Protein AF-A0A0R2VMY9-F1 (afdb_monomer)

Sequence (708 aa):
MTTGSLHAQTLTNLLWEKTLLYPDTVQWQDQILSGSNLYTCGNTFNSAAEKTNIVTTKLDQGGNIVWQTEYNGTLSGFDYGAAMAIDGSGNVYVTGATHNTSASSFDIVVIKYNSGGVQQWATLYNGTGSDMDIPSDILLVGTDIYVCGASTGSGGTQYDYVLLKLNASGTLQWSQRYDYDSLYDIPGHLATNGTDVVVSGASQSTATNWDYTSLRYNSSGTLVTTQRSSAPGYGYDRPTGLVTDATGNFYITGYSYNGSNYDMRTIKLDDDLSPVWTVTENGGADDGANGITLDASGNVYVCGYKENTAGGEEMQVIKYNSSGTKQWTKTLQNTNNTYKAQATAITWSSTGGLVVTGYMQTPSTTKQITTFRLNTANGNVQMKRDYQNLAGSIDYPTGIAVNNNHIWVTGQTTVDDTVRYVTLKYETYEQLNEIVYDSIGIPMYVKDQIIVRFSPYSVQDEFVNNLQKVYESLSNVLDAPTFSKIQPILSEANAQFNPITIKVYKRFLKSDSTFVTRLGTQVQIAKLWSTMIIELPDSSDIDFIIDTLNSIVPEVIYAHKNYVYSFNDVPNDAEWPNQQSLFSAMYPDAHINIKDAWDVYLGAGNPEIKVGVYDSGIDWEHEDFGDGTFWGSKVKGGYNYKNLDGTAEGLLDPNGHGTSCAGIIGALRNNEGIGIAGIAGGNIDDFSNNGVSLYAMKIADEVSYLPF

Nearest PDB structures (foldseek):
  7fh8-assembly1_A  TM=7.390E-01  e=9.591E-20  Cylindrospermum licheniforme UTEX B 2014
  7fh7-assembly1_A  TM=7.414E-01  e=1.239E-19  Cylindrospermum licheniforme UTEX B 2014
  7fh6-assembly1_A  TM=7.407E-01  e=4.449E-19  Cylindrospermum licheniforme UTEX B 2014
  7roo-assembly1_A  TM=7.287E-01  e=1.520E-19  Cylindrospermum licheniforme UTEX B 2014
  7ron-assembly1_A  TM=6.898E-01  e=6.698E-19  Cylindrospermum licheniforme UTEX B 2014

Solvent-accessible surface area (backbone atoms only — not comparable to full-atom values): 36997 Å² total; per-residue (Å²): 131,82,84,76,70,54,72,65,43,50,46,66,26,55,77,46,75,42,78,54,63,42,32,58,96,71,84,50,42,34,71,48,77,56,91,72,29,44,33,39,35,13,40,31,54,76,41,96,77,40,32,20,24,21,33,38,39,34,26,42,82,82,66,47,75,76,37,72,41,75,47,70,44,85,60,32,28,61,19,38,18,34,24,56,39,71,50,99,81,48,30,36,37,39,34,18,28,22,12,58,91,41,95,86,30,28,22,26,35,42,36,35,26,42,68,80,53,50,77,75,51,74,34,78,46,72,43,76,37,74,41,50,17,41,49,43,28,44,45,73,58,90,64,33,39,35,39,36,14,27,24,22,31,59,94,74,43,42,38,14,27,33,42,38,34,24,41,81,87,55,49,75,75,50,74,44,73,51,68,50,93,76,34,51,18,42,43,42,37,62,46,58,66,82,71,38,42,35,43,35,16,24,29,33,81,46,102,58,25,30,21,39,32,36,38,34,28,41,86,87,67,48,78,75,46,76,36,74,51,78,63,72,50,63,23,71,25,39,52,50,34,61,50,61,49,100,85,28,31,36,39,39,32,6,30,33,27,60,62,85,42,30,18,24,32,41,38,35,23,39,72,82,51,48,79,74,46,75,50,71,51,76,78,87,38,51,19,36,31,37,20,55,35,55,50,99,82,44,31,38,38,39,25,8,27,36,34,45,99,68,74,5,26,26,15,33,40,38,34,26,40,72,84,64,50,76,73,50,76,38,76,58,70,58,100,45,67,64,36,48,18,38,27,44,32,43,41,56,33,96,67,39,43,38,36,38,34,14,30,36,45,47,97,85,75,24,26,28,28,32,38,35,32,34,39,88,89,78,54,49,78,54,36,78,46,74,57,82,89,58,95,76,29,41,24,44,45,73,38,65,46,60,56,44,54,36,36,40,38,35,29,39,37,31,50,94,93,42,45,27,37,36,36,39,34,36,39,52,43,80,45,70,40,51,71,40,57,51,99,86,68,50,61,45,24,34,53,52,33,31,36,37,28,41,27,72,86,40,45,35,64,72,46,47,60,32,66,47,41,43,60,46,46,38,73,65,40,27,37,71,74,55,32,68,66,48,47,63,60,67,13,79,92,38,88,83,56,70,38,50,29,30,51,67,46,56,83,44,40,84,82,56,44,64,47,67,44,98,84,70,48,75,40,80,45,71,74,55,57,35,28,29,36,38,44,50,54,89,89,59,64,60,67,63,40,30,58,53,46,53,65,41,74,72,57,30,73,42,48,43,70,37,63,41,83,73,83,59,98,61,71,93,49,93,57,51,85,70,38,51,69,64,44,27,93,88,43,82,81,66,38,69,59,58,78,67,66,68,72,66,66,96,75,66,29,47,59,88,46,74,46,74,45,81,27,52,8,26,46,43,52,38,69,41,37,31,81,48,36,66,88,56,16,38,46,75,34,37,41,25,66,67,80,73,43,71,51,37,91,77,31,53,27,95,84,40,61,35,30,50,56,46,31,55,45,34,6,33,22,85,60,84,84,76,69,58,69,14,76,23,8,34,33,70,91,35,88,93,36,53,0,30,25,35,22,27,28,18,61,47,81,82,74,95,73,80,88,131

Mean predicted aligned error: 12.34 Å

Secondary structure (DSSP, 8-state):
----PPPPEEEEEEEEEEE-----S----EEEEETTEEEEEEEEEEETTTEEEEEEEEE-TTS-EEEEEEE--TT--BEEEEEEEE-TT--EEEEEEE-SS-TTS-EEEEEEE-TTS-EEEEEEE--TTSS-EEEEEEEEETTEEEEEEEEEPTTT--EEEEEEEE-TTS-EEEEEEE-STTS-EEEEEEEESSSSEEEEEEEEEETTEEEEEEEEE-TTS-EEEEEEE--SSSSB-EEEEEEE-TTS-EEEEEEEE-SSSEEEEEEEE-TT--EEEEEEE--SS-EEEEEEEE-TT--EEEEEEEE-TTS-EEEEEEEE-TTS-EEEEEEE--SSTTS-EEEEEEEEETTTEEEEEEEEE-TTS-EEEEEEEE-TTT--EEEEEE---STT-EEEEEEEEEETTEEEEEEEEEETTEEEEEEEEEEEEEE--PEEE-TTS-EEEEEEEEEEEE-TTTB-HHHHH-TT-SEEEHHHHB-HHHHHHHHHHHTTT-TT---EEEESSTT--TT--EEE-TTS-EEEPP-GGGEEEEEPPTT--HHHHHHHHHTSTTTEEEEEEEE-PPPPSS-S-TTGGG-TTT--SSSTT-S--HHHHTS--TT---TT-EEEEEES---TT-TTTSSSSTTTSSEEEEEETTTTB--GGG---TTSHHHHHHHHHHPPBTSTTSS---TT--BTT-TT---PEEEEEE--PPP-----

Foldseek 3Di:
DPPPFPDWAKDKFFLDKDWDAFADPDPAKDWDDDPQKIKMWWWHQDDPQLGIWIKIFIAGNNRDTLDIDTHGEPRSADKTWHEWDADPQGKIKTWIWHDHPHNQETWIKIWIAGNSRHTQDIDTHQEQCNGHWGWAYWDDQPQKIKTWFFHQHHPRQATWIKIWIAGNNRHTPDIDTDQDPSFDDTWHDWDDLNFKIKIWWWHDPDPQFIWIKIWIAGPNRDTPDIDTHGEQAGHDWGWQDWDAANQQKIKIWWWHDNHAETWIKIFIAHNSRHTQDIDTHCPPHHWIWQEWEADNQRKIKTWWWDQDPLREIWIKIWIDGNNRHTQDMDTHGDPDNNWYKIWNYWYADPQFGIKIWIWTADPVRAIWIKMFHADPRYRDTSDIDTDDDDDPKHWGWNDWDGDHQKIKTWTWIADPNTIIIMIIMMGIDTGRFGFDADPVGHTWFGPQKKKFQWDPVFFDQVQLQSLSHFKDFVPNGGDPVLCVQLQCLLAVPHSPDGWIKGFPPSPDHQPQQWDQPPVRDTDGDDSSRSIIMTGGPHPDPQVSSQVSLVPDPPGTPHMDGRTDDDPDPFPPDPCSQVPCQQQNPPDHPNHPPCVVVVVDDPPAFAAVAEDEQEEQAAAQLDLQAAPSDNVRGLAVFEAAPPVRDDTNVPRYDPVCPSNVVCSQAAGAPPSPPPDDQHPQHFHRVDPRGRGYRYYIYYHDNDDDDDDD

Radius of gyration: 32.96 Å; Cα contacts (8 Å, |Δi|>4): 1852; chains: 1; bounding box: 92×73×79 Å

Structure (mmCIF, N/CA/C/O backbone):
data_AF-A0A0R2VMY9-F1
#
_entry.id   AF-A0A0R2VMY9-F1
#
loop_
_atom_site.group_PDB
_atom_site.id
_atom_site.type_symbol
_atom_site.label_atom_id
_atom_site.label_alt_id
_atom_site.label_comp_id
_atom_site.label_asym_id
_atom_site.label_entity_id
_atom_site.label_seq_id
_atom_site.pdbx_PDB_ins_code
_atom_site.Cartn_x
_atom_site.Cartn_y
_atom_site.Cartn_z
_atom_site.occupancy
_atom_site.B_iso_or_equiv
_atom_site.auth_seq_id
_atom_site.auth_comp_id
_atom_site.auth_asym_id
_atom_site.auth_atom_id
_atom_site.pdbx_PDB_model_num
ATOM 1 N N . MET A 1 1 ? -40.027 -4.949 10.041 1.00 34.53 1 MET A N 1
ATOM 2 C CA . MET A 1 1 ? -38.746 -4.460 10.579 1.00 34.53 1 MET A CA 1
ATOM 3 C C . MET A 1 1 ? -37.651 -5.304 9.965 1.00 34.53 1 MET A C 1
ATOM 5 O O . MET A 1 1 ? -37.614 -6.502 10.211 1.00 34.53 1 MET A O 1
ATOM 9 N N . THR A 1 2 ? -36.857 -4.735 9.063 1.00 31.73 2 THR A N 1
ATOM 10 C CA . THR A 1 2 ? -35.639 -5.391 8.580 1.00 31.73 2 THR A CA 1
ATOM 11 C C . THR A 1 2 ? -34.746 -5.648 9.786 1.00 31.73 2 THR A C 1
ATOM 13 O O . THR A 1 2 ? -34.476 -4.720 10.543 1.00 31.73 2 THR A O 1
ATOM 16 N N . THR A 1 3 ? -34.341 -6.898 9.989 1.00 38.16 3 THR A N 1
ATOM 17 C CA . THR A 1 3 ? -33.333 -7.300 10.971 1.00 38.16 3 THR A CA 1
ATOM 18 C C . THR A 1 3 ? -32.054 -6.520 10.677 1.00 38.16 3 THR A C 1
ATOM 20 O O . THR A 1 3 ? -31.283 -6.894 9.794 1.00 38.16 3 THR A O 1
ATOM 23 N N . GLY A 1 4 ? -31.876 -5.375 11.331 1.00 40.06 4 GLY A N 1
ATOM 24 C CA . GLY A 1 4 ? -30.654 -4.596 11.231 1.00 40.06 4 GLY A CA 1
ATOM 25 C C . GLY A 1 4 ? -29.553 -5.383 11.919 1.00 40.06 4 GLY A C 1
ATOM 26 O O . GLY A 1 4 ? -29.429 -5.316 13.137 1.00 40.06 4 GLY A O 1
ATOM 27 N N . SER A 1 5 ? -28.781 -6.165 11.164 1.00 49.09 5 SER A N 1
ATOM 28 C CA . SER A 1 5 ? -27.496 -6.639 11.664 1.00 49.09 5 SER A CA 1
ATOM 29 C C . SER A 1 5 ? -26.637 -5.401 11.893 1.00 49.09 5 SER A C 1
ATOM 31 O O . SER A 1 5 ? -26.415 -4.644 10.941 1.00 49.09 5 SER A O 1
ATOM 33 N N . LEU A 1 6 ? -26.150 -5.176 13.115 1.00 57.47 6 LEU A N 1
ATOM 34 C CA . LEU A 1 6 ? -25.036 -4.251 13.289 1.00 57.47 6 LEU A CA 1
ATOM 35 C C . LEU A 1 6 ? -23.902 -4.767 12.401 1.00 57.47 6 LEU A C 1
ATOM 37 O O . LEU A 1 6 ? -23.511 -5.932 12.482 1.00 57.47 6 LEU A O 1
ATOM 41 N N . HIS A 1 7 ? -23.429 -3.925 11.485 1.00 59.62 7 HIS A N 1
ATOM 42 C CA . HIS A 1 7 ? -22.315 -4.304 10.632 1.00 59.62 7 HIS A CA 1
ATOM 43 C C . HIS A 1 7 ? -21.092 -4.609 11.509 1.00 59.62 7 HIS A C 1
ATOM 45 O O . HIS A 1 7 ? -20.851 -3.931 12.514 1.00 59.62 7 HIS A O 1
ATOM 51 N N . ALA A 1 8 ? -20.336 -5.645 11.138 1.00 72.12 8 ALA A N 1
ATOM 52 C CA . ALA A 1 8 ? -19.048 -5.927 11.758 1.00 72.12 8 ALA A CA 1
ATOM 53 C C . ALA A 1 8 ? -18.171 -4.665 11.713 1.00 72.12 8 ALA A C 1
ATOM 55 O O . ALA A 1 8 ? -18.165 -3.944 10.709 1.00 72.12 8 ALA A O 1
ATOM 56 N N . GLN A 1 9 ? -17.470 -4.384 12.809 1.00 82.81 9 GLN A N 1
ATOM 57 C CA . GLN A 1 9 ? -16.574 -3.240 12.912 1.00 82.81 9 GLN A CA 1
ATOM 58 C C . GLN A 1 9 ? -15.128 -3.720 12.846 1.00 82.81 9 GLN A C 1
ATOM 60 O O . GLN A 1 9 ? -14.697 -4.516 13.674 1.00 82.81 9 GLN A O 1
ATOM 65 N N . THR A 1 10 ? -14.338 -3.162 11.932 1.00 89.94 10 THR A N 1
ATOM 66 C CA . THR A 1 10 ? -12.892 -3.383 11.941 1.00 89.94 10 THR A CA 1
ATOM 67 C C . THR A 1 10 ? -12.235 -2.401 12.909 1.00 89.94 10 THR A C 1
ATOM 69 O O . THR A 1 10 ? -12.112 -1.201 12.644 1.00 89.94 10 THR A O 1
ATOM 72 N N . LEU A 1 11 ? -11.804 -2.902 14.062 1.00 92.56 11 LEU A N 1
ATOM 73 C CA . LEU A 1 11 ? -10.922 -2.175 14.963 1.00 92.56 11 LEU A CA 1
ATOM 74 C C . LEU A 1 11 ? -9.496 -2.203 14.412 1.00 92.56 11 LEU A C 1
ATOM 76 O O . LEU A 1 11 ? -9.113 -3.097 13.658 1.00 92.56 11 LEU A O 1
ATOM 80 N N . THR A 1 12 ? -8.694 -1.194 14.744 1.00 93.75 12 THR A N 1
ATOM 81 C CA . THR A 1 12 ? -7.315 -1.128 14.247 1.00 93.75 12 THR A CA 1
ATOM 82 C C . THR A 1 12 ? -6.408 -0.434 15.241 1.00 93.75 12 THR A C 1
ATOM 84 O O . THR A 1 12 ? -6.707 0.687 15.666 1.00 93.75 12 THR A O 1
ATOM 87 N N . ASN A 1 13 ? -5.293 -1.081 15.540 1.00 95.25 13 ASN A N 1
ATOM 88 C CA . ASN A 1 13 ? -4.193 -0.550 16.323 1.00 95.25 13 ASN A CA 1
ATOM 89 C C . ASN A 1 13 ? -3.051 -0.127 15.390 1.00 95.25 13 ASN A C 1
ATOM 91 O O . ASN A 1 13 ? -2.787 -0.811 14.403 1.00 95.25 13 ASN A O 1
ATOM 95 N N . LEU A 1 14 ? -2.343 0.955 15.710 1.00 94.44 14 LEU A N 1
ATOM 96 C CA . LEU A 1 14 ? -0.982 1.174 15.207 1.00 94.44 14 LEU A CA 1
ATOM 97 C C . LEU A 1 14 ? -0.027 0.534 16.223 1.00 94.44 14 LEU A C 1
ATOM 99 O O . LEU A 1 14 ? 0.049 0.972 17.369 1.00 94.44 14 LEU A O 1
ATOM 103 N N . LEU A 1 15 ? 0.639 -0.552 15.822 1.00 94.06 15 LEU A N 1
ATOM 104 C CA . LEU A 1 15 ? 1.519 -1.323 16.703 1.00 94.06 15 LEU A CA 1
ATOM 105 C C . LEU A 1 15 ? 2.847 -0.613 16.928 1.00 94.06 15 LEU A C 1
ATOM 107 O O . LEU A 1 15 ? 3.334 -0.548 18.053 1.00 94.06 15 LEU A O 1
ATOM 111 N N . TRP A 1 16 ? 3.429 -0.107 15.846 1.00 93.75 16 TRP A N 1
ATOM 112 C CA . TRP A 1 16 ? 4.652 0.668 15.887 1.00 93.75 16 TRP A CA 1
ATOM 113 C C . TRP A 1 16 ? 4.772 1.543 14.650 1.00 93.75 16 TRP A C 1
ATOM 115 O O . TRP A 1 16 ? 4.188 1.286 13.593 1.00 93.75 16 TRP A O 1
ATOM 125 N N . GLU A 1 17 ? 5.598 2.560 14.813 1.00 92.38 17 GLU A N 1
ATOM 126 C CA . GLU A 1 17 ? 6.092 3.425 13.767 1.00 92.38 17 GLU A CA 1
ATOM 127 C C . GLU A 1 17 ? 7.616 3.416 13.846 1.00 92.38 17 GLU A C 1
ATOM 129 O O . GLU A 1 17 ? 8.203 3.458 14.932 1.00 92.38 17 GLU A O 1
ATOM 134 N N . LYS A 1 18 ? 8.258 3.364 12.684 1.00 90.31 18 LYS A N 1
ATOM 135 C CA . LYS A 1 18 ? 9.697 3.507 12.562 1.00 90.31 18 LYS A CA 1
ATOM 136 C C . LYS A 1 18 ? 10.006 4.657 11.623 1.00 90.31 18 LYS A C 1
ATOM 138 O O . LYS A 1 18 ? 9.728 4.568 10.433 1.00 90.31 18 LYS A O 1
ATOM 143 N N . THR A 1 19 ? 10.633 5.695 12.157 1.00 86.12 19 THR A N 1
ATOM 144 C CA . THR A 1 19 ? 11.292 6.709 11.338 1.00 86.12 19 THR A CA 1
ATOM 145 C C . THR A 1 19 ? 12.763 6.313 11.179 1.00 86.12 19 THR A C 1
ATOM 147 O O . THR A 1 19 ? 13.460 6.106 12.177 1.00 86.12 19 THR A O 1
ATOM 150 N N . LEU A 1 20 ? 13.206 6.113 9.937 1.00 73.56 20 LEU A N 1
ATOM 151 C CA . LEU A 1 20 ? 14.570 5.696 9.581 1.00 73.56 20 LEU A CA 1
ATOM 152 C C . LEU A 1 20 ? 15.354 6.868 8.960 1.00 73.56 20 LEU A C 1
ATOM 154 O O . LEU A 1 20 ? 14.915 8.009 9.071 1.00 73.56 20 LEU A O 1
ATOM 158 N N . LEU A 1 21 ? 16.540 6.565 8.411 1.00 70.75 21 LEU A N 1
ATOM 159 C CA . LEU A 1 21 ? 17.601 7.458 7.912 1.00 70.75 21 LEU A CA 1
ATOM 160 C C . LEU A 1 21 ? 17.123 8.647 7.057 1.00 70.75 21 LEU A C 1
ATOM 162 O O . LEU A 1 21 ? 15.951 8.767 6.719 1.00 70.75 21 LEU A O 1
ATOM 166 N N . TYR A 1 22 ? 18.071 9.518 6.711 1.00 72.56 22 TYR A N 1
ATOM 167 C CA . TYR A 1 22 ? 17.880 10.712 5.892 1.00 72.56 22 TYR A CA 1
ATOM 168 C C . TYR A 1 22 ? 18.035 10.360 4.406 1.00 72.56 22 TYR A C 1
ATOM 170 O O . TYR A 1 22 ? 19.157 10.439 3.900 1.00 72.56 22 TYR A O 1
ATOM 178 N N . PRO A 1 23 ? 16.980 9.935 3.685 1.00 78.81 23 PRO A N 1
ATOM 179 C CA . PRO A 1 23 ? 17.064 9.891 2.240 1.00 78.81 23 PRO A CA 1
ATOM 180 C C . PRO A 1 23 ? 17.321 11.302 1.709 1.00 78.81 23 PRO A C 1
ATOM 182 O O . PRO A 1 23 ? 16.946 12.308 2.321 1.00 78.81 23 PRO A O 1
ATOM 185 N N . ASP A 1 24 ? 17.945 11.368 0.541 1.00 79.19 24 ASP A N 1
ATOM 186 C CA . ASP A 1 24 ? 17.834 12.568 -0.281 1.00 79.19 24 ASP A CA 1
ATOM 187 C C . ASP A 1 24 ? 16.388 12.674 -0.814 1.00 79.19 24 ASP A C 1
ATOM 189 O O . ASP A 1 24 ? 15.544 11.805 -0.606 1.00 79.19 24 ASP A O 1
ATOM 193 N N . THR A 1 25 ? 16.079 13.737 -1.537 1.00 76.38 25 THR A N 1
ATOM 194 C CA . THR A 1 25 ? 14.759 14.037 -2.105 1.00 76.38 25 THR A CA 1
ATOM 195 C C . THR A 1 25 ? 14.233 13.001 -3.112 1.00 76.38 25 THR A C 1
ATOM 197 O O . THR A 1 25 ? 13.070 13.073 -3.511 1.00 76.38 25 THR A O 1
ATOM 200 N N . VAL A 1 26 ? 15.050 12.026 -3.526 1.00 80.62 26 VAL A N 1
ATOM 201 C CA . VAL A 1 26 ? 14.659 10.993 -4.492 1.00 80.62 26 VAL A CA 1
ATOM 202 C C . VAL A 1 26 ? 13.691 9.971 -3.875 1.00 80.62 26 VAL A C 1
ATOM 204 O O . VAL A 1 26 ? 13.944 9.361 -2.839 1.00 80.62 26 VAL A O 1
ATOM 207 N N . GLN A 1 27 ? 12.578 9.791 -4.592 1.00 79.75 27 GLN A N 1
ATOM 208 C CA . GLN A 1 27 ? 11.431 8.893 -4.377 1.00 79.75 27 GLN A CA 1
ATOM 209 C C . GLN A 1 27 ? 11.713 7.397 -4.218 1.00 79.75 27 GLN A C 1
ATOM 211 O O . GLN A 1 27 ? 10.915 6.668 -3.626 1.00 79.75 27 GLN A O 1
ATOM 216 N N . TRP A 1 28 ? 12.776 6.932 -4.871 1.00 88.56 28 TRP A N 1
ATOM 217 C CA . TRP A 1 28 ? 12.928 5.526 -5.225 1.00 88.56 28 TRP A CA 1
ATOM 218 C C . TRP A 1 28 ? 13.126 4.662 -3.992 1.00 88.56 28 TRP A C 1
ATOM 220 O O . TRP A 1 28 ? 14.036 4.871 -3.186 1.00 88.56 28 TRP A O 1
ATOM 230 N N . GLN A 1 29 ? 12.206 3.719 -3.843 1.00 91.06 29 GLN A N 1
ATOM 231 C CA . GLN A 1 29 ? 12.211 2.739 -2.785 1.00 91.06 29 GLN A CA 1
ATOM 232 C C . GLN A 1 29 ? 11.305 1.582 -3.164 1.00 91.06 29 GLN A C 1
ATOM 234 O O . GLN A 1 29 ? 10.361 1.742 -3.937 1.00 91.06 29 GLN A O 1
ATOM 239 N N . ASP A 1 30 ? 11.559 0.453 -2.529 1.00 95.19 30 ASP A N 1
ATOM 240 C CA . ASP A 1 30 ? 10.727 -0.727 -2.650 1.00 95.19 30 ASP A CA 1
ATOM 241 C C . ASP A 1 30 ? 10.645 -1.435 -1.300 1.00 95.19 30 ASP A C 1
ATOM 243 O O . ASP A 1 30 ? 11.475 -1.224 -0.402 1.00 95.19 30 ASP A O 1
ATOM 247 N N . GLN A 1 31 ? 9.615 -2.258 -1.143 1.00 95.94 31 GLN A N 1
ATOM 248 C CA . GLN A 1 31 ? 9.419 -3.077 0.034 1.00 95.94 31 GLN A CA 1
ATOM 249 C C . GLN A 1 31 ? 8.873 -4.460 -0.300 1.00 95.94 31 GLN A C 1
ATOM 251 O O . GLN A 1 31 ? 7.954 -4.633 -1.096 1.00 95.94 31 GLN A O 1
ATOM 256 N N . ILE A 1 32 ? 9.362 -5.455 0.432 1.00 96.44 32 ILE A N 1
ATOM 257 C CA . ILE A 1 32 ? 8.870 -6.825 0.340 1.00 96.44 32 ILE A CA 1
ATOM 258 C C . ILE A 1 32 ? 8.612 -7.366 1.735 1.00 96.44 32 ILE A C 1
ATOM 260 O O . ILE A 1 32 ? 9.470 -7.331 2.618 1.00 96.44 32 ILE A O 1
ATOM 264 N N . LEU A 1 33 ? 7.425 -7.935 1.926 1.00 95.25 33 LEU A N 1
ATOM 265 C CA . LEU A 1 33 ? 7.136 -8.771 3.081 1.00 95.25 33 LEU A CA 1
ATOM 266 C C . LEU A 1 33 ? 7.514 -10.219 2.749 1.00 95.25 33 LEU A C 1
ATOM 268 O O . LEU A 1 33 ? 6.933 -10.823 1.851 1.00 95.25 33 LEU A O 1
ATOM 272 N N . SER A 1 34 ? 8.470 -10.788 3.484 1.00 94.12 34 SER A N 1
ATOM 273 C CA . SER A 1 34 ? 8.868 -12.193 3.335 1.00 94.12 34 SER A CA 1
ATOM 274 C C . SER A 1 34 ? 8.894 -12.886 4.696 1.00 94.12 34 SER A C 1
ATOM 276 O O . SER A 1 34 ? 9.633 -12.511 5.616 1.00 94.12 34 SER A O 1
ATOM 278 N N . GLY A 1 35 ? 8.023 -13.889 4.847 1.00 88.94 35 GLY A N 1
ATOM 279 C CA . GLY A 1 35 ? 7.678 -14.456 6.150 1.00 88.94 35 GLY A CA 1
ATOM 280 C C . GLY A 1 35 ? 7.033 -13.397 7.050 1.00 88.94 35 GLY A C 1
ATOM 281 O O . GLY A 1 35 ? 6.045 -12.772 6.670 1.00 88.94 35 GLY A O 1
ATOM 282 N N . SER A 1 36 ? 7.608 -13.186 8.236 1.00 87.69 36 SER A N 1
ATOM 283 C CA . SER A 1 36 ? 7.152 -12.172 9.205 1.00 87.69 36 SER A CA 1
ATOM 284 C C . SER A 1 36 ? 7.997 -10.892 9.208 1.00 87.69 36 SER A C 1
ATOM 286 O O . SER A 1 36 ? 7.796 -10.042 10.075 1.00 87.69 36 SER A O 1
ATOM 288 N N . ASN A 1 37 ? 8.961 -10.770 8.289 1.00 95.06 37 ASN A N 1
ATOM 289 C CA . ASN A 1 37 ? 9.900 -9.651 8.242 1.00 95.06 37 ASN A CA 1
ATOM 290 C C . ASN A 1 37 ? 9.612 -8.758 7.037 1.00 95.06 37 ASN A C 1
ATOM 292 O O . ASN A 1 37 ? 9.354 -9.259 5.939 1.00 95.06 37 ASN A O 1
ATOM 296 N N . LEU A 1 38 ? 9.712 -7.449 7.250 1.00 96.69 38 LEU A N 1
ATOM 297 C CA . LEU A 1 38 ? 9.649 -6.458 6.183 1.00 96.69 38 LEU A CA 1
ATOM 298 C C . LEU A 1 38 ? 11.070 -6.132 5.725 1.00 96.69 38 LEU A C 1
ATOM 300 O O . LEU A 1 38 ? 11.947 -5.884 6.551 1.00 96.69 38 LEU A O 1
ATOM 304 N N . TYR A 1 39 ? 11.285 -6.119 4.420 1.00 97.25 39 TYR A N 1
ATOM 305 C CA . TYR A 1 39 ? 12.520 -5.681 3.789 1.00 97.25 39 TYR A CA 1
ATOM 306 C C . TYR A 1 39 ? 12.230 -4.398 3.026 1.00 97.25 39 TYR A C 1
ATOM 308 O O . TYR A 1 39 ? 11.179 -4.301 2.397 1.00 97.25 39 TYR A O 1
ATOM 316 N N . THR A 1 40 ? 13.134 -3.427 3.094 1.00 96.19 40 THR A N 1
ATOM 317 C CA . THR A 1 40 ? 13.030 -2.169 2.350 1.00 96.19 40 THR A CA 1
ATOM 318 C C . THR A 1 40 ? 14.355 -1.838 1.680 1.00 96.19 40 THR A C 1
ATOM 320 O O . THR A 1 40 ? 15.418 -2.156 2.225 1.00 96.19 40 THR A O 1
ATOM 323 N N . CYS A 1 41 ? 14.311 -1.203 0.510 1.00 95.38 41 CYS A N 1
ATOM 324 C CA . CYS A 1 41 ? 15.477 -0.560 -0.093 1.00 95.38 41 CYS A CA 1
ATOM 325 C C . CYS A 1 41 ? 15.160 0.871 -0.496 1.00 95.38 41 CYS A C 1
ATOM 327 O O . CYS A 1 41 ? 14.009 1.203 -0.756 1.00 95.38 41 CYS A O 1
ATOM 329 N N . GLY A 1 42 ? 16.196 1.696 -0.563 1.00 94.62 42 GLY A N 1
ATOM 330 C CA . GLY A 1 42 ? 16.115 3.089 -0.977 1.00 94.62 42 GLY A CA 1
ATOM 331 C C . GLY A 1 42 ? 17.503 3.714 -0.953 1.00 94.62 42 GLY A C 1
ATOM 332 O O . GLY A 1 42 ? 18.474 3.071 -1.360 1.00 94.62 42 GLY A O 1
ATOM 333 N N . ASN A 1 43 ? 17.621 4.933 -0.437 1.00 93.75 43 ASN A N 1
ATOM 334 C CA . ASN A 1 43 ? 18.884 5.656 -0.333 1.00 93.75 43 ASN A CA 1
ATOM 335 C C . ASN A 1 43 ? 19.107 6.264 1.063 1.00 93.75 43 ASN A C 1
ATOM 337 O O . ASN A 1 43 ? 18.185 6.448 1.849 1.00 93.75 43 ASN A O 1
ATOM 341 N N . THR A 1 44 ? 20.351 6.578 1.396 1.00 93.44 44 THR A N 1
ATOM 342 C CA . THR A 1 44 ? 20.680 7.338 2.606 1.00 93.44 44 THR A CA 1
ATOM 343 C C . THR A 1 44 ? 21.759 8.354 2.295 1.00 93.44 44 THR A C 1
ATOM 345 O O . THR A 1 44 ? 22.776 8.015 1.695 1.00 93.44 44 THR A O 1
ATOM 348 N N . PHE A 1 45 ? 21.534 9.608 2.676 1.00 90.88 45 PHE A N 1
ATOM 349 C CA . PHE A 1 45 ? 22.524 10.664 2.567 1.00 90.88 45 PHE A CA 1
ATOM 350 C C . PHE A 1 45 ? 23.581 10.501 3.658 1.00 90.88 45 PHE A C 1
ATOM 352 O O . PHE A 1 45 ? 23.278 10.563 4.851 1.00 90.88 45 PHE A O 1
ATOM 359 N N . ASN A 1 46 ? 24.832 10.333 3.239 1.00 89.25 46 ASN A N 1
ATOM 360 C CA . ASN A 1 46 ? 25.968 10.148 4.135 1.00 89.25 46 ASN A CA 1
ATOM 361 C C . ASN A 1 46 ? 26.725 11.455 4.373 1.00 89.25 46 ASN A C 1
ATOM 363 O O . ASN A 1 46 ? 26.905 11.889 5.512 1.00 89.25 46 ASN A O 1
ATOM 367 N N . SER A 1 47 ? 27.184 12.113 3.306 1.00 88.88 47 SER A N 1
ATOM 368 C CA . SER A 1 47 ? 27.926 13.371 3.421 1.00 88.88 47 SER A CA 1
ATOM 369 C C . SER A 1 47 ? 27.964 14.149 2.108 1.00 88.88 47 SER A C 1
ATOM 371 O O . SER A 1 47 ? 27.646 13.637 1.042 1.00 88.88 47 SER A O 1
ATOM 373 N N . ALA A 1 48 ? 28.442 15.396 2.145 1.00 86.06 48 ALA A N 1
ATOM 374 C CA . ALA A 1 48 ? 28.650 16.175 0.925 1.00 86.06 48 ALA A CA 1
ATOM 375 C C . ALA A 1 48 ? 29.685 15.554 -0.037 1.00 86.06 48 ALA A C 1
ATOM 377 O O . ALA A 1 48 ? 29.644 15.873 -1.227 1.00 86.06 48 ALA A O 1
ATOM 378 N N . ALA A 1 49 ? 30.598 14.714 0.468 1.00 86.62 49 ALA A N 1
ATOM 379 C CA . ALA A 1 49 ? 31.632 14.049 -0.322 1.00 86.62 49 ALA A CA 1
ATOM 380 C C . ALA A 1 49 ? 31.158 12.703 -0.887 1.00 86.62 49 ALA A C 1
ATOM 382 O O . ALA A 1 49 ? 31.388 12.453 -2.060 1.00 86.62 49 ALA A O 1
ATOM 383 N N . GLU A 1 50 ? 30.484 11.892 -0.067 1.00 87.69 50 GLU A N 1
ATOM 384 C CA . GLU A 1 50 ? 29.992 10.548 -0.427 1.00 87.69 50 GLU A CA 1
ATOM 385 C C . GLU A 1 50 ? 28.597 10.560 -1.061 1.00 87.69 50 GLU A C 1
ATOM 387 O O . GLU A 1 50 ? 28.196 9.601 -1.695 1.00 87.69 50 GLU A O 1
ATOM 392 N N . LYS A 1 51 ? 27.853 11.658 -0.908 1.00 91.44 51 LYS A N 1
ATOM 393 C CA . LYS A 1 51 ? 26.468 11.805 -1.366 1.00 91.44 51 LYS A CA 1
ATOM 394 C C . LYS A 1 51 ? 25.551 10.745 -0.753 1.00 91.44 51 LYS A C 1
ATOM 396 O O . LYS A 1 51 ? 25.314 10.822 0.456 1.00 91.44 51 LYS A O 1
ATOM 401 N N . THR A 1 52 ? 24.993 9.838 -1.552 1.00 93.06 52 THR A N 1
ATOM 402 C CA . THR A 1 52 ? 23.973 8.880 -1.121 1.00 93.06 52 THR A CA 1
ATOM 403 C C . THR A 1 52 ? 24.408 7.454 -1.391 1.00 93.06 52 THR A C 1
ATOM 405 O O . THR A 1 52 ? 24.863 7.165 -2.486 1.00 93.06 52 THR A O 1
ATOM 408 N N . ASN A 1 53 ? 24.167 6.560 -0.436 1.00 95.06 53 ASN A N 1
ATOM 409 C CA . ASN A 1 53 ? 24.361 5.123 -0.614 1.00 95.06 53 ASN A CA 1
ATOM 410 C C . ASN A 1 53 ? 23.010 4.434 -0.804 1.00 95.06 53 ASN A C 1
ATOM 412 O O . ASN A 1 53 ? 22.004 4.876 -0.239 1.00 95.06 53 ASN A O 1
ATOM 416 N N . ILE A 1 54 ? 22.990 3.295 -1.498 1.00 96.38 54 ILE A N 1
ATOM 417 C CA . ILE A 1 54 ? 21.827 2.399 -1.475 1.00 96.38 54 ILE A CA 1
ATOM 418 C C . ILE A 1 54 ? 21.746 1.792 -0.082 1.00 96.38 54 ILE A C 1
ATOM 420 O O . ILE A 1 54 ? 22.708 1.177 0.371 1.00 96.38 54 ILE A O 1
ATOM 424 N N . VAL A 1 55 ? 20.600 1.901 0.584 1.00 95.81 55 VAL A N 1
ATOM 425 C CA . VAL A 1 55 ? 20.377 1.250 1.880 1.00 95.81 55 VAL A CA 1
ATOM 426 C C . VAL A 1 55 ? 19.353 0.139 1.738 1.00 95.81 55 VAL A C 1
ATOM 428 O O . VAL A 1 55 ? 18.294 0.338 1.151 1.00 95.81 55 VAL A O 1
ATOM 431 N N . THR A 1 56 ? 19.662 -1.029 2.298 1.00 97.44 56 THR A N 1
ATOM 432 C CA . THR A 1 56 ? 18.740 -2.163 2.417 1.00 97.44 56 THR A CA 1
ATOM 433 C C . THR A 1 56 ? 18.543 -2.485 3.891 1.00 97.44 56 THR A C 1
ATOM 435 O O . THR A 1 56 ? 19.517 -2.648 4.627 1.00 97.44 56 THR A O 1
ATOM 438 N N . THR A 1 57 ? 17.294 -2.574 4.340 1.00 96.56 57 THR A N 1
ATOM 439 C CA . THR A 1 57 ? 16.954 -2.806 5.749 1.00 96.56 57 THR A CA 1
ATOM 440 C C . THR A 1 57 ? 16.029 -4.005 5.881 1.00 96.56 57 THR A C 1
ATOM 442 O O . THR A 1 57 ? 15.064 -4.126 5.134 1.00 96.56 57 THR A O 1
ATOM 445 N N . LYS A 1 58 ? 16.285 -4.864 6.870 1.00 97.38 58 LYS A N 1
ATOM 446 C CA . LYS A 1 58 ? 15.356 -5.902 7.326 1.00 97.38 58 LYS A CA 1
ATOM 447 C C . LYS A 1 58 ? 14.822 -5.546 8.707 1.00 97.38 58 LYS A C 1
ATOM 449 O O . LYS A 1 58 ? 15.594 -5.401 9.655 1.00 97.38 58 LYS A O 1
ATOM 454 N N . LEU A 1 59 ? 13.504 -5.473 8.824 1.00 96.44 59 LEU A N 1
ATOM 455 C CA . LEU A 1 59 ? 12.773 -5.221 10.059 1.00 96.44 59 LEU A CA 1
ATOM 456 C C . LEU A 1 59 ? 12.047 -6.489 10.516 1.00 96.44 59 LEU A C 1
ATOM 458 O O . LEU A 1 59 ? 11.452 -7.198 9.701 1.00 96.44 59 LEU A O 1
ATOM 462 N N . ASP A 1 60 ? 12.078 -6.760 11.818 1.00 95.88 60 ASP A N 1
ATOM 463 C CA . ASP A 1 60 ? 11.274 -7.825 12.416 1.00 95.88 60 ASP A CA 1
ATOM 464 C C . ASP A 1 60 ? 9.800 -7.417 12.599 1.00 95.88 60 ASP A C 1
ATOM 466 O O . ASP A 1 60 ? 9.375 -6.295 12.303 1.00 95.88 60 ASP A O 1
ATOM 470 N N . GLN A 1 61 ? 8.992 -8.341 13.124 1.00 94.00 61 GLN A N 1
ATOM 471 C CA . GLN A 1 61 ? 7.570 -8.108 13.380 1.00 94.00 61 GLN A CA 1
ATOM 472 C C . GLN A 1 61 ? 7.313 -6.940 14.357 1.00 94.00 61 GLN A C 1
ATOM 474 O O . GLN A 1 61 ? 6.235 -6.335 14.290 1.00 94.00 61 GLN A O 1
ATOM 479 N N . GLY A 1 62 ? 8.266 -6.633 15.241 1.00 95.12 62 GLY A N 1
ATOM 480 C CA . GLY A 1 62 ? 8.222 -5.553 16.228 1.00 95.12 62 GLY A CA 1
ATOM 481 C C . GLY A 1 62 ? 8.830 -4.231 15.747 1.00 95.12 62 GLY A C 1
ATOM 482 O O . GLY A 1 62 ? 8.859 -3.279 16.520 1.00 95.12 62 GLY A O 1
ATOM 483 N N . GLY A 1 63 ? 9.299 -4.151 14.497 1.00 94.44 63 GLY A N 1
ATOM 484 C CA . GLY A 1 63 ? 9.916 -2.944 13.941 1.00 94.44 63 GLY A CA 1
ATOM 485 C C . GLY A 1 63 ? 11.379 -2.747 14.361 1.00 94.44 63 GLY A C 1
ATOM 486 O O . GLY A 1 63 ? 11.938 -1.655 14.195 1.00 94.44 63 GLY A O 1
ATOM 487 N N . ASN A 1 64 ? 12.025 -3.781 14.908 1.00 95.44 64 ASN A N 1
ATOM 488 C CA . ASN A 1 64 ? 13.455 -3.746 15.193 1.00 95.44 64 ASN A CA 1
ATOM 489 C C . ASN A 1 64 ? 14.245 -4.035 13.919 1.00 95.44 64 ASN A C 1
ATOM 491 O O . ASN A 1 64 ? 13.889 -4.918 13.140 1.00 95.44 64 ASN A O 1
ATOM 495 N N . ILE A 1 65 ? 15.350 -3.315 13.731 1.00 95.62 65 ILE A N 1
ATOM 496 C CA . ILE A 1 65 ? 16.291 -3.589 12.645 1.00 95.62 65 ILE A CA 1
ATOM 497 C C . ILE A 1 65 ? 17.016 -4.894 12.976 1.00 95.62 65 ILE A C 1
ATOM 499 O O . ILE A 1 65 ? 17.775 -4.955 13.941 1.00 95.62 65 ILE A O 1
ATOM 503 N N . VAL A 1 66 ? 16.777 -5.928 12.172 1.00 97.31 66 VAL A N 1
ATOM 504 C CA . VAL A 1 66 ? 17.511 -7.199 12.241 1.00 97.31 66 VAL A CA 1
ATOM 505 C C . VAL A 1 66 ? 18.892 -7.016 11.626 1.00 97.31 66 VAL A C 1
ATOM 507 O O . VAL A 1 66 ? 19.896 -7.430 12.199 1.00 97.31 66 VAL A O 1
ATOM 510 N N . TRP A 1 67 ? 18.934 -6.374 10.461 1.00 97.88 67 TRP A N 1
ATOM 511 C CA . TRP A 1 67 ? 20.154 -5.889 9.836 1.00 97.88 67 TRP A CA 1
ATOM 512 C C . TRP A 1 67 ? 19.831 -4.718 8.912 1.00 97.88 67 TRP A C 1
ATOM 514 O O . TRP A 1 67 ? 18.706 -4.568 8.428 1.00 97.88 67 TRP A O 1
ATOM 524 N N . GLN A 1 68 ? 20.842 -3.895 8.677 1.00 96.50 68 GLN A N 1
ATOM 525 C CA . GLN A 1 68 ? 20.824 -2.808 7.714 1.00 96.50 68 GLN A CA 1
ATOM 526 C C . GLN A 1 68 ? 22.189 -2.778 7.035 1.00 96.50 68 GLN A C 1
ATOM 528 O O . GLN A 1 68 ? 23.216 -2.972 7.689 1.00 96.50 68 GLN A O 1
ATOM 533 N N . THR A 1 69 ? 22.200 -2.605 5.720 1.00 96.94 69 THR A N 1
ATOM 534 C CA . THR A 1 69 ? 23.427 -2.635 4.929 1.00 96.94 69 THR A CA 1
ATOM 535 C C . THR A 1 69 ? 23.377 -1.558 3.870 1.00 96.94 69 THR A C 1
ATOM 537 O O . THR A 1 69 ? 22.362 -1.391 3.195 1.00 96.94 69 THR A O 1
ATOM 540 N N . GLU A 1 70 ? 24.483 -0.835 3.749 1.00 95.75 70 GLU A N 1
ATOM 541 C CA . GLU A 1 70 ? 24.681 0.179 2.727 1.00 95.75 70 GLU A CA 1
ATOM 542 C C . GLU A 1 70 ? 25.579 -0.359 1.616 1.00 95.75 70 GLU A C 1
ATOM 544 O O . GLU A 1 70 ? 26.525 -1.109 1.870 1.00 95.75 70 GLU A O 1
ATOM 549 N N . TYR A 1 71 ? 25.277 0.038 0.388 1.00 96.38 71 TYR A N 1
ATOM 550 C CA . TYR A 1 71 ? 26.144 -0.123 -0.764 1.00 96.38 71 TYR A CA 1
ATOM 551 C C . TYR A 1 71 ? 26.534 1.258 -1.279 1.00 96.38 71 TYR A C 1
ATOM 553 O O . TYR A 1 71 ? 25.668 2.061 -1.626 1.00 96.38 71 TYR A O 1
ATOM 561 N N . ASN A 1 72 ? 27.842 1.492 -1.314 1.00 94.50 72 ASN A N 1
ATOM 562 C CA . ASN A 1 72 ? 28.475 2.685 -1.855 1.00 94.50 72 ASN A CA 1
ATOM 563 C C . ASN A 1 72 ? 29.186 2.290 -3.156 1.00 94.50 72 ASN A C 1
ATOM 565 O O . ASN A 1 72 ? 29.996 1.351 -3.168 1.00 94.50 72 ASN A O 1
ATOM 569 N N . GLY A 1 73 ? 28.847 2.981 -4.241 1.00 90.62 73 GLY A N 1
ATOM 570 C CA . GLY A 1 73 ? 29.460 2.821 -5.548 1.00 90.62 73 GLY A CA 1
ATOM 571 C C . GLY A 1 73 ? 30.953 3.156 -5.549 1.00 90.62 73 GLY A C 1
ATOM 572 O O . GLY A 1 73 ? 31.520 3.742 -4.628 1.00 90.62 73 GLY A O 1
ATOM 573 N N . THR A 1 74 ? 31.639 2.798 -6.629 1.00 88.06 74 THR A N 1
ATOM 574 C CA . THR A 1 74 ? 33.098 2.977 -6.744 1.00 88.06 74 THR A CA 1
ATOM 575 C C . THR A 1 74 ? 33.539 4.445 -6.733 1.00 88.06 74 THR A C 1
ATOM 577 O O . THR A 1 74 ? 34.685 4.723 -6.374 1.00 88.06 74 THR A O 1
ATOM 580 N N . LEU A 1 75 ? 32.656 5.379 -7.106 1.00 88.56 75 LEU A N 1
ATOM 581 C CA . LEU A 1 75 ? 32.941 6.817 -7.124 1.00 88.56 75 LEU A CA 1
ATOM 582 C C . LEU A 1 75 ? 32.480 7.563 -5.871 1.00 88.56 75 LEU A C 1
ATOM 584 O O . LEU A 1 75 ? 32.748 8.762 -5.783 1.00 88.56 75 LEU A O 1
ATOM 588 N N . SER A 1 76 ? 31.793 6.899 -4.933 1.00 87.56 76 SER A N 1
ATOM 589 C CA . SER A 1 76 ? 31.158 7.567 -3.786 1.00 87.56 76 SER A CA 1
ATOM 590 C C . SER A 1 76 ? 30.312 8.769 -4.210 1.00 87.56 76 SER A C 1
ATOM 592 O O . SER A 1 76 ? 30.472 9.885 -3.716 1.00 87.56 76 SER A O 1
ATOM 594 N N . GLY A 1 77 ? 29.485 8.529 -5.232 1.00 91.00 77 GLY A N 1
ATOM 595 C CA . GLY A 1 77 ? 28.559 9.489 -5.814 1.00 91.00 77 GLY A CA 1
ATOM 596 C C . GLY A 1 77 ? 27.125 9.224 -5.369 1.00 91.00 77 GLY A C 1
ATOM 597 O O . GLY A 1 77 ? 26.881 8.728 -4.280 1.00 91.00 77 GLY A O 1
ATOM 598 N N . PHE A 1 78 ? 26.156 9.603 -6.199 1.00 93.12 78 PHE A N 1
ATOM 599 C CA . PHE A 1 78 ? 24.761 9.313 -5.893 1.00 93.12 78 PHE A CA 1
ATOM 600 C C . PHE A 1 78 ? 24.464 7.844 -6.205 1.00 93.12 78 PHE A C 1
ATOM 602 O O . PHE A 1 78 ? 24.614 7.416 -7.348 1.00 93.12 78 PHE A O 1
ATOM 609 N N . ASP A 1 79 ? 24.027 7.096 -5.196 1.00 94.75 79 ASP A N 1
ATOM 610 C CA . ASP A 1 79 ? 23.543 5.729 -5.341 1.00 94.75 79 ASP A CA 1
ATOM 611 C C . ASP A 1 79 ? 22.105 5.607 -4.807 1.00 94.75 79 ASP A C 1
ATOM 613 O O . ASP A 1 79 ? 21.790 6.056 -3.697 1.00 94.75 79 ASP A O 1
ATOM 617 N N . TYR A 1 80 ? 21.218 5.012 -5.611 1.00 95.75 80 TYR A N 1
ATOM 618 C CA . TYR A 1 80 ? 19.775 4.949 -5.364 1.00 95.75 80 TYR A CA 1
ATOM 619 C C . TYR A 1 80 ? 19.221 3.537 -5.577 1.00 95.75 80 TYR A C 1
ATOM 621 O O . TYR A 1 80 ? 19.303 2.997 -6.678 1.00 95.75 80 TYR A O 1
ATOM 629 N N . GLY A 1 81 ? 18.634 2.936 -4.535 1.00 96.06 81 GLY A N 1
ATOM 630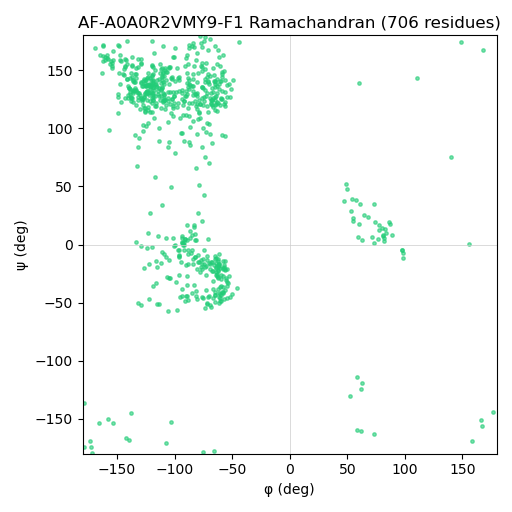 C CA . GLY A 1 81 ? 17.919 1.662 -4.645 1.00 96.06 81 GLY A CA 1
ATOM 631 C C . GLY A 1 81 ? 16.557 1.851 -5.309 1.00 96.06 81 GLY A C 1
ATOM 632 O O . GLY A 1 81 ? 15.839 2.782 -4.955 1.00 96.06 81 GLY A O 1
ATOM 633 N N . ALA A 1 82 ? 16.207 0.980 -6.255 1.00 96.50 82 ALA A N 1
ATOM 634 C CA . ALA A 1 82 ? 14.982 1.098 -7.049 1.00 96.50 82 ALA A CA 1
ATOM 635 C C . ALA A 1 82 ? 13.978 -0.024 -6.763 1.00 96.50 82 ALA A C 1
ATOM 637 O O . ALA A 1 82 ? 12.823 0.264 -6.471 1.00 96.50 82 ALA A O 1
ATOM 638 N N . ALA A 1 83 ? 14.423 -1.281 -6.819 1.00 97.88 83 ALA A N 1
ATOM 639 C CA . ALA A 1 83 ? 13.566 -2.453 -6.658 1.00 97.88 83 ALA A CA 1
ATOM 640 C C . ALA A 1 83 ? 14.323 -3.609 -5.995 1.00 97.88 83 ALA A C 1
ATOM 642 O O . ALA A 1 83 ? 15.561 -3.670 -6.039 1.00 97.88 83 ALA A O 1
ATOM 643 N N . MET A 1 84 ? 13.590 -4.546 -5.399 1.00 98.00 84 MET A N 1
ATOM 644 C CA . MET A 1 84 ? 14.161 -5.726 -4.761 1.00 98.00 84 MET A CA 1
ATOM 645 C C . MET A 1 84 ? 13.397 -7.016 -5.060 1.00 98.00 84 MET A C 1
ATOM 647 O O . MET A 1 84 ? 12.246 -7.017 -5.465 1.00 98.00 84 MET A O 1
ATOM 651 N N . ALA A 1 85 ? 14.057 -8.151 -4.839 1.00 98.25 85 ALA A N 1
ATOM 652 C CA . ALA A 1 85 ? 13.453 -9.476 -4.867 1.00 98.25 85 ALA A CA 1
ATOM 653 C C . ALA A 1 85 ? 14.081 -10.371 -3.792 1.00 98.25 85 ALA A C 1
ATOM 655 O O . ALA A 1 85 ? 15.228 -10.171 -3.386 1.00 98.25 85 ALA A O 1
ATOM 656 N N . ILE A 1 86 ? 13.344 -11.376 -3.315 1.00 98.00 86 ILE A N 1
ATOM 657 C CA . ILE A 1 86 ? 13.805 -12.281 -2.252 1.00 98.00 86 ILE A CA 1
ATOM 658 C C . ILE A 1 86 ? 13.597 -13.728 -2.690 1.00 98.00 86 ILE A C 1
ATOM 660 O O . ILE A 1 86 ? 12.500 -14.101 -3.100 1.00 98.00 86 ILE A O 1
ATOM 664 N N . ASP A 1 87 ? 14.641 -14.554 -2.590 1.00 96.88 87 ASP A N 1
ATOM 665 C CA . ASP A 1 87 ? 14.524 -15.984 -2.889 1.00 96.88 87 ASP A CA 1
ATOM 666 C C . ASP A 1 87 ? 13.981 -16.798 -1.700 1.00 96.88 87 ASP A C 1
ATOM 668 O O . ASP A 1 87 ? 13.894 -16.330 -0.564 1.00 96.88 87 ASP A O 1
ATOM 672 N N . GLY A 1 88 ? 13.642 -18.067 -1.944 1.00 94.56 88 GLY A N 1
ATOM 673 C CA . GLY A 1 88 ? 13.119 -18.964 -0.906 1.00 94.56 88 GLY A CA 1
ATOM 674 C C . GLY A 1 88 ? 14.093 -19.277 0.241 1.00 94.56 88 GLY A C 1
ATOM 675 O O . GLY A 1 88 ? 13.670 -19.824 1.255 1.00 94.56 88 GLY A O 1
ATOM 676 N N . SER A 1 89 ? 15.383 -18.935 0.114 1.00 95.75 89 SER A N 1
ATOM 677 C CA . SER A 1 89 ? 16.375 -19.039 1.200 1.00 95.75 89 SER A CA 1
ATOM 678 C C . SER A 1 89 ? 16.503 -17.739 2.006 1.00 95.75 89 SER A C 1
ATOM 680 O O . SER A 1 89 ? 17.285 -17.671 2.958 1.00 95.75 89 SER A O 1
ATOM 682 N N . GLY A 1 90 ? 15.747 -16.704 1.636 1.00 96.12 90 GLY A N 1
ATOM 683 C CA . GLY A 1 90 ? 15.797 -15.384 2.247 1.00 96.12 90 GLY A CA 1
ATOM 684 C C . GLY A 1 90 ? 16.991 -14.544 1.801 1.00 96.12 90 GLY A C 1
ATOM 685 O O . GLY A 1 90 ? 17.312 -13.581 2.495 1.00 96.12 90 GLY A O 1
ATOM 686 N N . ASN A 1 91 ? 17.671 -14.890 0.699 1.00 98.19 91 ASN A N 1
ATOM 687 C CA . ASN A 1 91 ? 18.656 -13.982 0.113 1.00 98.19 91 ASN A CA 1
ATOM 688 C C . ASN A 1 91 ? 17.923 -12.840 -0.591 1.00 98.19 91 ASN A C 1
ATOM 690 O O . ASN A 1 91 ? 16.911 -13.068 -1.256 1.00 98.19 91 ASN A O 1
ATOM 694 N N . VAL A 1 92 ? 18.457 -11.633 -0.452 1.00 98.62 92 VAL A N 1
ATOM 695 C CA . VAL A 1 92 ? 17.864 -10.403 -0.978 1.00 98.62 92 VAL A CA 1
ATOM 696 C C . VAL A 1 92 ? 18.664 -9.958 -2.192 1.00 98.62 92 VAL A C 1
ATOM 698 O O . VAL A 1 92 ? 19.891 -9.896 -2.131 1.00 98.62 92 VAL A O 1
ATOM 701 N N . TYR A 1 93 ? 17.972 -9.646 -3.278 1.00 98.75 93 TYR A N 1
ATOM 702 C CA . TYR A 1 93 ? 18.529 -9.102 -4.507 1.00 98.75 93 TYR A CA 1
ATOM 703 C C . TYR A 1 93 ? 17.992 -7.685 -4.659 1.00 98.75 93 TYR A C 1
ATOM 705 O O . TYR A 1 93 ? 16.788 -7.485 -4.553 1.00 98.75 93 TYR A O 1
ATOM 713 N N . VAL A 1 94 ? 18.867 -6.711 -4.866 1.00 98.81 94 VAL A N 1
ATOM 714 C CA . VAL A 1 94 ? 18.504 -5.295 -4.989 1.00 98.81 94 VAL A CA 1
ATOM 715 C C . VAL A 1 94 ? 19.049 -4.785 -6.306 1.00 98.81 94 VAL A C 1
ATOM 717 O O . VAL A 1 94 ? 20.197 -5.078 -6.637 1.00 98.81 94 VAL A O 1
ATOM 720 N N . THR A 1 95 ? 18.255 -4.019 -7.046 1.00 98.69 95 THR A N 1
ATOM 721 C CA . THR A 1 95 ? 18.760 -3.230 -8.167 1.00 98.69 95 THR A CA 1
ATOM 722 C C . THR A 1 95 ? 18.654 -1.739 -7.880 1.00 98.69 95 THR A C 1
ATOM 724 O O . THR A 1 95 ? 17.765 -1.291 -7.151 1.00 98.69 95 THR A O 1
ATOM 727 N N . GLY A 1 96 ? 19.593 -0.970 -8.417 1.00 97.75 96 GLY A N 1
ATOM 728 C CA . GLY A 1 96 ? 19.658 0.469 -8.226 1.00 97.75 96 GLY A CA 1
ATOM 729 C C . GLY A 1 96 ? 20.531 1.158 -9.264 1.00 97.75 96 GLY A C 1
ATOM 730 O O . GLY A 1 96 ? 21.213 0.504 -10.053 1.00 97.75 96 GLY A O 1
ATOM 731 N N . ALA A 1 97 ? 20.489 2.482 -9.256 1.00 96.50 97 ALA A N 1
ATOM 732 C CA . ALA A 1 97 ? 21.330 3.344 -10.073 1.00 96.50 97 ALA A CA 1
ATOM 733 C C . ALA A 1 97 ? 22.536 3.797 -9.240 1.00 96.50 97 ALA A C 1
ATOM 735 O O . ALA A 1 97 ? 22.355 4.221 -8.099 1.00 96.50 97 ALA A O 1
ATOM 736 N N . THR A 1 98 ? 23.751 3.705 -9.780 1.00 95.81 98 THR A N 1
ATOM 737 C CA . THR A 1 98 ? 24.987 4.080 -9.068 1.00 95.81 98 THR A CA 1
ATOM 738 C C . THR A 1 98 ? 25.940 4.862 -9.960 1.00 95.81 98 THR A C 1
ATOM 740 O O . THR A 1 98 ? 26.069 4.579 -11.151 1.00 95.81 98 THR A O 1
ATOM 743 N N . HIS A 1 99 ? 26.648 5.835 -9.390 1.00 92.56 99 HIS A N 1
ATOM 744 C CA . HIS A 1 99 ? 27.781 6.462 -10.068 1.00 92.56 99 HIS A CA 1
ATOM 745 C C . HIS A 1 99 ? 29.005 5.543 -9.993 1.00 92.56 99 HIS A C 1
ATOM 747 O O . HIS A 1 99 ? 29.626 5.397 -8.937 1.00 92.56 99 HIS A O 1
ATOM 753 N N . ASN A 1 100 ? 29.391 4.958 -11.127 1.00 81.56 100 ASN A N 1
ATOM 754 C CA . ASN A 1 100 ? 30.518 4.025 -11.179 1.00 81.56 100 ASN A CA 1
ATOM 755 C C . ASN A 1 100 ? 31.631 4.437 -12.156 1.00 81.56 100 ASN A C 1
ATOM 757 O O . ASN A 1 100 ? 32.805 4.425 -11.789 1.00 81.56 100 ASN A O 1
ATOM 761 N N . THR A 1 101 ? 31.309 4.825 -13.389 1.00 77.69 101 THR A N 1
ATOM 762 C CA . THR A 1 101 ? 32.336 5.245 -14.367 1.00 77.69 101 THR A CA 1
ATOM 763 C C . THR A 1 101 ? 32.494 6.758 -14.481 1.00 77.69 101 THR A C 1
ATOM 765 O O . THR A 1 101 ? 33.604 7.254 -14.691 1.00 77.69 101 THR A O 1
ATOM 768 N N . SER A 1 102 ? 31.407 7.504 -14.291 1.00 78.31 102 SER A N 1
ATOM 769 C CA . SER A 1 102 ? 31.396 8.963 -14.274 1.00 78.31 102 SER A CA 1
ATOM 770 C C . SER A 1 102 ? 30.519 9.479 -13.132 1.00 78.31 102 SER A C 1
ATOM 772 O O . SER A 1 102 ? 29.598 8.804 -12.685 1.00 78.31 102 SER A O 1
ATOM 774 N N . ALA A 1 103 ? 30.796 10.694 -12.654 1.00 76.50 103 ALA A N 1
ATOM 775 C CA . ALA A 1 103 ? 29.969 11.352 -11.639 1.00 76.50 103 ALA A CA 1
ATOM 776 C C . ALA A 1 103 ? 28.722 12.040 -12.231 1.00 76.50 103 ALA A C 1
ATOM 778 O O . ALA A 1 103 ? 28.022 12.752 -11.513 1.00 76.50 103 ALA A O 1
ATOM 779 N N . SER A 1 104 ? 28.498 11.902 -13.539 1.00 81.44 104 SER A N 1
ATOM 780 C CA . SER A 1 104 ? 27.402 12.535 -14.277 1.00 81.44 104 SER A CA 1
ATOM 781 C C . SER A 1 104 ? 26.465 11.536 -14.952 1.00 81.44 104 SER A C 1
ATOM 783 O O . SER A 1 104 ? 25.508 11.980 -15.572 1.00 81.44 104 SER A O 1
ATOM 785 N N . SER A 1 105 ? 26.739 10.233 -14.859 1.00 88.94 105 SER A N 1
ATOM 786 C CA . SER A 1 105 ? 25.934 9.163 -15.447 1.00 88.94 105 SER A CA 1
ATOM 787 C C . SER A 1 105 ? 25.743 8.039 -14.432 1.00 88.94 105 SER A C 1
ATOM 789 O O . SER A 1 105 ? 26.668 7.695 -13.691 1.00 88.94 105 SER A O 1
ATOM 791 N N . PHE A 1 106 ? 24.537 7.479 -14.393 1.00 94.06 106 PHE A N 1
ATOM 792 C CA . PHE A 1 106 ? 24.234 6.300 -13.591 1.00 94.06 106 PHE A CA 1
ATOM 793 C C . PHE A 1 106 ? 24.496 5.029 -14.392 1.00 94.06 106 PHE A C 1
ATOM 795 O O . PHE A 1 106 ? 24.126 4.971 -15.553 1.00 94.06 106 PHE A O 1
ATOM 802 N N . ASP A 1 107 ? 25.074 4.022 -13.747 1.00 95.81 107 ASP A N 1
ATOM 803 C CA . ASP A 1 107 ? 25.120 2.642 -14.224 1.00 95.81 107 ASP A CA 1
ATOM 804 C C . ASP A 1 107 ? 24.105 1.810 -13.407 1.00 95.81 107 ASP A C 1
ATOM 806 O O . ASP A 1 107 ? 23.848 2.101 -12.230 1.00 95.81 107 ASP A O 1
ATOM 810 N N . ILE A 1 108 ? 23.566 0.727 -13.977 1.00 97.88 108 ILE A N 1
ATOM 811 C CA . ILE A 1 108 ? 22.735 -0.223 -13.218 1.00 97.88 108 ILE A CA 1
ATOM 812 C C . ILE A 1 108 ? 23.642 -1.054 -12.305 1.00 97.88 108 ILE A C 1
ATOM 814 O O . ILE A 1 108 ? 24.630 -1.635 -12.754 1.00 97.88 108 ILE A O 1
ATOM 818 N N . VAL A 1 109 ? 23.266 -1.205 -11.036 1.00 98.31 109 VAL A N 1
ATOM 819 C CA . VAL A 1 109 ? 23.845 -2.201 -10.128 1.00 98.31 109 VAL A CA 1
ATOM 820 C C . VAL A 1 109 ? 22.810 -3.249 -9.738 1.00 98.31 109 VAL A C 1
ATOM 822 O O . VAL A 1 109 ? 21.636 -2.944 -9.532 1.00 98.31 109 VAL A O 1
ATOM 825 N N . VAL A 1 110 ? 23.255 -4.499 -9.626 1.00 98.75 110 VAL A N 1
ATOM 826 C CA . VAL A 1 110 ? 22.510 -5.614 -9.033 1.00 98.75 110 VAL A CA 1
ATOM 827 C C . VAL A 1 110 ? 23.324 -6.160 -7.871 1.00 98.75 110 VAL A C 1
ATOM 829 O O . VAL A 1 110 ? 24.477 -6.546 -8.049 1.00 98.75 110 VAL A O 1
ATOM 832 N N . ILE A 1 111 ? 22.744 -6.201 -6.681 1.00 98.75 111 ILE A N 1
ATOM 833 C CA . ILE A 1 111 ? 23.420 -6.573 -5.438 1.00 98.75 111 ILE A CA 1
ATOM 834 C C . ILE A 1 111 ? 22.718 -7.789 -4.856 1.00 98.75 111 ILE A C 1
ATOM 836 O O . ILE A 1 111 ? 21.492 -7.833 -4.828 1.00 98.75 111 ILE A O 1
ATOM 840 N N . LYS A 1 112 ? 23.480 -8.758 -4.345 1.00 98.69 112 LYS A N 1
ATOM 841 C CA . LYS A 1 112 ? 22.938 -9.865 -3.553 1.00 98.69 112 LYS A CA 1
ATOM 842 C C . LYS A 1 112 ? 23.436 -9.795 -2.121 1.00 98.69 112 LYS A C 1
ATOM 844 O O . LYS A 1 112 ? 24.643 -9.794 -1.886 1.00 98.69 112 LYS A O 1
ATOM 849 N N . TYR A 1 113 ? 22.515 -9.876 -1.173 1.00 98.75 113 TYR A N 1
ATOM 850 C CA . TYR A 1 113 ? 22.772 -10.104 0.244 1.00 98.75 113 TYR A CA 1
ATOM 851 C C . TYR A 1 113 ? 22.275 -11.490 0.644 1.00 98.75 113 TYR A C 1
ATOM 853 O O . TYR A 1 113 ? 21.255 -11.967 0.145 1.00 98.75 113 TYR A O 1
ATOM 861 N N . ASN A 1 114 ? 22.975 -12.154 1.562 1.00 98.38 114 ASN A N 1
ATOM 862 C CA . ASN A 1 114 ? 22.415 -13.346 2.194 1.00 98.38 114 ASN A CA 1
ATOM 863 C C . ASN A 1 114 ? 21.327 -12.970 3.220 1.00 98.38 114 ASN A C 1
ATOM 865 O O . ASN A 1 114 ? 21.114 -11.796 3.524 1.00 98.38 114 ASN A O 1
ATOM 869 N N . SER A 1 115 ? 20.652 -13.961 3.804 1.00 97.06 115 SER A N 1
ATOM 870 C CA . SER A 1 115 ? 19.569 -13.729 4.777 1.00 97.06 115 SER A CA 1
ATOM 871 C C . SER A 1 115 ? 19.987 -12.990 6.060 1.00 97.06 115 SER A C 1
ATOM 873 O O . SER A 1 115 ? 19.124 -12.448 6.768 1.00 97.06 115 SER A O 1
ATOM 875 N N . GLY A 1 116 ? 21.295 -12.933 6.336 1.00 97.94 116 GLY A N 1
ATOM 876 C CA . GLY A 1 116 ? 21.917 -12.171 7.419 1.00 97.94 116 GLY A CA 1
ATOM 877 C C . GLY A 1 116 ? 22.396 -10.768 7.029 1.00 97.94 116 GLY A C 1
ATOM 878 O O . GLY A 1 116 ? 23.047 -10.130 7.849 1.00 97.94 116 GLY A O 1
ATOM 879 N N . GLY A 1 117 ? 22.116 -10.295 5.809 1.00 98.00 117 GLY A N 1
ATOM 880 C CA . GLY A 1 117 ? 22.498 -8.956 5.344 1.00 98.00 117 GLY A CA 1
ATOM 881 C C . GLY A 1 117 ? 23.939 -8.844 4.840 1.00 98.00 117 GLY A C 1
ATOM 882 O O . GLY A 1 117 ? 24.400 -7.760 4.511 1.00 98.00 117 GLY A O 1
ATOM 883 N N . VAL A 1 118 ? 24.688 -9.948 4.741 1.00 98.50 118 VAL A N 1
ATOM 884 C CA . VAL A 1 118 ? 26.072 -9.897 4.242 1.00 98.50 118 VAL A CA 1
ATOM 885 C C . VAL A 1 118 ? 26.069 -9.885 2.717 1.00 98.50 118 VAL A C 1
ATOM 887 O O . VAL A 1 118 ? 25.554 -10.822 2.094 1.00 98.50 118 VAL A O 1
ATOM 890 N N . GLN A 1 119 ? 26.691 -8.867 2.116 1.00 98.50 119 GLN A N 1
ATOM 891 C CA . GLN A 1 119 ? 26.849 -8.770 0.664 1.00 98.50 119 GLN A CA 1
ATOM 892 C C . GLN A 1 119 ? 27.630 -9.974 0.131 1.00 98.50 119 GLN A C 1
ATOM 894 O O . GLN A 1 119 ? 28.720 -10.284 0.603 1.00 98.50 119 GLN A O 1
ATOM 899 N N . GLN A 1 120 ? 27.057 -10.661 -0.851 1.00 98.56 120 GLN A N 1
ATOM 900 C CA . GLN A 1 120 ? 27.669 -11.799 -1.533 1.00 98.56 120 GLN A CA 1
ATOM 901 C C . GLN A 1 120 ? 28.395 -11.345 -2.798 1.00 98.56 120 GLN A C 1
ATOM 903 O O . GLN A 1 120 ? 29.516 -11.773 -3.057 1.00 98.56 120 GLN A O 1
ATOM 908 N N . TRP A 1 121 ? 27.758 -10.468 -3.572 1.00 98.56 121 TRP A N 1
ATOM 909 C CA . TRP A 1 121 ? 28.315 -9.871 -4.780 1.00 98.56 121 TRP A CA 1
ATOM 910 C C . TRP A 1 121 ? 27.529 -8.614 -5.162 1.00 98.56 121 TRP A C 1
ATOM 912 O O . TRP A 1 121 ? 26.400 -8.416 -4.710 1.00 98.56 121 TRP A O 1
ATOM 922 N N . ALA A 1 122 ? 28.144 -7.785 -6.002 1.00 98.12 122 ALA A N 1
ATOM 923 C CA . ALA A 1 122 ? 27.500 -6.687 -6.709 1.00 98.12 122 ALA A CA 1
ATOM 924 C C . ALA A 1 122 ? 27.984 -6.703 -8.163 1.00 98.12 122 ALA A C 1
ATOM 926 O O . ALA A 1 122 ? 29.187 -6.815 -8.410 1.00 98.12 122 ALA A O 1
ATOM 927 N N . THR A 1 123 ? 27.052 -6.614 -9.104 1.00 98.06 123 THR A N 1
ATOM 928 C CA . THR A 1 123 ? 27.315 -6.642 -10.541 1.00 98.06 123 THR A CA 1
ATOM 929 C C . THR A 1 123 ? 26.852 -5.338 -11.150 1.00 98.06 123 THR A C 1
ATOM 931 O O . THR A 1 123 ? 25.696 -4.958 -10.998 1.00 98.06 123 THR A O 1
ATOM 934 N N . LEU A 1 124 ? 27.770 -4.671 -11.839 1.00 96.56 124 LEU A N 1
ATOM 935 C CA . LEU A 1 124 ? 27.525 -3.414 -12.529 1.00 96.56 124 LEU A CA 1
ATOM 936 C C . LEU A 1 124 ? 27.228 -3.696 -14.000 1.00 96.56 124 LEU A C 1
ATOM 938 O O . LEU A 1 124 ? 27.861 -4.560 -14.614 1.00 96.56 124 LEU A O 1
ATOM 942 N N . TYR A 1 125 ? 26.289 -2.951 -14.560 1.00 96.00 125 TYR A N 1
ATOM 943 C CA . TYR A 1 125 ? 25.987 -2.929 -15.976 1.00 96.00 125 TYR A CA 1
ATOM 944 C C . TYR A 1 125 ? 26.052 -1.487 -16.464 1.00 96.00 125 TYR A C 1
ATOM 946 O O . TYR A 1 125 ? 25.282 -0.642 -16.017 1.00 96.00 125 TYR A O 1
ATOM 954 N N . ASN A 1 126 ? 26.985 -1.256 -17.382 1.00 93.69 126 ASN A N 1
ATOM 955 C CA . ASN A 1 126 ? 27.127 -0.016 -18.122 1.00 93.69 126 ASN A CA 1
ATOM 956 C C . ASN A 1 126 ? 26.773 -0.319 -19.584 1.00 93.69 126 ASN A C 1
ATOM 958 O O . ASN A 1 126 ? 27.391 -1.188 -20.217 1.00 93.69 126 ASN A O 1
ATOM 962 N N . GLY A 1 127 ? 25.719 0.325 -20.066 1.00 91.44 127 GLY A N 1
ATOM 963 C CA . GLY A 1 127 ? 25.138 0.138 -21.378 1.00 91.44 127 GLY A CA 1
ATOM 964 C C . GLY A 1 127 ? 26.079 0.543 -22.507 1.00 91.44 127 GLY A C 1
ATOM 965 O O . GLY A 1 127 ? 27.135 1.145 -22.334 1.00 91.44 127 GLY A O 1
ATOM 966 N N . THR A 1 128 ? 25.688 0.216 -23.738 1.00 89.62 128 THR A N 1
ATOM 967 C CA . THR A 1 128 ? 26.537 0.462 -24.919 1.00 89.62 128 THR A CA 1
ATOM 968 C C . THR A 1 128 ? 26.807 1.944 -25.203 1.00 89.62 128 THR A C 1
ATOM 970 O O . THR A 1 128 ? 27.741 2.254 -25.943 1.00 89.62 128 THR A O 1
ATOM 973 N N . GLY A 1 129 ? 25.982 2.848 -24.665 1.00 88.06 129 GLY A N 1
ATOM 974 C CA . GLY A 1 129 ? 26.168 4.294 -24.768 1.00 88.06 129 GLY A CA 1
ATOM 975 C C . GLY A 1 129 ? 27.193 4.868 -23.791 1.00 88.06 129 GLY A C 1
ATOM 976 O O . GLY A 1 129 ? 27.651 5.985 -24.020 1.00 88.06 129 GLY A O 1
ATOM 977 N N . SER A 1 130 ? 27.595 4.117 -22.757 1.00 88.81 130 SER A N 1
ATOM 978 C CA . SER A 1 130 ? 28.451 4.613 -21.671 1.00 88.81 130 SER A CA 1
ATOM 979 C C . SER A 1 130 ? 27.916 5.880 -20.993 1.00 88.81 130 SER A C 1
ATOM 981 O O . SER A 1 130 ? 28.681 6.802 -20.707 1.00 88.81 130 SER A O 1
ATOM 983 N N . ASP A 1 131 ? 26.601 5.941 -20.795 1.00 91.00 131 ASP A N 1
ATOM 984 C CA . ASP A 1 131 ? 25.882 7.098 -20.260 1.00 91.00 131 ASP A CA 1
ATOM 985 C C . ASP A 1 131 ? 24.829 6.612 -19.243 1.00 91.00 131 ASP A C 1
ATOM 987 O O . ASP A 1 131 ? 25.098 5.681 -18.500 1.00 91.00 131 ASP A O 1
ATOM 991 N N . MET A 1 132 ? 23.667 7.251 -19.151 1.00 92.62 132 MET A N 1
ATOM 992 C CA . MET A 1 132 ? 22.609 6.917 -18.198 1.00 92.62 132 MET A CA 1
ATOM 993 C C . MET A 1 132 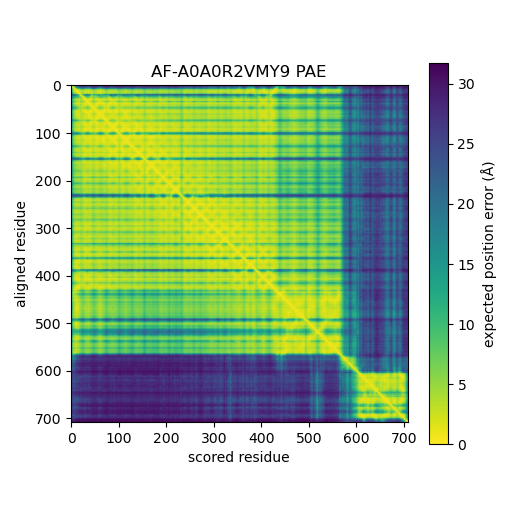? 21.981 5.526 -18.422 1.00 92.62 132 MET A C 1
ATOM 995 O O . MET A 1 132 ? 21.320 5.275 -19.433 1.00 92.62 132 MET A O 1
ATOM 999 N N . ASP A 1 133 ? 22.092 4.679 -17.401 1.00 95.12 133 ASP A N 1
ATOM 1000 C CA . ASP A 1 133 ? 21.405 3.403 -17.235 1.00 95.12 133 ASP A CA 1
ATOM 1001 C C . ASP A 1 133 ? 20.668 3.384 -15.885 1.00 95.12 133 ASP A C 1
ATOM 1003 O O . ASP A 1 133 ? 21.272 3.408 -14.811 1.00 95.12 133 ASP A O 1
ATOM 1007 N N . ILE A 1 134 ? 19.337 3.342 -15.927 1.00 96.00 134 ILE A N 1
ATOM 1008 C CA . ILE A 1 134 ? 18.475 3.456 -14.744 1.00 96.00 134 ILE A CA 1
ATOM 1009 C C . ILE A 1 134 ? 17.582 2.217 -14.661 1.00 96.00 134 ILE A C 1
ATOM 1011 O O . ILE A 1 134 ? 16.783 2.004 -15.578 1.0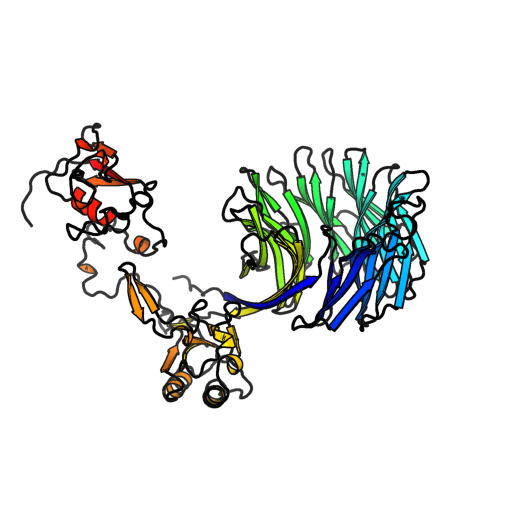0 96.00 134 ILE A O 1
ATOM 1015 N N . PRO A 1 135 ? 17.666 1.399 -13.594 1.00 97.75 135 PRO A N 1
ATOM 1016 C CA . PRO A 1 135 ? 16.798 0.241 -13.452 1.00 97.75 135 PRO A CA 1
ATOM 1017 C C . PRO A 1 135 ? 15.399 0.653 -12.993 1.00 97.75 135 PRO A C 1
ATOM 1019 O O . PRO A 1 135 ? 15.220 1.656 -12.303 1.00 97.75 135 PRO A O 1
ATOM 1022 N N . SER A 1 136 ? 14.417 -0.168 -13.345 1.00 96.81 136 SER A N 1
ATOM 1023 C CA . SER A 1 136 ? 13.011 0.029 -12.980 1.00 96.81 136 SER A CA 1
ATOM 1024 C C . SER A 1 136 ? 12.476 -1.120 -12.132 1.00 96.81 136 SER A C 1
ATOM 1026 O O . SER A 1 136 ? 11.694 -0.876 -11.222 1.00 96.81 136 SER A O 1
ATOM 1028 N N . ASP A 1 137 ? 12.909 -2.358 -12.399 1.00 98.25 137 ASP A N 1
ATOM 1029 C CA . ASP A 1 137 ? 12.374 -3.543 -11.724 1.00 98.25 137 ASP A CA 1
ATOM 1030 C C . ASP A 1 137 ? 13.369 -4.719 -11.717 1.00 98.25 137 ASP A C 1
ATOM 1032 O O . ASP A 1 137 ? 14.273 -4.796 -12.559 1.00 98.25 137 ASP A O 1
ATOM 1036 N N . ILE A 1 138 ? 13.184 -5.652 -10.779 1.00 98.62 138 ILE A N 1
ATOM 1037 C CA . ILE A 1 138 ? 13.949 -6.896 -10.635 1.00 98.62 138 ILE A CA 1
ATOM 1038 C C . ILE A 1 138 ? 13.023 -8.084 -10.344 1.00 98.62 138 ILE A C 1
ATOM 1040 O O . ILE A 1 138 ? 12.180 -8.048 -9.456 1.00 98.62 138 ILE A O 1
ATOM 1044 N N . LEU A 1 139 ? 13.229 -9.194 -11.054 1.00 97.94 139 LEU A N 1
ATOM 1045 C CA . LEU A 1 139 ? 12.421 -10.408 -10.935 1.00 97.94 139 LEU A CA 1
ATOM 1046 C C . LEU A 1 139 ? 13.299 -11.661 -10.860 1.00 97.94 139 LEU A C 1
ATOM 1048 O O . LEU A 1 139 ? 14.280 -11.797 -11.593 1.00 97.94 139 LEU A O 1
ATOM 1052 N N . LEU A 1 140 ? 12.918 -12.616 -10.009 1.00 97.38 140 LEU A N 1
ATOM 1053 C CA . LEU A 1 140 ? 13.541 -13.940 -9.943 1.00 97.38 140 LEU A CA 1
ATOM 1054 C C . LEU A 1 140 ? 12.685 -14.971 -10.684 1.00 97.38 140 LEU A C 1
ATOM 1056 O O . LEU A 1 140 ? 11.503 -15.127 -10.381 1.00 97.38 140 LEU A O 1
ATOM 1060 N N . VAL A 1 141 ? 13.295 -15.727 -11.601 1.00 96.06 141 VAL A N 1
ATOM 1061 C CA . VAL A 1 141 ? 12.660 -16.878 -12.266 1.00 96.06 141 VAL A CA 1
ATOM 1062 C C . VAL A 1 141 ? 13.544 -18.102 -12.057 1.00 96.06 141 VAL A C 1
ATOM 1064 O O . VAL A 1 141 ? 14.600 -18.257 -12.672 1.00 96.06 141 VAL A O 1
ATOM 1067 N N . GLY A 1 142 ? 13.144 -18.968 -11.124 1.00 93.06 142 GLY A N 1
ATOM 1068 C CA . GLY A 1 142 ? 14.006 -20.048 -10.648 1.00 93.06 142 GLY A CA 1
ATOM 1069 C C . GLY A 1 142 ? 15.266 -19.491 -9.975 1.00 93.06 142 GLY A C 1
ATOM 1070 O O . GLY A 1 142 ? 15.177 -18.798 -8.966 1.00 93.06 142 GLY A O 1
ATOM 1071 N N . THR A 1 143 ? 16.444 -19.812 -10.517 1.00 94.00 143 THR A N 1
ATOM 1072 C CA . THR A 1 143 ? 17.744 -19.295 -10.040 1.00 94.00 143 THR A CA 1
ATOM 1073 C C . THR A 1 143 ? 18.254 -18.090 -10.827 1.00 94.00 143 THR A C 1
ATOM 1075 O O . THR A 1 143 ? 19.32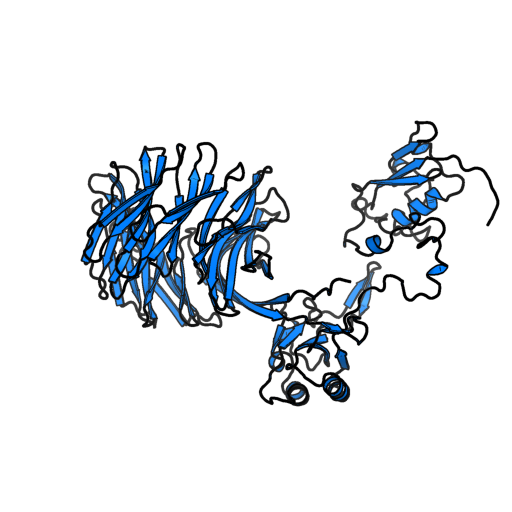4 -17.567 -10.511 1.00 94.00 143 THR A O 1
ATOM 1078 N N . ASP A 1 144 ? 17.543 -17.709 -11.886 1.00 97.19 144 ASP A N 1
ATOM 1079 C CA . ASP A 1 144 ? 17.923 -16.608 -12.757 1.00 97.19 144 ASP A CA 1
ATOM 1080 C C . ASP A 1 144 ? 17.344 -15.294 -12.230 1.00 97.19 144 ASP A C 1
ATOM 1082 O O . ASP A 1 144 ? 16.223 -15.248 -11.718 1.00 97.19 144 ASP A O 1
ATOM 1086 N N . ILE A 1 145 ? 18.125 -14.228 -12.375 1.00 98.56 145 ILE A N 1
ATOM 1087 C CA . ILE A 1 145 ? 17.767 -12.872 -11.966 1.00 98.56 145 ILE A CA 1
ATOM 1088 C C . ILE A 1 145 ? 17.596 -12.039 -13.228 1.00 98.56 145 ILE A C 1
ATOM 1090 O O . ILE A 1 145 ? 18.500 -11.998 -14.065 1.00 98.56 145 ILE A O 1
ATOM 1094 N N . TYR A 1 146 ? 16.462 -11.363 -13.345 1.00 98.69 146 TYR A N 1
ATOM 1095 C CA . TYR A 1 146 ? 16.152 -10.470 -14.450 1.00 98.69 146 TYR A CA 1
ATOM 1096 C C . TYR A 1 146 ? 16.002 -9.047 -13.938 1.00 98.69 146 TYR A C 1
ATOM 1098 O O . TYR A 1 146 ? 15.380 -8.837 -12.903 1.00 98.69 146 TYR A O 1
ATOM 1106 N N . VAL A 1 147 ? 16.572 -8.083 -14.656 1.00 98.81 147 VAL A N 1
ATOM 1107 C CA . VAL A 1 147 ? 16.480 -6.652 -14.332 1.00 98.81 147 VAL A CA 1
ATOM 1108 C C . VAL A 1 147 ? 16.145 -5.894 -15.601 1.00 98.81 147 VAL A C 1
ATOM 1110 O O . VAL A 1 147 ? 16.788 -6.134 -16.624 1.00 98.81 147 VAL A O 1
ATOM 1113 N N . CYS A 1 148 ? 15.171 -4.988 -15.549 1.00 98.19 148 CYS A N 1
ATOM 1114 C CA . CYS A 1 148 ? 14.912 -4.062 -16.648 1.00 98.19 148 CYS A CA 1
ATOM 1115 C C . CYS A 1 148 ? 15.231 -2.624 -16.262 1.00 98.19 148 CYS A C 1
ATOM 1117 O O . CYS A 1 148 ? 15.184 -2.263 -15.087 1.00 98.19 148 CYS A O 1
ATOM 1119 N N . GLY A 1 149 ? 15.522 -1.801 -17.263 1.00 97.25 149 GLY A N 1
ATOM 1120 C CA . GLY A 1 149 ? 15.794 -0.383 -17.077 1.00 97.25 149 GLY A CA 1
ATOM 1121 C C . GLY A 1 149 ? 15.844 0.389 -18.388 1.00 97.25 149 GLY A C 1
ATOM 1122 O O . GLY A 1 149 ? 15.859 -0.203 -19.467 1.00 97.25 149 GLY A O 1
ATOM 1123 N N . ALA A 1 150 ? 15.871 1.711 -18.288 1.00 96.00 150 ALA A N 1
ATOM 1124 C CA . ALA A 1 150 ? 16.144 2.603 -19.407 1.00 96.00 150 ALA A CA 1
ATOM 1125 C C . ALA A 1 150 ? 17.664 2.747 -19.581 1.00 96.00 150 ALA A C 1
ATOM 1127 O O . ALA A 1 150 ? 18.365 2.973 -18.597 1.00 96.00 150 ALA A O 1
ATOM 1128 N N . SER A 1 151 ? 18.175 2.602 -20.806 1.00 95.25 151 SER A N 1
ATOM 1129 C CA . SER A 1 151 ? 19.616 2.593 -21.103 1.00 95.25 151 SER A CA 1
ATOM 1130 C C . SER A 1 151 ? 19.930 3.340 -22.396 1.00 95.25 151 SER A C 1
ATOM 1132 O O . SER A 1 151 ? 19.394 3.008 -23.460 1.00 95.25 151 SER A O 1
ATOM 1134 N N . THR A 1 152 ? 20.841 4.311 -22.326 1.00 92.12 152 THR A N 1
ATOM 1135 C CA . THR A 1 152 ? 21.337 5.037 -23.505 1.00 92.12 152 THR A CA 1
ATOM 1136 C C . THR A 1 152 ? 22.143 4.109 -24.423 1.00 92.12 152 THR A C 1
ATOM 1138 O O . THR A 1 152 ? 23.049 3.384 -23.996 1.00 92.12 152 THR A O 1
ATOM 1141 N N . GLY A 1 153 ? 21.837 4.121 -25.722 1.00 83.12 153 GLY A N 1
ATOM 1142 C CA . GLY A 1 153 ? 22.540 3.300 -26.710 1.00 83.12 153 GLY A CA 1
ATOM 1143 C C . GLY A 1 153 ? 23.766 3.970 -27.327 1.00 83.12 153 GLY A C 1
ATOM 1144 O O . GLY A 1 153 ? 23.972 5.185 -27.266 1.00 83.12 153 GLY A O 1
ATOM 1145 N N . SER A 1 154 ? 24.620 3.152 -27.949 1.00 80.31 154 SER A N 1
ATOM 1146 C CA . SER A 1 154 ? 25.804 3.645 -28.663 1.00 80.31 154 SER A CA 1
ATOM 1147 C C . SER A 1 154 ? 25.435 4.611 -29.797 1.00 80.31 154 SER A C 1
ATOM 1149 O O . SER A 1 154 ? 24.469 4.389 -30.520 1.00 80.31 154 SER A O 1
ATOM 1151 N N . GLY A 1 155 ? 26.227 5.672 -29.978 1.00 74.19 155 GLY A N 1
ATOM 1152 C CA . GLY A 1 155 ? 25.933 6.720 -30.964 1.00 74.19 155 GLY A CA 1
ATOM 1153 C C . GLY A 1 155 ? 24.962 7.798 -30.470 1.00 74.19 155 GLY A C 1
ATOM 1154 O O . GLY A 1 155 ? 24.551 8.631 -31.273 1.00 74.19 155 GLY A O 1
ATOM 1155 N N . GLY A 1 156 ? 24.642 7.809 -29.169 1.00 65.81 156 GLY A N 1
ATOM 1156 C CA . GLY A 1 156 ? 23.755 8.799 -28.558 1.00 65.81 156 GLY A CA 1
ATOM 1157 C C . GLY A 1 156 ? 22.291 8.578 -28.924 1.00 65.81 156 GLY A C 1
ATOM 1158 O O . GLY A 1 156 ? 21.568 9.556 -29.123 1.00 65.81 156 GLY A O 1
ATOM 1159 N N . THR A 1 157 ? 21.870 7.314 -29.067 1.00 75.88 157 THR A N 1
ATOM 1160 C CA . THR A 1 157 ? 20.438 7.010 -29.177 1.00 75.88 157 THR A CA 1
ATOM 1161 C C . THR A 1 157 ? 19.732 7.458 -27.900 1.00 75.88 157 THR A C 1
ATOM 1163 O O . THR A 1 157 ? 20.365 7.730 -26.877 1.00 75.88 157 THR A O 1
ATOM 1166 N N . GLN A 1 158 ? 18.417 7.616 -27.987 1.00 87.44 158 GLN A N 1
ATOM 1167 C CA . GLN A 1 158 ? 17.595 7.990 -26.844 1.00 87.44 158 GLN A CA 1
ATOM 1168 C C . GLN A 1 158 ? 17.613 6.865 -25.783 1.00 87.44 158 GLN A C 1
ATOM 1170 O O . GLN A 1 158 ? 18.365 5.892 -25.888 1.00 87.44 158 GLN A O 1
ATOM 1175 N N . TYR A 1 159 ? 16.861 7.036 -24.694 1.00 92.00 159 TYR A N 1
ATOM 1176 C CA . TYR A 1 159 ? 16.709 5.948 -23.728 1.00 92.00 159 TYR A CA 1
ATOM 1177 C C . TYR A 1 159 ? 15.974 4.798 -24.393 1.00 92.00 159 TYR A C 1
ATOM 1179 O O . TYR A 1 159 ? 14.864 5.029 -24.848 1.00 92.00 159 TYR A O 1
ATOM 1187 N N . ASP A 1 160 ? 16.556 3.602 -24.384 1.00 94.19 160 ASP A N 1
ATOM 1188 C CA . ASP A 1 160 ? 15.908 2.404 -24.911 1.00 94.19 160 ASP A CA 1
ATOM 1189 C C . ASP A 1 160 ? 15.720 1.376 -23.782 1.00 94.19 160 ASP A C 1
ATOM 1191 O O . ASP A 1 160 ? 16.373 1.452 -22.731 1.00 94.19 160 ASP A O 1
ATOM 1195 N N . TYR A 1 161 ? 14.882 0.359 -23.995 1.00 95.88 161 TYR A N 1
ATOM 1196 C CA . TYR A 1 161 ? 14.747 -0.723 -23.016 1.00 95.88 161 TYR A CA 1
ATOM 1197 C C . TYR A 1 161 ? 16.066 -1.484 -22.929 1.00 95.88 161 TYR A C 1
ATOM 1199 O O . TYR A 1 161 ? 16.642 -1.859 -23.952 1.00 95.88 161 TYR A O 1
ATOM 1207 N N . VAL A 1 162 ? 16.475 -1.836 -21.713 1.00 97.25 162 VAL A N 1
ATOM 1208 C CA . VAL A 1 162 ? 17.413 -2.928 -21.467 1.00 97.25 162 VAL A CA 1
ATOM 1209 C C . VAL A 1 162 ? 16.772 -3.988 -20.576 1.00 97.25 162 VAL A C 1
ATOM 1211 O O . VAL A 1 162 ? 16.118 -3.667 -19.587 1.00 97.25 162 VAL A O 1
ATOM 1214 N N . LEU A 1 163 ? 16.967 -5.259 -20.927 1.00 98.31 163 LEU A N 1
ATOM 1215 C CA . LEU A 1 163 ? 16.668 -6.421 -20.095 1.00 98.31 163 LEU A CA 1
ATOM 1216 C C . LEU A 1 163 ? 17.958 -7.204 -19.859 1.00 98.31 163 LEU A C 1
ATOM 1218 O O . LEU A 1 163 ? 18.605 -7.659 -20.802 1.00 98.31 163 LEU A O 1
ATOM 1222 N N . LEU A 1 164 ? 18.321 -7.377 -18.598 1.00 98.50 164 LEU A N 1
ATOM 1223 C CA . LEU A 1 164 ? 19.484 -8.135 -18.162 1.00 98.50 164 LEU A CA 1
ATOM 1224 C C . LEU A 1 164 ? 19.036 -9.494 -17.646 1.00 98.50 164 LEU A C 1
ATOM 1226 O O . LEU A 1 164 ? 18.036 -9.581 -16.936 1.00 98.50 164 LEU A O 1
ATOM 1230 N N . LYS A 1 165 ? 19.824 -10.533 -17.926 1.00 98.44 165 LYS A N 1
ATOM 1231 C CA . LYS A 1 165 ? 19.746 -11.812 -17.220 1.00 98.44 165 LYS A CA 1
ATOM 1232 C C . LYS A 1 165 ? 21.067 -12.114 -16.541 1.00 98.44 165 LYS A C 1
ATOM 1234 O O . LYS A 1 165 ? 22.104 -12.195 -17.199 1.00 98.44 165 LYS A O 1
ATOM 1239 N N . LEU A 1 166 ? 21.025 -12.372 -15.242 1.00 98.69 166 LEU A N 1
ATOM 1240 C CA . LEU A 1 166 ? 22.154 -12.829 -14.445 1.00 98.69 166 LEU A CA 1
ATOM 1241 C C . LEU A 1 166 ? 21.857 -14.219 -13.876 1.00 98.69 166 LEU A C 1
ATOM 1243 O O . LEU A 1 166 ? 20.708 -14.570 -13.614 1.00 98.69 166 LEU A O 1
ATOM 1247 N N . ASN A 1 167 ? 22.903 -15.015 -13.665 1.00 97.56 167 ASN A N 1
ATOM 1248 C CA . ASN A 1 167 ? 22.784 -16.268 -12.917 1.00 97.56 167 ASN A CA 1
ATOM 1249 C C . ASN A 1 167 ? 22.873 -16.023 -11.395 1.00 97.56 167 ASN A C 1
ATOM 1251 O O . ASN A 1 167 ? 23.229 -14.934 -10.947 1.00 97.56 167 ASN A O 1
ATOM 1255 N N . ALA A 1 168 ? 22.638 -17.057 -10.582 1.00 96.19 168 ALA A N 1
ATOM 1256 C CA . ALA A 1 168 ? 22.673 -16.971 -9.113 1.00 96.19 168 ALA A CA 1
ATOM 1257 C C . ALA A 1 168 ? 24.007 -16.472 -8.501 1.00 96.19 168 ALA A C 1
ATOM 1259 O O . ALA A 1 168 ? 24.033 -16.035 -7.340 1.00 96.19 168 ALA A O 1
ATOM 1260 N N . SER A 1 169 ? 25.102 -16.543 -9.266 1.00 97.62 169 SER A N 1
ATOM 1261 C CA . SER A 1 169 ? 26.435 -16.041 -8.904 1.00 97.62 169 SER A CA 1
ATOM 1262 C C . SER A 1 169 ? 26.658 -14.577 -9.307 1.00 97.62 169 SER A C 1
ATOM 1264 O O . SER A 1 169 ? 27.769 -14.078 -9.159 1.00 97.62 169 SER A O 1
ATOM 1266 N N . GLY A 1 170 ? 25.642 -13.901 -9.852 1.00 97.88 170 GLY A N 1
ATOM 1267 C CA . GLY A 1 170 ? 25.724 -12.511 -10.298 1.00 97.88 170 GLY A CA 1
ATOM 1268 C C . GLY A 1 170 ? 26.433 -12.330 -11.639 1.00 97.88 170 GLY A C 1
ATOM 1269 O O . GLY A 1 170 ? 26.779 -11.214 -12.003 1.00 97.88 170 GLY A O 1
ATOM 1270 N N . THR A 1 171 ? 26.686 -13.396 -12.403 1.00 98.25 171 THR A N 1
ATOM 1271 C CA . THR A 1 171 ? 27.325 -13.260 -13.721 1.00 98.25 171 THR A CA 1
ATOM 1272 C C . THR A 1 171 ? 26.274 -12.950 -14.781 1.00 98.25 171 THR A C 1
ATOM 1274 O O . THR A 1 171 ? 25.365 -13.761 -14.988 1.00 98.25 171 THR A O 1
ATOM 1277 N N . LEU A 1 172 ? 26.427 -11.823 -15.485 1.00 98.19 172 LEU A N 1
ATOM 1278 C CA . LEU A 1 172 ? 25.608 -11.469 -16.648 1.00 98.19 172 LEU A CA 1
ATOM 1279 C C . LEU A 1 172 ? 25.700 -12.579 -17.707 1.00 98.19 172 LEU A C 1
ATOM 1281 O O . LEU A 1 172 ? 26.788 -12.928 -18.159 1.00 98.19 172 LEU A O 1
ATOM 1285 N N . GLN A 1 173 ? 24.558 -13.160 -18.063 1.00 98.06 173 GLN A N 1
ATOM 1286 C CA . GLN A 1 173 ? 24.438 -14.195 -19.091 1.00 98.06 173 GLN A CA 1
ATOM 1287 C C . GLN A 1 173 ? 24.178 -13.571 -20.459 1.00 98.06 173 GLN A C 1
ATOM 1289 O O . GLN A 1 173 ? 24.792 -13.961 -21.448 1.00 98.06 173 GLN A O 1
ATOM 1294 N N . TRP A 1 174 ? 23.280 -12.589 -20.501 1.00 97.75 174 TRP A N 1
ATOM 1295 C CA . TRP A 1 174 ? 22.990 -11.789 -21.681 1.00 97.75 174 TRP A CA 1
ATOM 1296 C C . TRP A 1 174 ? 22.333 -10.469 -21.276 1.00 97.75 174 TRP A C 1
ATOM 1298 O O . TRP A 1 174 ? 21.766 -10.349 -20.186 1.00 97.75 174 TRP A O 1
ATOM 1308 N N . SER A 1 175 ? 22.387 -9.499 -22.183 1.00 97.06 175 SER A N 1
ATOM 1309 C CA . SER A 1 175 ? 21.559 -8.297 -22.167 1.00 97.06 175 SER A CA 1
ATOM 1310 C C . SER A 1 175 ? 20.825 -8.180 -23.501 1.00 97.06 175 SER A C 1
ATOM 1312 O O . SER A 1 175 ? 21.377 -8.513 -24.551 1.00 97.06 175 SER A O 1
ATOM 1314 N N . GLN A 1 176 ? 19.571 -7.744 -23.456 1.00 96.88 176 GLN A N 1
ATOM 1315 C CA . GLN A 1 176 ? 18.762 -7.445 -24.632 1.00 96.88 176 GLN A CA 1
ATOM 1316 C C . GLN A 1 176 ? 18.369 -5.982 -24.613 1.00 96.88 176 GLN A C 1
ATOM 1318 O O . GLN A 1 176 ? 18.029 -5.451 -23.557 1.00 96.88 176 GLN A O 1
ATOM 1323 N N . ARG A 1 177 ? 18.416 -5.350 -25.784 1.00 94.38 177 ARG A N 1
ATOM 1324 C CA . ARG A 1 177 ? 17.930 -3.989 -25.977 1.00 94.38 177 ARG A CA 1
ATOM 1325 C C . ARG A 1 177 ? 16.748 -4.000 -26.925 1.00 94.38 177 ARG A C 1
ATOM 1327 O O . ARG A 1 177 ? 16.762 -4.745 -27.905 1.00 94.38 177 ARG A O 1
ATOM 1334 N N . TYR A 1 178 ? 15.765 -3.163 -26.643 1.00 95.06 178 TYR A N 1
ATOM 1335 C CA . TYR A 1 178 ? 14.666 -2.894 -27.558 1.00 95.06 178 TYR A CA 1
ATOM 1336 C C . TYR A 1 178 ? 14.588 -1.388 -27.773 1.00 95.06 178 TYR A C 1
ATOM 1338 O O . TYR A 1 178 ? 14.363 -0.650 -26.819 1.00 95.06 178 TYR A O 1
ATOM 1346 N N . ASP A 1 179 ? 14.845 -1.001 -29.019 1.00 93.00 179 ASP A N 1
ATOM 1347 C CA . ASP A 1 179 ? 14.848 0.360 -29.550 1.00 93.00 179 ASP A CA 1
ATOM 1348 C C . ASP A 1 179 ? 13.814 0.386 -30.681 1.00 93.00 179 ASP A C 1
ATOM 1350 O O . ASP A 1 179 ? 13.966 -0.318 -31.690 1.00 93.00 179 ASP A O 1
ATOM 1354 N N . TYR A 1 180 ? 12.737 1.135 -30.483 1.00 92.56 180 TYR A N 1
ATOM 1355 C CA . TYR A 1 180 ? 11.697 1.319 -31.471 1.00 92.56 180 TYR A CA 1
ATOM 1356 C C . TYR A 1 180 ? 11.843 2.666 -32.173 1.00 92.56 180 TYR A C 1
ATOM 1358 O O . TYR A 1 180 ? 11.722 3.735 -31.577 1.00 92.56 180 TYR A O 1
ATOM 1366 N N . ASP A 1 181 ? 12.030 2.602 -33.492 1.00 90.06 181 ASP A N 1
ATOM 1367 C CA . ASP A 1 181 ? 12.154 3.765 -34.374 1.00 90.06 181 ASP A CA 1
ATOM 1368 C C . ASP A 1 181 ? 13.258 4.769 -33.967 1.00 90.06 181 ASP A C 1
ATOM 1370 O O . ASP A 1 181 ? 13.251 5.909 -34.437 1.00 90.06 181 ASP A O 1
ATOM 1374 N N . SER A 1 182 ? 14.248 4.356 -33.159 1.00 90.50 182 SER A N 1
ATOM 1375 C CA . SER A 1 182 ? 15.318 5.231 -32.651 1.00 90.50 182 SER A CA 1
ATOM 1376 C C . SER A 1 182 ? 14.793 6.389 -31.799 1.00 90.50 182 SER A C 1
ATOM 1378 O O . SER A 1 182 ? 15.330 7.504 -31.842 1.00 90.50 182 SER A O 1
ATOM 1380 N N . LEU A 1 183 ? 13.723 6.124 -31.047 1.00 91.31 183 LEU A N 1
ATOM 1381 C CA . LEU A 1 183 ? 13.039 7.060 -30.160 1.00 91.31 183 LEU A CA 1
ATOM 1382 C C . LEU A 1 183 ? 13.051 6.570 -28.701 1.00 91.31 183 LEU A C 1
ATOM 1384 O O . LEU A 1 183 ? 13.516 5.479 -28.414 1.00 91.31 183 LEU A O 1
ATOM 1388 N N . TYR A 1 184 ? 12.553 7.383 -27.762 1.00 92.25 184 TYR A N 1
ATOM 1389 C CA . TYR A 1 184 ? 12.547 7.017 -26.343 1.00 92.25 184 TYR A CA 1
ATOM 1390 C C . TYR A 1 184 ? 11.644 5.805 -26.056 1.00 92.25 184 TYR A C 1
ATOM 1392 O O . TYR A 1 184 ? 10.435 5.845 -26.289 1.00 92.25 184 TYR A O 1
ATOM 1400 N N . ASP A 1 185 ? 12.213 4.798 -25.406 1.00 93.56 185 ASP A N 1
ATOM 1401 C CA . ASP A 1 185 ? 11.554 3.625 -24.859 1.00 93.56 185 ASP A CA 1
ATOM 1402 C C . ASP A 1 185 ? 11.941 3.450 -23.379 1.00 93.56 185 ASP A C 1
ATOM 1404 O O . ASP A 1 185 ? 13.107 3.275 -23.026 1.00 93.56 185 ASP A O 1
ATOM 1408 N N . ILE A 1 186 ? 10.951 3.467 -22.484 1.00 94.00 186 ILE A N 1
ATOM 1409 C CA . ILE A 1 186 ? 11.152 3.339 -21.035 1.00 94.00 186 ILE A CA 1
ATOM 1410 C C . ILE A 1 186 ? 10.405 2.100 -20.510 1.00 94.00 186 ILE A C 1
ATOM 1412 O O . ILE A 1 186 ? 9.167 2.094 -20.534 1.00 94.00 186 ILE A O 1
ATOM 1416 N N . PRO A 1 187 ? 11.103 1.055 -20.019 1.00 95.56 187 PRO A N 1
ATOM 1417 C CA . PRO A 1 187 ? 10.454 -0.062 -19.342 1.00 95.56 187 PRO A CA 1
ATOM 1418 C C . PRO A 1 187 ? 9.981 0.360 -17.946 1.00 95.56 187 PRO A C 1
ATOM 1420 O O . PRO A 1 187 ? 10.571 1.237 -17.322 1.00 95.56 187 PRO A O 1
ATOM 1423 N N . GLY A 1 188 ? 8.915 -0.271 -17.456 1.00 94.25 188 GLY A N 1
ATOM 1424 C CA . GLY A 1 188 ? 8.376 -0.019 -16.117 1.00 94.25 188 GLY A CA 1
ATOM 1425 C C . GLY A 1 188 ? 8.483 -1.230 -15.199 1.00 94.25 188 GLY A C 1
ATOM 1426 O O . GLY A 1 188 ? 8.998 -1.111 -14.094 1.00 94.25 188 GLY A O 1
ATOM 1427 N N . HIS A 1 189 ? 8.011 -2.392 -15.659 1.00 96.88 189 HIS A N 1
ATOM 1428 C CA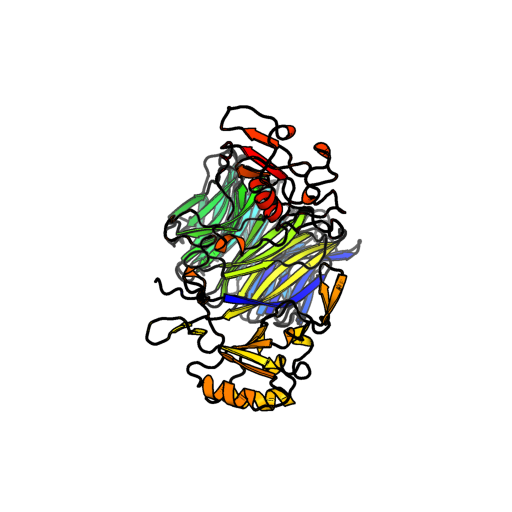 . HIS A 1 189 ? 7.801 -3.559 -14.797 1.00 96.88 189 HIS A CA 1
ATOM 1429 C C . HIS A 1 189 ? 8.137 -4.881 -15.482 1.00 96.88 189 HIS A C 1
ATOM 1431 O O . HIS A 1 189 ? 7.979 -5.032 -16.700 1.00 96.88 189 HIS A O 1
ATOM 1437 N N . LEU A 1 190 ? 8.521 -5.859 -14.665 1.00 97.88 190 LEU A N 1
ATOM 1438 C CA . LEU A 1 190 ? 8.766 -7.243 -15.035 1.00 97.88 190 LEU A CA 1
ATOM 1439 C C . LEU A 1 190 ? 7.682 -8.166 -14.487 1.00 97.88 190 LEU A C 1
ATOM 1441 O O . LEU A 1 190 ? 7.193 -8.016 -13.372 1.00 97.88 190 LEU A O 1
ATOM 1445 N N . ALA A 1 191 ? 7.350 -9.191 -15.261 1.00 97.25 191 ALA A N 1
ATOM 1446 C CA . ALA A 1 191 ? 6.539 -10.303 -14.794 1.00 97.25 191 ALA A CA 1
ATOM 1447 C C . ALA A 1 191 ? 6.928 -11.611 -15.492 1.00 97.25 191 ALA A C 1
ATOM 1449 O O . ALA A 1 191 ? 7.718 -11.623 -16.436 1.00 97.25 191 ALA A O 1
ATOM 1450 N N . THR A 1 192 ? 6.394 -12.737 -15.021 1.00 95.81 192 THR A N 1
ATOM 1451 C CA . THR A 1 192 ? 6.687 -14.057 -15.587 1.00 95.81 192 THR A CA 1
ATOM 1452 C C . THR A 1 192 ? 5.460 -14.956 -15.560 1.00 95.81 192 THR A C 1
ATOM 1454 O O . THR A 1 192 ? 4.691 -14.940 -14.603 1.00 95.81 192 THR A O 1
ATOM 1457 N N . ASN A 1 193 ? 5.335 -15.804 -16.580 1.00 90.31 193 ASN A N 1
ATOM 1458 C CA . ASN A 1 193 ? 4.409 -16.940 -16.590 1.00 90.31 193 ASN A CA 1
ATOM 1459 C C . ASN A 1 193 ? 4.999 -18.199 -15.912 1.00 90.31 193 ASN A C 1
ATOM 1461 O O . ASN A 1 193 ? 4.441 -19.290 -16.009 1.00 90.31 193 ASN A O 1
ATOM 1465 N N . GLY A 1 194 ? 6.161 -18.066 -15.263 1.00 88.44 194 GLY A N 1
ATOM 1466 C CA . GLY A 1 194 ? 6.923 -19.147 -14.637 1.00 88.44 194 GLY A CA 1
ATOM 1467 C C . GLY A 1 194 ? 8.073 -19.691 -15.489 1.00 88.44 194 GLY A C 1
ATOM 1468 O O . GLY A 1 194 ? 8.906 -20.428 -14.963 1.00 88.44 194 GLY A O 1
ATOM 1469 N N . THR A 1 195 ? 8.155 -19.331 -16.775 1.00 87.00 195 THR A N 1
ATOM 1470 C CA . THR A 1 195 ? 9.232 -19.776 -17.682 1.00 87.00 195 THR A CA 1
ATOM 1471 C C . THR A 1 195 ? 9.898 -18.621 -18.418 1.00 87.00 195 THR A C 1
ATOM 1473 O O . THR A 1 195 ? 11.122 -18.482 -18.369 1.00 87.00 195 THR A O 1
ATOM 1476 N N . ASP A 1 196 ? 9.090 -17.782 -19.055 1.00 94.12 196 ASP A N 1
ATOM 1477 C CA . ASP A 1 196 ? 9.527 -16.627 -19.823 1.00 94.12 196 ASP A CA 1
ATOM 1478 C C . ASP A 1 196 ? 9.347 -15.352 -19.003 1.00 94.12 196 ASP A C 1
ATOM 1480 O O . ASP A 1 196 ? 8.602 -15.314 -18.018 1.00 94.12 196 ASP A O 1
ATOM 1484 N N . VAL A 1 197 ? 10.038 -14.297 -19.419 1.00 97.06 197 VAL A N 1
ATOM 1485 C CA . VAL A 1 197 ? 9.965 -12.986 -18.778 1.00 97.06 197 VAL A CA 1
ATOM 1486 C C . VAL A 1 197 ? 9.282 -12.010 -19.714 1.00 97.06 197 VAL A C 1
ATOM 1488 O O . VAL A 1 197 ? 9.604 -11.934 -20.900 1.00 97.06 197 VAL A O 1
ATOM 1491 N N . VAL A 1 198 ? 8.344 -11.255 -19.159 1.00 97.62 198 VAL A N 1
ATOM 1492 C CA . VAL A 1 198 ? 7.665 -10.153 -19.825 1.00 97.62 198 VAL A CA 1
ATOM 1493 C C . VAL A 1 198 ? 8.148 -8.853 -19.210 1.00 97.62 198 VAL A C 1
ATOM 1495 O O . VAL A 1 198 ? 8.115 -8.696 -17.993 1.00 97.62 198 VAL A O 1
ATOM 1498 N N . VAL A 1 199 ? 8.578 -7.921 -20.054 1.00 97.50 199 VAL A N 1
ATOM 1499 C CA . VAL A 1 199 ? 8.848 -6.531 -19.674 1.00 97.50 199 VAL A CA 1
ATOM 1500 C C . VAL A 1 199 ? 7.779 -5.651 -20.300 1.00 97.50 199 VAL A C 1
ATOM 1502 O O . VAL A 1 199 ? 7.490 -5.790 -21.487 1.00 97.50 199 VAL A O 1
ATOM 1505 N N . SER A 1 200 ? 7.165 -4.777 -19.506 1.00 96.19 200 SER A N 1
ATOM 1506 C CA . SER A 1 200 ? 6.191 -3.800 -19.998 1.00 96.19 200 SER A CA 1
ATOM 1507 C C . SER A 1 200 ? 6.569 -2.387 -19.583 1.00 96.19 200 SER A C 1
ATOM 1509 O O . SER A 1 200 ? 7.029 -2.158 -18.465 1.00 96.19 200 SER A O 1
ATOM 1511 N N . GLY A 1 201 ? 6.348 -1.443 -20.485 1.00 95.44 201 GLY A N 1
ATOM 1512 C CA . GLY A 1 201 ? 6.633 -0.027 -20.313 1.00 95.44 201 GLY A CA 1
ATOM 1513 C C . GLY A 1 201 ? 5.945 0.796 -21.398 1.00 95.44 201 GLY A C 1
ATOM 1514 O O . GLY A 1 201 ? 4.933 0.373 -21.965 1.00 95.44 201 GLY A O 1
ATOM 1515 N N . ALA A 1 202 ? 6.500 1.961 -21.708 1.00 94.56 202 ALA A N 1
ATOM 1516 C CA . ALA A 1 202 ? 6.023 2.795 -22.801 1.00 94.56 202 ALA A CA 1
ATOM 1517 C C . ALA A 1 202 ? 7.127 3.030 -23.832 1.00 94.56 202 ALA A C 1
ATOM 1519 O O . ALA A 1 202 ? 8.291 3.199 -23.475 1.00 94.56 202 ALA A O 1
ATOM 1520 N N . SER A 1 203 ? 6.743 3.040 -25.102 1.00 94.06 203 SER A N 1
ATOM 1521 C CA . SER A 1 203 ? 7.637 3.258 -26.238 1.00 94.06 203 SER A CA 1
ATOM 1522 C C . SER A 1 203 ? 7.100 4.359 -27.118 1.00 94.06 203 SER A C 1
ATOM 1524 O O . SER A 1 203 ? 5.907 4.373 -27.431 1.00 94.06 203 SER A O 1
ATOM 1526 N N . GLN A 1 204 ? 7.963 5.261 -27.566 1.00 92.00 204 GLN A N 1
ATOM 1527 C CA . GLN A 1 204 ? 7.563 6.270 -28.530 1.00 92.00 204 GLN A CA 1
ATOM 1528 C C . GLN A 1 204 ? 7.135 5.619 -29.847 1.00 92.00 204 GLN A C 1
ATOM 1530 O O . GLN A 1 204 ? 7.661 4.605 -30.284 1.00 92.00 204 GLN A O 1
ATOM 1535 N N . SER A 1 205 ? 6.108 6.192 -30.458 1.00 89.69 205 SER A N 1
ATOM 1536 C CA . SER A 1 205 ? 5.762 6.023 -31.874 1.00 89.69 205 SER A CA 1
ATOM 1537 C C . SER A 1 205 ? 6.109 7.283 -32.663 1.00 89.69 205 SER A C 1
ATOM 1539 O O . SER A 1 205 ? 6.368 7.237 -33.860 1.00 89.69 205 SER A O 1
ATOM 1541 N N . THR A 1 206 ? 6.088 8.434 -31.989 1.00 88.56 206 THR A N 1
ATOM 1542 C CA . THR A 1 206 ? 6.591 9.721 -32.471 1.00 88.56 206 THR A CA 1
ATOM 1543 C C . THR A 1 206 ? 7.098 10.521 -31.270 1.00 88.56 206 THR A C 1
ATOM 1545 O O . THR A 1 206 ? 6.828 10.166 -30.124 1.00 88.56 206 THR A O 1
ATOM 1548 N N . ALA A 1 207 ? 7.753 11.661 -31.508 1.00 84.56 207 ALA A N 1
ATOM 1549 C CA . ALA A 1 207 ? 8.236 12.540 -30.436 1.00 84.56 207 ALA A CA 1
ATOM 1550 C C . ALA A 1 207 ? 7.138 13.024 -29.460 1.00 84.56 207 ALA A C 1
ATOM 1552 O O . ALA A 1 207 ? 7.451 13.498 -28.371 1.00 84.56 207 ALA A O 1
ATOM 1553 N N . THR A 1 208 ? 5.858 12.934 -29.839 1.00 84.94 208 THR A N 1
ATOM 1554 C CA . THR A 1 208 ? 4.716 13.357 -29.013 1.00 84.94 208 THR A CA 1
ATOM 1555 C C . THR A 1 208 ? 3.701 12.242 -28.775 1.00 84.94 208 THR A C 1
ATOM 1557 O O . THR A 1 208 ? 2.604 12.534 -28.310 1.00 84.94 208 THR A O 1
ATOM 1560 N N . ASN A 1 209 ? 4.010 10.992 -29.129 1.00 87.88 209 ASN A N 1
ATOM 1561 C CA . ASN A 1 209 ? 3.092 9.873 -28.941 1.00 87.88 209 ASN A CA 1
ATOM 1562 C C . ASN A 1 209 ? 3.826 8.639 -28.432 1.00 87.88 209 ASN A C 1
ATOM 1564 O O . ASN A 1 209 ? 4.783 8.198 -29.064 1.00 87.88 209 ASN A O 1
ATOM 1568 N N . TRP A 1 210 ? 3.351 8.084 -27.325 1.00 90.69 210 TRP A N 1
ATOM 1569 C CA . TRP A 1 210 ? 3.878 6.885 -26.690 1.00 90.69 210 TRP A CA 1
ATOM 1570 C C . TRP A 1 210 ? 2.777 5.841 -26.623 1.00 90.69 210 TRP A C 1
ATOM 1572 O O . TRP A 1 210 ? 1.629 6.189 -26.373 1.00 90.69 210 TRP A O 1
ATOM 1582 N N . ASP A 1 211 ? 3.149 4.579 -26.800 1.00 91.50 211 ASP A N 1
ATOM 1583 C CA . ASP A 1 211 ? 2.244 3.445 -26.672 1.00 91.50 211 ASP A CA 1
ATOM 1584 C C . ASP A 1 211 ? 2.722 2.515 -25.558 1.00 91.50 211 ASP A C 1
ATOM 1586 O O . ASP A 1 211 ? 3.927 2.285 -25.389 1.00 91.50 211 ASP A O 1
ATOM 1590 N N . TYR A 1 212 ? 1.769 1.891 -24.866 1.00 93.69 212 TYR A N 1
ATOM 1591 C CA . TYR A 1 212 ? 2.053 0.730 -24.024 1.00 93.69 212 TYR A CA 1
ATOM 1592 C C . TYR A 1 212 ? 2.762 -0.332 -24.858 1.00 93.69 212 TYR A C 1
ATOM 1594 O O . TYR A 1 212 ? 2.253 -0.737 -25.907 1.00 93.69 212 TYR A O 1
ATOM 1602 N N . THR A 1 213 ? 3.912 -0.798 -24.384 1.00 95.56 213 THR A N 1
ATOM 1603 C CA . THR A 1 213 ? 4.725 -1.794 -25.078 1.00 95.56 213 THR A CA 1
ATOM 1604 C C . THR A 1 213 ? 5.126 -2.902 -24.124 1.00 95.56 213 THR A C 1
ATOM 1606 O O . THR A 1 213 ? 5.681 -2.652 -23.056 1.00 95.56 213 THR A O 1
ATOM 1609 N N . SER A 1 214 ? 4.834 -4.134 -24.527 1.00 96.38 214 SER A N 1
ATOM 1610 C CA . SER A 1 214 ? 5.127 -5.354 -23.786 1.00 96.38 214 SER A CA 1
ATOM 1611 C C . SER A 1 214 ? 5.940 -6.300 -24.656 1.00 96.38 214 SER A C 1
ATOM 1613 O O . SER A 1 214 ? 5.587 -6.564 -25.806 1.00 96.38 214 SER A O 1
ATOM 1615 N N . LEU A 1 215 ? 7.031 -6.823 -24.108 1.00 97.19 215 LEU A N 1
ATOM 1616 C CA . LEU A 1 215 ? 7.963 -7.712 -24.795 1.00 97.19 215 LEU A CA 1
ATOM 1617 C C . LEU A 1 215 ? 8.092 -9.005 -23.998 1.00 97.19 215 LEU A C 1
ATOM 1619 O O . LEU A 1 215 ? 8.330 -8.951 -22.792 1.00 97.19 215 LEU A O 1
ATOM 1623 N N . ARG A 1 216 ? 7.995 -10.156 -24.665 1.00 97.00 216 ARG A N 1
ATOM 1624 C CA . ARG A 1 216 ? 8.237 -11.471 -24.056 1.00 97.00 216 ARG A CA 1
ATOM 1625 C C . ARG A 1 216 ? 9.580 -12.012 -24.519 1.00 97.00 216 ARG A C 1
ATOM 1627 O O . ARG A 1 216 ? 9.789 -12.202 -25.716 1.00 97.00 216 ARG A O 1
ATOM 1634 N N . TYR A 1 217 ? 10.455 -12.327 -23.576 1.00 97.44 217 TYR A N 1
ATOM 1635 C CA . TYR A 1 217 ? 11.731 -12.985 -23.827 1.00 97.44 217 TYR A CA 1
ATOM 1636 C C . TYR A 1 217 ? 11.726 -14.379 -23.223 1.00 97.44 217 TYR A C 1
ATOM 1638 O O . TYR A 1 217 ? 11.345 -14.569 -22.066 1.00 97.44 217 TYR A O 1
ATOM 1646 N N . ASN A 1 218 ? 12.204 -15.354 -23.992 1.00 95.12 218 ASN A N 1
ATOM 1647 C CA . ASN A 1 218 ? 12.437 -16.678 -23.438 1.00 95.12 218 ASN A CA 1
ATOM 1648 C C . ASN A 1 218 ? 13.710 -16.713 -22.578 1.00 95.12 218 ASN A C 1
ATOM 1650 O O . ASN A 1 218 ? 14.536 -15.798 -22.599 1.00 95.12 218 ASN A O 1
ATOM 1654 N N . SER A 1 219 ? 13.920 -17.815 -21.859 1.00 92.31 219 SER A N 1
ATOM 1655 C CA . SER A 1 219 ? 15.085 -17.986 -20.975 1.00 92.31 219 SER A CA 1
ATOM 1656 C C . SER A 1 219 ? 16.457 -17.863 -21.671 1.00 92.31 219 SER A C 1
ATOM 1658 O O . SER A 1 219 ? 17.461 -17.589 -21.002 1.00 92.31 219 SER A O 1
ATOM 1660 N N . SER A 1 220 ? 16.523 -18.023 -22.999 1.00 95.12 220 SER A N 1
ATOM 1661 C CA . SER A 1 220 ? 17.742 -17.827 -23.803 1.00 95.12 220 SER A CA 1
ATOM 1662 C C . SER A 1 220 ? 17.990 -16.370 -24.217 1.00 95.12 220 SER A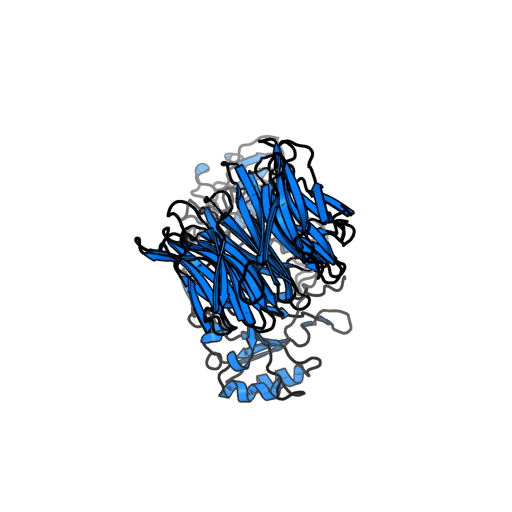 C 1
ATOM 1664 O O . SER A 1 220 ? 19.023 -16.082 -24.813 1.00 95.12 220 SER A O 1
ATOM 1666 N N . GLY A 1 221 ? 17.065 -15.458 -23.902 1.00 95.50 221 GLY A N 1
ATOM 1667 C CA . GLY A 1 221 ? 17.126 -14.052 -24.302 1.00 95.50 221 GLY A CA 1
ATOM 1668 C C . GLY A 1 221 ? 16.610 -13.794 -25.715 1.00 95.50 221 GLY A C 1
ATOM 1669 O O . GLY A 1 221 ? 16.833 -12.718 -26.254 1.00 95.50 221 GLY A O 1
ATOM 1670 N N . THR A 1 222 ? 15.921 -14.755 -26.335 1.00 97.00 222 THR A N 1
ATOM 1671 C CA . THR A 1 222 ? 15.285 -14.528 -27.639 1.00 97.00 222 THR A CA 1
ATOM 1672 C C . THR A 1 222 ? 13.958 -13.803 -27.431 1.00 97.00 222 THR A C 1
ATOM 1674 O O . THR A 1 222 ? 13.127 -14.279 -26.655 1.00 97.00 222 THR A O 1
ATOM 1677 N N . LEU A 1 223 ? 13.753 -12.685 -28.135 1.00 97.31 223 LEU A N 1
ATOM 1678 C CA . LEU A 1 223 ? 12.460 -12.002 -28.206 1.00 97.31 223 LEU A CA 1
ATOM 1679 C C . LEU A 1 223 ? 11.448 -12.914 -28.914 1.00 97.31 223 LEU A C 1
ATOM 1681 O O . LEU A 1 223 ? 11.628 -13.264 -30.079 1.00 97.31 223 LEU A O 1
ATOM 1685 N N . VAL A 1 224 ? 10.411 -13.324 -28.190 1.00 96.31 224 VAL A N 1
ATOM 1686 C CA . VAL A 1 224 ? 9.355 -14.224 -28.672 1.00 96.31 224 VAL A CA 1
ATOM 1687 C C . VAL A 1 224 ? 8.238 -13.428 -29.334 1.00 96.31 224 VAL A C 1
ATOM 1689 O O . VAL A 1 224 ? 7.795 -13.778 -30.424 1.00 96.31 224 VAL A O 1
ATOM 1692 N N . THR A 1 225 ? 7.778 -12.366 -28.673 1.00 96.38 225 THR A N 1
ATOM 1693 C CA . THR A 1 225 ? 6.677 -11.532 -29.159 1.00 96.38 225 THR A CA 1
ATOM 1694 C C . THR A 1 225 ? 6.770 -10.113 -28.599 1.00 96.38 225 THR A C 1
ATOM 1696 O O . THR A 1 225 ? 7.328 -9.888 -27.519 1.00 96.38 225 THR A O 1
ATOM 1699 N N . THR A 1 226 ? 6.203 -9.174 -29.350 1.00 95.81 226 THR A N 1
ATOM 1700 C CA . THR A 1 226 ? 6.049 -7.765 -28.996 1.00 95.81 226 THR A CA 1
ATOM 1701 C C . THR A 1 226 ? 4.588 -7.397 -29.177 1.00 95.81 226 THR A C 1
ATOM 1703 O O . THR A 1 226 ? 4.047 -7.537 -30.273 1.00 95.81 226 THR A O 1
ATOM 1706 N N . GLN A 1 227 ? 3.977 -6.866 -28.124 1.00 95.12 227 GLN A N 1
ATOM 1707 C CA . GLN A 1 227 ? 2.656 -6.265 -28.185 1.00 95.12 227 GLN A CA 1
ATOM 1708 C C . GLN A 1 227 ? 2.776 -4.766 -27.939 1.00 95.12 227 GLN A C 1
ATOM 1710 O O . GLN A 1 227 ? 3.275 -4.335 -26.902 1.00 95.12 227 GLN A O 1
ATOM 1715 N N . ARG A 1 228 ? 2.261 -3.973 -28.880 1.00 92.19 228 ARG A N 1
ATOM 1716 C CA . ARG A 1 228 ? 2.057 -2.532 -28.705 1.00 92.19 228 ARG A CA 1
ATOM 1717 C C . ARG A 1 228 ? 0.566 -2.240 -28.647 1.00 92.19 228 ARG A C 1
ATOM 1719 O O . ARG A 1 228 ? -0.200 -2.769 -29.451 1.00 92.19 228 ARG A O 1
ATOM 1726 N N . SER A 1 229 ? 0.142 -1.416 -27.701 1.00 83.50 229 SER A N 1
ATOM 1727 C CA . SER A 1 229 ? -1.249 -0.990 -27.556 1.00 83.50 229 SER A CA 1
ATOM 1728 C C . SER A 1 229 ? -1.320 0.528 -27.607 1.00 83.50 229 SER A C 1
ATOM 1730 O O . SER A 1 229 ? -1.018 1.187 -26.616 1.00 83.50 229 SER A O 1
ATOM 1732 N N . SER A 1 230 ? -1.780 1.063 -28.737 1.00 76.38 230 SER A N 1
ATOM 1733 C CA . SER A 1 230 ? -1.976 2.499 -28.922 1.00 76.38 230 SER A CA 1
ATOM 1734 C C . SER A 1 230 ? -3.311 2.995 -28.355 1.00 76.38 230 SER A C 1
ATOM 1736 O O . SER A 1 230 ? -4.299 2.256 -28.219 1.00 76.38 230 SER A O 1
ATOM 1738 N N . ALA A 1 231 ? -3.347 4.273 -27.989 1.00 66.94 231 ALA A N 1
ATOM 1739 C CA . ALA A 1 231 ? -4.552 5.026 -27.656 1.00 66.94 231 ALA A CA 1
ATOM 1740 C C . ALA A 1 231 ? -4.885 6.029 -28.770 1.00 66.94 231 ALA A C 1
ATOM 1742 O O . ALA A 1 231 ? -3.973 6.548 -29.411 1.00 66.94 231 ALA A O 1
ATOM 1743 N N . PRO A 1 232 ? -6.167 6.346 -29.023 1.00 59.44 232 PRO A N 1
ATOM 1744 C CA . PRO A 1 232 ? -6.514 7.499 -29.845 1.00 59.44 232 PRO A CA 1
ATOM 1745 C C . PRO A 1 232 ? -6.032 8.789 -29.158 1.00 59.44 232 PRO A C 1
ATOM 1747 O O . PRO A 1 232 ? -6.542 9.140 -28.099 1.00 59.44 232 PRO A O 1
ATOM 1750 N N . GLY A 1 233 ? -5.074 9.498 -29.757 1.00 58.00 233 GLY A N 1
ATOM 1751 C CA . GLY A 1 233 ? -4.530 10.741 -29.201 1.00 58.00 233 GLY A CA 1
ATOM 1752 C C . GLY A 1 233 ? -3.062 10.959 -29.571 1.00 58.00 233 GLY A C 1
ATOM 1753 O O . GLY A 1 233 ? -2.446 10.107 -30.202 1.00 58.00 233 GLY A O 1
ATOM 1754 N N . TYR A 1 234 ? -2.516 12.122 -29.203 1.00 61.09 234 TYR A N 1
ATOM 1755 C CA . TYR A 1 234 ? -1.072 12.389 -29.198 1.00 61.09 234 TYR A CA 1
ATOM 1756 C C . TYR A 1 234 ? -0.643 12.570 -27.746 1.00 61.09 234 TYR A C 1
ATOM 1758 O O . TYR A 1 234 ? -0.879 13.646 -27.201 1.00 61.09 234 TYR A O 1
ATOM 1766 N N . GLY A 1 235 ? -0.057 11.568 -27.093 1.00 73.19 235 GLY A N 1
ATOM 1767 C CA . GLY A 1 235 ? 0.450 11.799 -25.740 1.00 73.19 235 GLY A CA 1
ATOM 1768 C C . GLY A 1 235 ? 1.263 10.673 -25.127 1.00 73.19 235 GLY A C 1
ATOM 1769 O O . GLY A 1 235 ? 1.621 9.704 -25.786 1.00 73.19 235 GLY A O 1
ATOM 1770 N N . TYR A 1 236 ? 1.615 10.864 -23.856 1.00 79.31 236 TYR A N 1
ATOM 1771 C CA . TYR A 1 236 ? 2.523 9.996 -23.112 1.00 79.31 236 TYR A CA 1
ATOM 1772 C C . TYR A 1 236 ? 1.736 8.901 -22.382 1.00 79.31 236 TYR A C 1
ATOM 1774 O O . TYR A 1 236 ? 1.349 9.099 -21.233 1.00 79.31 236 TYR A O 1
ATOM 1782 N N . ASP A 1 237 ? 1.492 7.755 -23.013 1.00 84.12 237 ASP A N 1
ATOM 1783 C CA . ASP A 1 237 ? 1.025 6.569 -22.290 1.00 84.12 237 ASP A CA 1
ATOM 1784 C C . ASP A 1 237 ? 2.057 6.174 -21.208 1.00 84.12 237 ASP A C 1
ATOM 1786 O O . ASP A 1 237 ? 3.261 6.148 -21.469 1.00 84.12 237 ASP A O 1
ATOM 1790 N N . ARG A 1 238 ? 1.603 5.912 -19.973 1.00 90.69 238 ARG A N 1
ATOM 1791 C CA . ARG A 1 238 ? 2.478 5.609 -18.820 1.00 90.69 238 ARG A CA 1
ATOM 1792 C C . ARG A 1 238 ? 1.946 4.409 -18.036 1.00 90.69 238 ARG A C 1
ATOM 1794 O O . ARG A 1 238 ? 1.092 4.614 -17.171 1.00 90.69 238 ARG A O 1
ATOM 1801 N N . PRO A 1 239 ? 2.413 3.177 -18.297 1.00 94.00 239 PRO A N 1
ATOM 1802 C CA . PRO A 1 239 ? 2.122 2.053 -17.417 1.00 94.00 239 PRO A CA 1
ATOM 1803 C C . PRO A 1 239 ? 2.780 2.252 -16.051 1.00 94.00 239 PRO A C 1
ATOM 1805 O O . PRO A 1 239 ? 3.915 2.712 -15.961 1.00 94.00 239 PRO A O 1
ATOM 1808 N N . THR A 1 240 ? 2.063 1.877 -14.999 1.00 95.31 240 THR A N 1
ATOM 1809 C CA . THR A 1 240 ? 2.487 2.008 -13.593 1.00 95.31 240 THR A CA 1
ATOM 1810 C C . THR A 1 240 ? 2.347 0.716 -12.799 1.00 95.31 240 THR A C 1
ATOM 1812 O O . THR A 1 240 ? 2.672 0.673 -11.615 1.00 95.31 240 THR A O 1
ATOM 1815 N N . GLY A 1 241 ? 1.849 -0.349 -13.428 1.00 95.81 241 GLY A N 1
ATOM 1816 C CA . GLY A 1 241 ? 1.818 -1.663 -12.811 1.00 95.81 241 GLY A CA 1
ATOM 1817 C C . GLY A 1 241 ? 1.592 -2.775 -13.822 1.00 95.81 241 GLY A C 1
ATOM 1818 O O . GLY A 1 241 ? 0.888 -2.597 -14.819 1.00 95.81 241 GLY A O 1
ATOM 1819 N N . LEU A 1 242 ? 2.181 -3.931 -13.525 1.00 97.44 242 LEU A N 1
ATOM 1820 C CA . LEU A 1 242 ? 2.056 -5.178 -14.268 1.00 97.44 242 LEU A CA 1
ATOM 1821 C C . LEU A 1 242 ? 1.899 -6.328 -13.267 1.00 97.44 242 LEU A C 1
ATOM 1823 O O . LEU A 1 242 ? 2.719 -6.486 -12.369 1.00 97.44 242 LEU A O 1
ATOM 1827 N N . VAL A 1 243 ? 0.862 -7.147 -13.429 1.00 97.12 243 VAL A N 1
ATOM 1828 C CA . VAL A 1 243 ? 0.642 -8.360 -12.621 1.00 97.12 243 VAL A CA 1
ATOM 1829 C C . VAL A 1 243 ? 0.284 -9.540 -13.514 1.00 97.12 243 VAL A C 1
ATOM 1831 O O . VAL A 1 243 ? -0.264 -9.360 -14.599 1.00 97.12 243 VAL A O 1
ATOM 1834 N N . THR A 1 244 ? 0.602 -10.758 -13.072 1.00 96.62 244 THR A N 1
ATOM 1835 C CA . THR A 1 244 ? 0.284 -12.004 -13.794 1.00 96.62 244 THR A CA 1
ATOM 1836 C C . THR A 1 244 ? -0.681 -12.849 -12.975 1.00 96.62 244 THR A C 1
ATOM 1838 O O . THR A 1 244 ? -0.528 -12.954 -11.757 1.00 96.62 244 THR A O 1
ATOM 1841 N N . ASP A 1 245 ? -1.683 -13.442 -13.623 1.00 95.38 245 ASP A N 1
ATOM 1842 C CA . ASP A 1 245 ? -2.560 -14.413 -12.967 1.00 95.38 245 ASP A CA 1
ATOM 1843 C C . ASP A 1 245 ? -1.977 -15.835 -12.978 1.00 95.38 245 ASP A C 1
ATOM 1845 O O . ASP A 1 245 ? -0.996 -16.140 -13.653 1.00 95.38 245 ASP A O 1
ATOM 1849 N N . ALA A 1 246 ? -2.611 -16.747 -12.238 1.00 91.75 246 ALA A N 1
ATOM 1850 C CA . ALA A 1 246 ? -2.171 -18.139 -12.138 1.00 91.75 246 ALA A CA 1
ATOM 1851 C C . ALA A 1 246 ? -2.246 -18.929 -13.464 1.00 91.75 246 ALA A C 1
ATOM 1853 O O . ALA A 1 246 ? -1.757 -20.055 -13.524 1.00 91.75 246 ALA A O 1
ATOM 1854 N N . THR A 1 247 ? -2.876 -18.374 -14.505 1.00 92.81 247 THR A N 1
ATOM 1855 C CA . THR A 1 247 ? -2.966 -18.985 -15.840 1.00 92.81 247 THR A CA 1
ATOM 1856 C C . THR A 1 247 ? -1.954 -18.412 -16.832 1.00 92.81 247 THR A C 1
ATOM 1858 O O . THR A 1 247 ? -1.922 -18.870 -17.969 1.00 92.81 247 THR A O 1
ATOM 1861 N N . GLY A 1 248 ? -1.123 -17.452 -16.409 1.00 93.75 248 GLY A N 1
ATOM 1862 C CA . GLY A 1 248 ? -0.106 -16.819 -17.249 1.00 93.75 248 GLY A CA 1
ATOM 1863 C C . GLY A 1 248 ? -0.591 -15.591 -18.022 1.00 93.75 248 GLY A C 1
ATOM 1864 O O . GLY A 1 248 ? 0.155 -15.082 -18.846 1.00 93.75 248 GLY A O 1
ATOM 1865 N N . ASN A 1 249 ? -1.805 -15.080 -17.772 1.00 96.19 249 ASN A N 1
ATOM 1866 C CA . ASN A 1 249 ? -2.238 -13.826 -18.400 1.00 96.19 249 ASN A CA 1
ATOM 1867 C C . ASN A 1 249 ? -1.644 -12.625 -17.663 1.00 96.19 249 ASN A C 1
ATOM 1869 O O . ASN A 1 249 ? -1.547 -12.627 -16.433 1.00 96.19 249 ASN A O 1
ATOM 1873 N N . PHE A 1 250 ? -1.370 -11.561 -18.407 1.00 97.38 250 PHE A N 1
ATOM 1874 C CA . PHE A 1 250 ? -0.767 -10.333 -17.907 1.00 97.38 250 PHE A CA 1
ATOM 1875 C C . PHE A 1 250 ? -1.793 -9.203 -17.848 1.00 97.38 250 PHE A C 1
ATOM 1877 O O . PHE A 1 250 ? -2.634 -9.061 -18.733 1.00 97.38 250 PHE A O 1
ATOM 1884 N N . TYR A 1 251 ? -1.715 -8.376 -16.811 1.00 97.88 251 TYR A N 1
ATOM 1885 C CA . TYR A 1 251 ? -2.599 -7.233 -16.613 1.00 97.88 251 TYR A CA 1
ATOM 1886 C C . TYR A 1 251 ? -1.755 -5.997 -16.375 1.00 97.88 251 TYR A C 1
ATOM 1888 O O . TYR A 1 251 ? -0.940 -5.974 -15.453 1.00 97.88 251 TYR A O 1
ATOM 1896 N N . ILE A 1 252 ? -1.964 -4.980 -17.200 1.00 97.62 252 ILE A N 1
ATOM 1897 C CA . ILE A 1 252 ? -1.209 -3.731 -17.177 1.00 97.62 252 ILE A CA 1
ATOM 1898 C C . ILE A 1 252 ? -2.174 -2.606 -16.843 1.00 97.62 252 ILE A C 1
ATOM 1900 O O . ILE A 1 252 ? -3.285 -2.582 -17.373 1.00 97.62 252 ILE A O 1
ATOM 1904 N N . THR A 1 253 ? -1.758 -1.671 -15.993 1.00 97.50 253 THR A N 1
ATOM 1905 C CA . THR A 1 253 ? -2.522 -0.450 -15.720 1.00 97.50 253 THR A CA 1
ATOM 1906 C C . THR A 1 253 ? -1.653 0.791 -15.853 1.00 97.50 253 THR A C 1
ATOM 1908 O O . THR A 1 253 ? -0.429 0.698 -15.762 1.00 97.50 253 THR A O 1
ATOM 1911 N N . GLY A 1 254 ? -2.280 1.949 -16.037 1.00 96.06 254 GLY A N 1
ATOM 1912 C CA . GLY A 1 254 ? -1.590 3.231 -16.004 1.00 96.06 254 GLY A CA 1
ATOM 1913 C C . GLY A 1 254 ? -2.415 4.377 -16.572 1.00 96.06 254 GLY A C 1
ATOM 1914 O O . GLY A 1 254 ? -3.647 4.364 -16.523 1.00 96.06 254 GLY A O 1
ATOM 1915 N N . TYR A 1 255 ? -1.712 5.364 -17.111 1.00 94.00 255 TYR A N 1
ATOM 1916 C CA . TYR A 1 255 ? -2.261 6.565 -17.729 1.00 94.00 255 TYR A CA 1
ATOM 1917 C C . TYR A 1 255 ? -2.329 6.385 -19.240 1.00 94.00 255 TYR A C 1
ATOM 1919 O O . TYR A 1 255 ? -1.415 5.802 -19.834 1.00 94.00 255 TYR A O 1
ATOM 1927 N N . SER A 1 256 ? -3.368 6.918 -19.870 1.00 92.50 256 SER A N 1
ATOM 1928 C CA . SER A 1 256 ? -3.454 7.007 -21.322 1.00 92.50 256 SER A CA 1
ATOM 1929 C C . SER A 1 256 ? -3.976 8.366 -21.748 1.00 92.50 256 SER A C 1
ATOM 1931 O O . SER A 1 256 ? -4.963 8.839 -21.199 1.00 92.50 256 SER A O 1
ATOM 1933 N N . TYR A 1 257 ? -3.304 9.023 -22.690 1.00 90.25 257 TYR A N 1
ATOM 1934 C CA . TYR A 1 257 ? -3.684 10.376 -23.095 1.00 90.25 257 TYR A CA 1
ATOM 1935 C C . TYR A 1 257 ? -4.665 10.348 -24.267 1.00 90.25 257 TYR A C 1
ATOM 1937 O O . TYR A 1 257 ? -4.353 9.824 -25.336 1.00 90.25 257 TYR A O 1
ATOM 1945 N N . ASN A 1 258 ? -5.829 10.970 -24.098 1.00 87.62 258 ASN A N 1
ATOM 1946 C CA . ASN A 1 258 ? -6.910 10.938 -25.092 1.00 87.62 258 ASN A CA 1
ATOM 1947 C C . ASN A 1 258 ? -6.909 12.128 -26.075 1.00 87.62 258 ASN A C 1
ATOM 1949 O O . ASN A 1 258 ? -7.851 12.308 -26.848 1.00 87.62 258 ASN A O 1
ATOM 1953 N N . GLY A 1 259 ? -5.871 12.972 -26.039 1.00 86.50 259 GLY A N 1
ATOM 1954 C CA . GLY A 1 259 ? -5.792 14.209 -26.824 1.00 86.50 259 GLY A CA 1
ATOM 1955 C C . GLY A 1 259 ? -6.175 15.478 -26.057 1.00 86.50 259 GLY A C 1
ATOM 1956 O O . GLY A 1 259 ? -6.021 16.570 -26.600 1.00 86.50 259 GLY A O 1
ATOM 1957 N N . SER A 1 260 ? -6.688 15.363 -24.828 1.00 89.25 260 SER A N 1
ATOM 1958 C CA . SER A 1 260 ? -7.020 16.505 -23.962 1.00 89.25 260 SER A CA 1
ATOM 1959 C C . SER A 1 260 ? -6.477 16.338 -22.545 1.00 89.25 260 SER A C 1
ATOM 1961 O O . SER A 1 260 ? -5.791 17.236 -22.061 1.00 89.25 260 SER A O 1
ATOM 1963 N N . ASN A 1 261 ? -6.728 15.192 -21.917 1.00 91.25 261 ASN A N 1
ATOM 1964 C CA . ASN A 1 261 ? -6.314 14.855 -20.554 1.00 91.25 261 ASN A CA 1
ATOM 1965 C C . ASN A 1 261 ? -5.880 13.378 -20.473 1.00 91.25 261 ASN A C 1
ATOM 1967 O O . ASN A 1 261 ? -5.927 12.648 -21.473 1.00 91.25 261 ASN A O 1
ATOM 1971 N N . TYR A 1 262 ? -5.376 12.967 -19.311 1.00 93.31 262 TYR A N 1
ATOM 1972 C CA . TYR A 1 262 ? -5.064 11.568 -19.020 1.00 93.31 262 TYR A CA 1
ATOM 1973 C C . TYR A 1 262 ? -6.296 10.804 -18.531 1.00 93.31 262 TYR A C 1
ATOM 1975 O O . TYR A 1 262 ? -7.078 11.334 -17.761 1.00 93.31 262 TYR A O 1
ATOM 1983 N N . ASP A 1 263 ? -6.415 9.544 -18.940 1.00 94.38 263 ASP A N 1
ATOM 1984 C CA . ASP A 1 263 ? -7.432 8.590 -18.498 1.00 94.38 263 ASP A CA 1
ATOM 1985 C C . ASP A 1 263 ? -6.765 7.373 -17.832 1.00 94.38 263 ASP A C 1
ATOM 1987 O O . ASP A 1 263 ? -5.649 6.977 -18.198 1.00 94.38 263 ASP A O 1
ATOM 1991 N N . MET A 1 264 ? -7.470 6.689 -16.923 1.00 95.94 264 MET A N 1
ATOM 1992 C CA . MET A 1 264 ? -6.992 5.395 -16.419 1.00 95.94 264 MET A CA 1
ATOM 1993 C C . MET A 1 264 ? -7.196 4.319 -17.474 1.00 95.94 264 MET A C 1
ATOM 1995 O O . MET A 1 264 ? -8.320 4.101 -17.922 1.00 95.94 264 MET A O 1
ATOM 1999 N N . ARG A 1 265 ? -6.148 3.572 -17.814 1.00 95.44 265 ARG A N 1
ATOM 2000 C CA . ARG A 1 265 ? -6.240 2.454 -18.757 1.00 95.44 265 ARG A CA 1
ATOM 2001 C C . ARG A 1 265 ? -5.787 1.159 -18.113 1.00 95.44 265 ARG A C 1
ATOM 2003 O O . ARG A 1 265 ? -4.743 1.124 -17.471 1.00 95.44 265 ARG A O 1
ATOM 2010 N N . THR A 1 266 ? -6.545 0.090 -18.337 1.00 97.50 266 THR A N 1
ATOM 2011 C CA . THR A 1 266 ? -6.202 -1.268 -17.906 1.00 97.50 266 THR A CA 1
ATOM 2012 C C . THR A 1 266 ? -6.352 -2.243 -19.068 1.00 97.50 266 THR A C 1
ATOM 2014 O O . THR A 1 266 ? -7.377 -2.258 -19.753 1.00 97.50 266 THR A O 1
ATOM 2017 N N . ILE A 1 267 ? -5.330 -3.063 -19.298 1.00 96.75 267 ILE A N 1
ATOM 2018 C CA . ILE A 1 267 ? -5.238 -4.005 -20.416 1.00 96.75 267 ILE A CA 1
ATOM 2019 C C . ILE A 1 267 ? -5.000 -5.399 -19.846 1.00 96.75 267 ILE A C 1
ATOM 2021 O O . ILE A 1 267 ? -4.085 -5.577 -19.046 1.00 96.75 267 ILE A O 1
ATOM 2025 N N . LYS A 1 268 ? -5.781 -6.386 -20.289 1.00 97.62 268 LYS A N 1
ATOM 2026 C CA . LYS A 1 268 ? -5.444 -7.802 -20.125 1.00 97.62 268 LYS A CA 1
ATOM 2027 C C . LYS A 1 268 ? -4.863 -8.338 -21.423 1.00 97.62 268 LYS A C 1
ATOM 2029 O O . LYS A 1 268 ? -5.502 -8.233 -22.472 1.00 97.62 268 LYS A O 1
ATOM 2034 N N . LEU A 1 269 ? -3.703 -8.965 -21.319 1.00 97.12 269 LEU A N 1
ATOM 2035 C CA . LEU A 1 269 ? -3.060 -9.740 -22.368 1.00 97.12 269 LEU A CA 1
ATOM 2036 C C . LEU A 1 269 ? -3.082 -11.221 -21.979 1.00 97.12 269 LEU A C 1
ATOM 2038 O O . LEU A 1 269 ? -2.962 -11.541 -20.796 1.00 97.12 269 LEU A O 1
ATOM 2042 N N . ASP A 1 270 ? -3.245 -12.119 -22.943 1.00 96.19 270 ASP A N 1
ATOM 2043 C CA . ASP A 1 270 ? -3.032 -13.548 -22.702 1.00 96.19 270 ASP A CA 1
ATOM 2044 C C . ASP A 1 270 ? -1.533 -13.890 -22.616 1.00 96.19 270 ASP A C 1
ATOM 2046 O O . ASP A 1 270 ? -0.675 -13.005 -22.677 1.00 96.19 270 ASP A O 1
ATOM 2050 N N . ASP A 1 271 ? -1.207 -15.172 -22.433 1.00 94.25 271 ASP A N 1
ATOM 2051 C CA . ASP A 1 271 ? 0.187 -15.627 -22.326 1.00 94.25 271 ASP A CA 1
ATOM 2052 C C . ASP A 1 271 ? 1.014 -15.289 -23.585 1.00 94.25 271 ASP A C 1
ATOM 2054 O O . ASP A 1 271 ? 2.208 -15.004 -23.492 1.00 94.25 271 ASP A O 1
ATOM 2058 N N . ASP A 1 272 ? 0.382 -15.227 -24.760 1.00 94.19 272 ASP A N 1
ATOM 2059 C CA . ASP A 1 272 ? 1.017 -14.864 -26.035 1.00 94.19 272 ASP A CA 1
ATOM 2060 C C . ASP A 1 272 ? 1.134 -13.337 -26.231 1.00 94.19 272 ASP A C 1
ATOM 2062 O O . ASP A 1 272 ? 1.507 -12.864 -27.308 1.00 94.19 272 ASP A O 1
ATOM 2066 N N . LEU A 1 273 ? 0.837 -12.558 -25.186 1.00 95.88 273 LEU A N 1
ATOM 2067 C CA . LEU A 1 273 ? 0.699 -11.102 -25.194 1.00 95.88 273 LEU A CA 1
ATOM 2068 C C . LEU A 1 273 ? -0.401 -10.575 -26.132 1.00 95.88 273 LEU A C 1
ATOM 2070 O O . LEU A 1 273 ? -0.421 -9.383 -26.441 1.00 95.88 273 LEU A O 1
ATOM 2074 N N . SER A 1 274 ? -1.350 -11.411 -26.558 1.00 95.25 274 SER A N 1
ATOM 2075 C CA . SER A 1 274 ? -2.475 -10.947 -27.371 1.00 95.25 274 SER A CA 1
ATOM 2076 C C . SER A 1 274 ? -3.499 -10.218 -26.492 1.00 95.25 274 SER A C 1
ATOM 2078 O O . SER A 1 274 ? -3.849 -10.712 -25.416 1.00 95.25 274 SER A O 1
ATOM 2080 N N . PRO A 1 275 ? -4.032 -9.054 -26.912 1.00 94.81 275 PRO A N 1
ATOM 2081 C CA . PRO A 1 275 ? -5.036 -8.342 -26.129 1.00 94.81 275 PRO A CA 1
ATOM 2082 C C . PRO A 1 275 ? -6.330 -9.144 -25.980 1.00 94.81 275 PRO A C 1
ATOM 2084 O O . PRO A 1 275 ? -6.999 -9.455 -26.964 1.00 94.81 275 PRO A O 1
ATOM 2087 N N . VAL A 1 276 ? -6.716 -9.422 -24.735 1.00 97.00 276 VAL A N 1
ATOM 2088 C CA . VAL A 1 276 ? -7.984 -10.084 -24.394 1.00 97.00 276 VAL A CA 1
ATOM 2089 C C . VAL A 1 276 ? -9.075 -9.043 -24.171 1.00 97.00 276 VAL A C 1
ATOM 2091 O O . VAL A 1 276 ? -10.175 -9.159 -24.708 1.00 97.00 276 VAL A O 1
ATOM 2094 N N . TRP A 1 277 ? -8.778 -8.013 -23.376 1.00 97.38 277 TRP A N 1
ATOM 2095 C CA . TRP A 1 277 ? -9.660 -6.864 -23.188 1.00 97.38 277 TRP A CA 1
ATOM 2096 C C . TRP A 1 277 ? -8.875 -5.613 -22.799 1.00 97.38 277 TRP A C 1
ATOM 2098 O O . TRP A 1 277 ? -7.751 -5.673 -22.302 1.00 97.38 277 TRP A O 1
ATOM 2108 N N . THR A 1 278 ? -9.482 -4.453 -23.028 1.00 95.94 278 THR A N 1
ATOM 2109 C CA . THR A 1 278 ? -8.969 -3.146 -22.613 1.00 95.94 278 THR A CA 1
ATOM 2110 C C . THR A 1 278 ? -10.129 -2.309 -22.103 1.00 95.94 278 THR A C 1
ATOM 2112 O O . THR A 1 278 ? -11.181 -2.264 -22.741 1.00 95.94 278 THR A O 1
ATOM 2115 N N . VAL A 1 279 ? -9.933 -1.653 -20.964 1.00 95.88 279 VAL A N 1
ATOM 2116 C CA . VAL A 1 279 ? -10.878 -0.691 -20.394 1.00 95.88 279 VAL A CA 1
ATOM 2117 C C . VAL A 1 279 ? -10.150 0.626 -20.160 1.00 95.88 279 VAL A C 1
ATOM 2119 O O . VAL A 1 279 ? -9.028 0.629 -19.655 1.00 95.88 279 VAL A O 1
ATOM 2122 N N . THR A 1 280 ? -10.804 1.729 -20.520 1.00 94.94 280 THR A N 1
ATOM 2123 C CA . THR A 1 280 ? -10.343 3.092 -20.249 1.00 94.94 280 THR A CA 1
ATOM 2124 C C . THR A 1 280 ? -11.435 3.837 -19.489 1.00 94.94 280 THR A C 1
ATOM 2126 O O . THR A 1 280 ? -12.576 3.896 -19.951 1.00 94.94 280 THR A O 1
ATOM 2129 N N . GLU A 1 281 ? -11.103 4.379 -18.322 1.00 95.25 281 GLU A N 1
ATOM 2130 C CA . GLU A 1 281 ? -12.002 5.183 -17.495 1.00 95.25 281 GLU A CA 1
ATOM 2131 C C . GLU A 1 281 ? -11.662 6.659 -17.686 1.00 95.25 281 GLU A C 1
ATOM 2133 O O . GLU A 1 281 ? -10.555 7.082 -17.361 1.00 95.25 281 GLU A O 1
ATOM 2138 N N . ASN A 1 282 ? -12.634 7.408 -18.210 1.00 92.75 282 ASN A N 1
ATOM 2139 C CA . ASN A 1 282 ? -12.528 8.834 -18.493 1.00 92.75 282 ASN A CA 1
ATOM 2140 C C . ASN A 1 282 ? -13.551 9.596 -17.651 1.00 92.75 282 ASN A C 1
ATOM 2142 O O . ASN A 1 282 ? -14.768 9.507 -17.851 1.00 92.75 282 ASN A O 1
ATOM 2146 N N . GLY A 1 283 ? -13.041 10.312 -16.664 1.00 89.25 283 GLY A N 1
ATOM 2147 C CA . GLY A 1 283 ? -13.772 11.130 -15.720 1.00 89.25 283 GLY A CA 1
ATOM 2148 C C . GLY A 1 283 ? -14.050 12.550 -16.205 1.00 89.25 283 GLY A C 1
ATOM 2149 O O . GLY A 1 283 ? -14.816 13.243 -15.524 1.00 89.25 283 GLY A O 1
ATOM 2150 N N . GLY A 1 284 ? -13.491 12.948 -17.354 1.00 90.44 284 GLY A N 1
ATOM 2151 C CA . GLY A 1 284 ? -13.613 14.263 -17.990 1.00 90.44 284 GLY A CA 1
ATOM 2152 C C . GLY A 1 284 ? -12.453 15.234 -17.717 1.00 90.44 284 GLY A C 1
ATOM 2153 O O . GLY A 1 284 ? -12.440 16.318 -18.300 1.00 90.44 284 GLY A O 1
ATOM 2154 N N . ALA A 1 285 ? -11.497 14.861 -16.866 1.00 93.81 285 ALA A N 1
ATOM 2155 C CA . ALA A 1 285 ? -10.294 15.615 -16.486 1.00 93.81 285 ALA A CA 1
ATOM 2156 C C . ALA A 1 285 ? -9.115 14.630 -16.334 1.00 93.81 285 ALA A C 1
ATOM 2158 O O . ALA A 1 285 ? -9.242 13.511 -16.818 1.00 93.81 285 ALA A O 1
ATOM 2159 N N . ASP A 1 286 ? -7.982 15.011 -15.731 1.00 94.00 286 ASP A N 1
ATOM 2160 C CA . ASP A 1 286 ? -6.876 14.059 -15.567 1.00 94.00 286 ASP A CA 1
ATOM 2161 C C . ASP A 1 286 ? -7.242 12.940 -14.572 1.00 94.00 286 ASP A C 1
ATOM 2163 O O . ASP A 1 286 ? -7.512 13.172 -13.393 1.00 94.00 286 ASP A O 1
ATOM 2167 N N . ASP A 1 287 ? -7.181 11.700 -15.041 1.00 94.81 287 ASP A N 1
ATOM 2168 C CA . ASP A 1 287 ? -7.335 10.472 -14.276 1.00 94.81 287 ASP A CA 1
ATOM 2169 C C . ASP A 1 287 ? -6.106 9.574 -14.474 1.00 94.81 287 ASP A C 1
ATOM 2171 O O . ASP A 1 287 ? -5.530 9.476 -15.561 1.00 94.81 287 ASP A O 1
ATOM 2175 N N . GLY A 1 288 ? -5.694 8.885 -13.413 1.00 95.38 288 GLY A N 1
ATOM 2176 C CA . GLY A 1 288 ? -4.437 8.143 -13.420 1.00 95.38 288 GLY A CA 1
ATOM 2177 C C . GLY A 1 288 ? -4.447 6.912 -12.540 1.00 95.38 288 GLY A C 1
ATOM 2178 O O . GLY A 1 288 ? -4.744 7.016 -11.352 1.00 95.38 288 GLY A O 1
ATOM 2179 N N . ALA A 1 289 ? -4.096 5.751 -13.097 1.00 97.50 289 ALA A N 1
ATOM 2180 C CA . ALA A 1 289 ? -3.895 4.537 -12.314 1.00 97.50 289 ALA A CA 1
ATOM 2181 C C . ALA A 1 289 ? -2.447 4.464 -11.810 1.00 97.50 289 ALA A C 1
ATOM 2183 O O . ALA A 1 289 ? -1.507 4.655 -12.579 1.00 97.50 289 ALA A O 1
ATOM 2184 N N . ASN A 1 290 ? -2.275 4.148 -10.529 1.00 97.12 290 ASN A N 1
ATOM 2185 C CA . ASN A 1 290 ? -0.980 4.063 -9.848 1.00 97.12 290 ASN A CA 1
ATOM 2186 C C . ASN A 1 290 ? -0.632 2.647 -9.378 1.00 97.12 290 ASN A C 1
ATOM 2188 O O . ASN A 1 290 ? 0.528 2.371 -9.106 1.00 97.12 290 ASN A O 1
ATOM 2192 N N . GLY A 1 291 ? -1.617 1.753 -9.257 1.00 97.69 291 GLY A N 1
ATOM 2193 C CA . GLY A 1 291 ? -1.375 0.394 -8.783 1.00 97.69 291 GLY A CA 1
ATOM 2194 C C . GLY A 1 291 ? -2.440 -0.592 -9.240 1.00 97.69 291 GLY A C 1
ATOM 2195 O O . GLY A 1 291 ? -3.583 -0.217 -9.514 1.00 97.69 291 GLY A O 1
ATOM 2196 N N . ILE A 1 292 ? -2.056 -1.866 -9.304 1.00 98.56 292 ILE A N 1
ATOM 2197 C CA . ILE A 1 292 ? -2.913 -2.985 -9.697 1.00 98.56 292 ILE A CA 1
ATOM 2198 C C . ILE A 1 292 ? -2.614 -4.216 -8.835 1.00 98.56 292 ILE A C 1
ATOM 2200 O O . ILE A 1 292 ? -1.466 -4.491 -8.498 1.00 98.56 292 ILE A O 1
ATOM 2204 N N . THR A 1 293 ? -3.647 -4.975 -8.480 1.00 98.38 293 THR A N 1
ATOM 2205 C CA . THR A 1 293 ? -3.512 -6.284 -7.827 1.00 98.38 293 THR A CA 1
ATOM 2206 C C . THR A 1 293 ? -4.645 -7.218 -8.253 1.00 98.38 293 THR A C 1
ATOM 2208 O O . THR A 1 293 ? -5.667 -6.767 -8.778 1.00 98.38 293 THR A O 1
ATOM 2211 N N . LEU A 1 294 ? -4.471 -8.522 -8.035 1.00 98.19 294 LEU A N 1
ATOM 2212 C CA . LEU A 1 294 ? -5.448 -9.556 -8.374 1.00 98.19 294 LEU A CA 1
ATOM 2213 C C . LEU A 1 294 ? -5.876 -10.314 -7.118 1.00 98.19 294 LEU A C 1
ATOM 2215 O O . LEU A 1 294 ? -5.055 -10.559 -6.235 1.00 98.19 294 LEU A O 1
ATOM 2219 N N . ASP A 1 295 ? -7.136 -10.746 -7.063 1.00 96.56 295 ASP A N 1
ATOM 2220 C CA . ASP A 1 295 ? -7.524 -11.804 -6.125 1.00 96.56 295 ASP A CA 1
ATOM 2221 C C . ASP A 1 295 ? -7.319 -13.209 -6.710 1.00 96.56 295 ASP A C 1
ATOM 2223 O O . ASP A 1 295 ? -7.063 -13.394 -7.900 1.00 96.56 295 ASP A O 1
ATOM 2227 N N . ALA A 1 296 ? -7.474 -14.233 -5.867 1.00 93.25 296 ALA A N 1
ATOM 2228 C CA . ALA A 1 296 ? -7.332 -15.633 -6.274 1.00 93.25 296 ALA A CA 1
ATOM 2229 C C . ALA A 1 296 ? -8.353 -16.095 -7.335 1.00 93.25 296 ALA A C 1
ATOM 2231 O O . ALA A 1 296 ? -8.173 -17.157 -7.924 1.00 93.25 296 ALA A O 1
ATOM 2232 N N . SER A 1 297 ? -9.426 -15.333 -7.576 1.00 94.31 297 SER A N 1
ATOM 2233 C CA . SER A 1 297 ? -10.403 -15.607 -8.641 1.00 94.31 297 SER A CA 1
ATOM 2234 C C . SER A 1 297 ? -10.073 -14.873 -9.948 1.00 94.31 297 SER A C 1
ATOM 2236 O O . SER A 1 297 ? -10.833 -14.972 -10.912 1.00 94.31 297 SER A O 1
ATOM 2238 N N . GLY A 1 298 ? -8.967 -14.123 -9.991 1.00 94.88 298 GLY A N 1
ATOM 2239 C CA . GLY A 1 298 ? -8.580 -13.299 -11.133 1.00 94.88 298 GLY A CA 1
ATOM 2240 C C . GLY A 1 298 ? -9.416 -12.027 -11.280 1.00 94.88 298 GLY A C 1
ATOM 2241 O O . GLY A 1 298 ? -9.463 -11.463 -12.373 1.00 94.88 298 GLY A O 1
ATOM 2242 N N . ASN A 1 299 ? -10.107 -11.572 -10.224 1.00 97.75 299 ASN A N 1
ATOM 2243 C CA . ASN A 1 299 ? -10.670 -10.224 -10.240 1.00 97.75 299 ASN A CA 1
ATOM 2244 C C . ASN A 1 299 ? -9.536 -9.208 -10.128 1.00 97.75 299 ASN A C 1
ATOM 2246 O O . ASN A 1 299 ? -8.602 -9.389 -9.349 1.00 97.75 299 ASN A O 1
ATOM 2250 N N . VAL A 1 300 ? -9.661 -8.128 -10.889 1.00 98.69 300 VAL A N 1
ATOM 2251 C CA . VAL A 1 300 ? -8.649 -7.086 -11.019 1.00 98.69 300 VAL A CA 1
ATOM 2252 C C . VAL A 1 300 ? -9.047 -5.896 -10.165 1.00 98.69 300 VAL A C 1
ATOM 2254 O O . VAL A 1 300 ? -10.179 -5.422 -10.265 1.00 98.69 300 VAL A O 1
ATOM 2257 N N . TYR A 1 301 ? -8.117 -5.395 -9.361 1.00 98.75 301 TYR A N 1
ATOM 2258 C CA . TYR A 1 301 ? -8.286 -4.192 -8.558 1.00 98.75 301 TYR A CA 1
ATOM 2259 C C . TYR A 1 301 ? -7.258 -3.156 -8.981 1.00 98.75 301 TYR A C 1
ATOM 2261 O O . TYR A 1 301 ? -6.064 -3.437 -8.955 1.00 98.75 301 TYR A O 1
ATOM 2269 N N . VAL A 1 302 ? -7.723 -1.967 -9.345 1.00 98.75 302 VAL A N 1
ATOM 2270 C CA . VAL A 1 302 ? -6.882 -0.846 -9.777 1.00 98.75 302 VAL A CA 1
ATOM 2271 C C . VAL A 1 302 ? -7.091 0.313 -8.816 1.00 98.75 302 VAL A C 1
ATOM 2273 O O . VAL A 1 302 ? -8.234 0.601 -8.460 1.00 98.75 302 VAL A O 1
ATOM 2276 N N . CYS A 1 303 ? -6.012 0.969 -8.393 1.00 98.50 303 CYS A N 1
ATOM 2277 C CA . CYS A 1 303 ? -6.083 2.198 -7.609 1.00 98.50 303 CYS A CA 1
ATOM 2278 C C . CYS A 1 303 ? -5.403 3.368 -8.315 1.00 98.50 303 CYS A C 1
ATOM 2280 O O . CYS A 1 303 ? -4.483 3.178 -9.109 1.00 98.50 303 CYS A O 1
ATOM 2282 N N . GLY A 1 304 ? -5.829 4.582 -7.986 1.00 98.06 304 GLY A N 1
ATOM 2283 C CA . GLY A 1 304 ? -5.309 5.796 -8.592 1.00 98.06 304 GLY A CA 1
ATOM 2284 C C . GLY A 1 304 ? -6.021 7.048 -8.101 1.00 98.06 304 GLY A C 1
ATOM 2285 O O . GLY A 1 304 ? -6.432 7.125 -6.937 1.00 98.06 304 GLY A O 1
ATOM 2286 N N . TYR A 1 305 ? -6.200 8.012 -8.998 1.00 97.38 305 TYR A N 1
ATOM 2287 C CA . TYR A 1 305 ? -6.962 9.227 -8.732 1.00 97.38 305 TYR A CA 1
ATOM 2288 C C . TYR A 1 305 ? -7.802 9.675 -9.924 1.00 97.38 305 TYR A C 1
ATOM 2290 O O . TYR A 1 305 ? -7.470 9.388 -11.071 1.00 97.38 305 TYR A O 1
ATOM 2298 N N . LYS A 1 306 ? -8.859 10.424 -9.627 1.00 95.81 306 LYS A N 1
ATOM 2299 C CA . LYS A 1 306 ? -9.650 11.171 -10.598 1.00 95.81 306 LYS A CA 1
ATOM 2300 C C . LYS A 1 306 ? -9.633 12.656 -10.263 1.00 95.81 306 LYS A C 1
ATOM 2302 O O . LYS A 1 306 ? -9.908 13.011 -9.117 1.00 95.81 306 LYS A O 1
ATOM 2307 N N . GLU A 1 307 ? -9.368 13.519 -11.235 1.00 95.69 307 GLU A N 1
ATOM 2308 C CA . GLU A 1 307 ? -9.554 14.959 -11.076 1.00 95.69 307 GLU A CA 1
ATOM 2309 C C . GLU A 1 307 ? -11.046 15.332 -11.156 1.00 95.69 307 GLU A C 1
ATOM 2311 O O . GLU A 1 307 ? -11.818 14.848 -11.991 1.00 95.69 307 GLU A O 1
ATOM 2316 N N . ASN A 1 308 ? -11.481 16.191 -10.237 1.00 90.50 308 ASN A N 1
ATOM 2317 C CA . ASN A 1 308 ? -12.847 16.693 -10.185 1.00 90.50 308 ASN A CA 1
ATOM 2318 C C . ASN A 1 308 ? -12.956 18.093 -10.813 1.00 90.50 308 ASN A C 1
ATOM 2320 O O . ASN A 1 308 ? -11.974 18.785 -11.059 1.00 90.50 308 ASN A O 1
ATOM 2324 N N . THR A 1 309 ? -14.186 18.561 -11.032 1.00 89.88 309 THR A N 1
ATOM 2325 C CA . THR A 1 309 ? -14.451 19.843 -11.710 1.00 89.88 309 THR A CA 1
ATOM 2326 C C . THR A 1 309 ? -13.953 21.083 -10.957 1.00 89.88 309 THR A C 1
ATOM 2328 O O . THR A 1 309 ? -13.967 22.172 -11.522 1.00 89.88 309 THR A O 1
ATOM 2331 N N . ALA A 1 310 ? -13.572 20.951 -9.684 1.00 89.69 310 ALA A N 1
ATOM 2332 C CA . ALA A 1 310 ? -13.000 22.026 -8.877 1.00 89.69 310 ALA A CA 1
ATOM 2333 C C . ALA A 1 310 ? -11.455 22.041 -8.904 1.00 89.69 310 ALA A C 1
ATOM 2335 O O . ALA A 1 310 ? -10.856 22.877 -8.229 1.00 89.69 310 ALA A O 1
ATOM 2336 N N . GLY A 1 311 ? -10.817 21.140 -9.666 1.00 89.12 311 GLY A N 1
ATOM 2337 C CA . GLY A 1 311 ? -9.358 21.021 -9.792 1.00 89.12 311 GLY A CA 1
ATOM 2338 C C . GLY A 1 311 ? -8.676 20.261 -8.647 1.00 89.12 311 GLY A C 1
ATOM 2339 O O . GLY A 1 311 ? -7.448 20.256 -8.554 1.00 89.12 311 GLY A O 1
ATOM 2340 N N . GLY A 1 312 ? -9.452 19.650 -7.742 1.00 92.88 312 GLY A N 1
ATOM 2341 C CA . GLY A 1 312 ? -8.927 18.695 -6.766 1.00 92.88 312 GLY A CA 1
ATOM 2342 C C . GLY A 1 312 ? -8.891 17.275 -7.326 1.00 92.88 312 GLY A C 1
ATOM 2343 O O . GLY A 1 312 ? -9.482 16.981 -8.361 1.00 92.88 312 GLY A O 1
ATOM 2344 N N . GLU A 1 313 ? -8.229 16.374 -6.608 1.00 94.81 313 GLU A N 1
ATOM 2345 C CA . GLU A 1 313 ? -8.085 14.967 -6.999 1.00 94.81 313 GLU A CA 1
ATOM 2346 C C . GLU A 1 313 ? -8.728 14.076 -5.937 1.00 94.81 313 GLU A C 1
ATOM 2348 O O . GLU A 1 313 ? -8.603 14.331 -4.737 1.00 94.81 313 GLU A O 1
ATOM 2353 N N . GLU A 1 314 ? -9.405 13.020 -6.368 1.00 94.25 314 GLU A N 1
ATOM 2354 C CA . GLU A 1 314 ? -10.085 12.061 -5.508 1.00 94.25 314 GLU A CA 1
ATOM 2355 C C . GLU A 1 314 ? -9.475 10.672 -5.691 1.00 94.25 314 GLU A C 1
ATOM 2357 O O . GLU A 1 314 ? -9.340 10.202 -6.821 1.00 94.25 314 GLU A O 1
ATOM 2362 N N . MET A 1 315 ? -9.165 9.966 -4.597 1.00 96.44 315 MET A N 1
ATOM 2363 C CA . MET A 1 315 ? -8.668 8.596 -4.722 1.00 96.44 315 MET A CA 1
ATOM 2364 C C . MET A 1 315 ? -9.735 7.706 -5.354 1.00 96.44 315 MET A C 1
ATOM 2366 O O . MET A 1 315 ? -10.899 7.726 -4.949 1.00 96.44 315 MET A O 1
ATOM 2370 N N . GLN A 1 316 ? -9.315 6.865 -6.287 1.00 97.12 316 GLN A N 1
ATOM 2371 C CA . GLN A 1 316 ? -10.173 5.951 -7.029 1.00 97.12 316 GLN A CA 1
ATOM 2372 C C . GLN A 1 316 ? -9.700 4.517 -6.810 1.00 97.12 316 GLN A C 1
ATOM 2374 O O . GLN A 1 316 ? -8.506 4.236 -6.902 1.00 97.12 316 GLN A O 1
ATOM 2379 N N . VAL A 1 317 ? -10.637 3.611 -6.526 1.00 98.50 317 VAL A N 1
ATOM 2380 C CA . VAL A 1 317 ? -10.413 2.161 -6.532 1.00 98.50 317 VAL A CA 1
ATOM 2381 C C . VAL A 1 317 ? -11.494 1.499 -7.371 1.00 98.50 317 VAL A C 1
ATOM 2383 O O . VAL A 1 317 ? -12.686 1.694 -7.126 1.00 98.50 317 VAL A O 1
ATOM 2386 N N . ILE A 1 318 ? -11.092 0.701 -8.353 1.00 98.62 318 ILE A N 1
ATOM 2387 C CA . ILE A 1 318 ? -11.998 0.067 -9.311 1.00 98.62 318 ILE A CA 1
ATOM 2388 C C . ILE A 1 318 ? -11.781 -1.440 -9.278 1.00 98.62 318 ILE A C 1
ATOM 2390 O O . ILE A 1 318 ? -10.643 -1.907 -9.251 1.00 98.62 318 ILE A O 1
ATOM 2394 N N . LYS A 1 319 ? -12.880 -2.199 -9.304 1.00 98.62 319 LYS A N 1
ATOM 2395 C CA . LYS A 1 319 ? -12.858 -3.652 -9.473 1.00 98.62 319 LYS A CA 1
ATOM 2396 C C . LYS A 1 319 ? -13.402 -4.044 -10.840 1.00 98.62 319 LYS A C 1
ATOM 2398 O O . LYS A 1 319 ? -14.541 -3.707 -11.168 1.00 98.62 319 LYS A O 1
ATOM 2403 N N . TYR A 1 320 ? -12.658 -4.874 -11.559 1.00 98.69 320 TYR A N 1
ATOM 2404 C CA . TYR A 1 320 ? -13.129 -5.627 -12.721 1.00 98.69 320 TYR A CA 1
ATOM 2405 C C . TYR A 1 320 ? -13.160 -7.122 -12.396 1.00 98.69 320 TYR A C 1
ATOM 2407 O O . TYR A 1 320 ? -12.376 -7.609 -11.581 1.00 98.69 320 TYR A O 1
ATOM 2415 N N . ASN A 1 321 ? -14.059 -7.872 -13.029 1.00 97.44 321 ASN A N 1
ATOM 2416 C CA . ASN A 1 321 ? -13.925 -9.328 -13.054 1.00 97.44 321 ASN A CA 1
ATOM 2417 C C . ASN A 1 321 ? -12.855 -9.758 -14.079 1.00 97.44 321 ASN A C 1
ATOM 2419 O O . ASN A 1 321 ? -12.356 -8.940 -14.853 1.00 97.44 321 ASN A O 1
ATOM 2423 N N . SER A 1 322 ? -12.527 -11.050 -14.125 1.00 94.94 322 SER A N 1
ATOM 2424 C CA . SER A 1 322 ? -11.502 -11.600 -15.031 1.00 94.94 322 SER A CA 1
ATOM 2425 C C . SER A 1 322 ? -11.804 -11.414 -16.531 1.00 94.94 322 SER A C 1
ATOM 2427 O O . SER A 1 322 ? -10.894 -11.488 -17.366 1.00 94.94 322 SER A O 1
ATOM 2429 N N . SER A 1 323 ? -13.066 -11.136 -16.881 1.00 96.25 323 SER A N 1
ATOM 2430 C CA . SER A 1 323 ? -13.538 -10.812 -18.235 1.00 96.25 323 SER A CA 1
ATOM 2431 C C . SER A 1 323 ? -13.532 -9.308 -18.551 1.00 96.25 323 SER A C 1
ATOM 2433 O O . SER A 1 323 ? -14.024 -8.919 -19.605 1.00 96.25 323 SER A O 1
ATOM 2435 N N . GLY A 1 324 ? -13.033 -8.454 -17.650 1.00 96.62 324 GLY A N 1
ATOM 2436 C CA . GLY A 1 324 ? -12.958 -7.002 -17.855 1.00 96.62 324 GLY A CA 1
ATOM 2437 C C . GLY A 1 324 ? -14.267 -6.255 -17.581 1.00 96.62 324 GLY A C 1
ATOM 2438 O O . GLY A 1 324 ? -14.369 -5.060 -17.837 1.00 96.62 324 GLY A O 1
ATOM 2439 N N . THR A 1 325 ? -15.293 -6.921 -17.040 1.00 98.06 325 THR A N 1
ATOM 2440 C CA . THR A 1 325 ? -16.548 -6.251 -16.667 1.00 98.06 325 THR A CA 1
ATOM 2441 C C . THR A 1 325 ? -16.387 -5.551 -15.323 1.00 98.06 325 THR A C 1
ATOM 2443 O O . THR A 1 325 ? -16.143 -6.207 -14.302 1.00 98.06 325 THR A O 1
ATOM 2446 N N . LYS A 1 326 ? -16.584 -4.229 -15.303 1.00 98.25 326 LYS A N 1
ATOM 2447 C CA . LYS A 1 326 ? -16.555 -3.417 -14.080 1.00 98.25 326 LYS A CA 1
ATOM 2448 C C . LYS A 1 326 ? -17.622 -3.883 -13.090 1.00 98.25 326 LYS A C 1
ATOM 2450 O O . LYS A 1 326 ? -18.797 -3.969 -13.432 1.00 98.25 326 LYS A O 1
ATOM 2455 N N . GLN A 1 327 ? -17.197 -4.199 -11.871 1.00 98.38 327 GLN A N 1
ATOM 2456 C CA . GLN A 1 327 ? -18.060 -4.659 -10.782 1.00 98.38 327 GLN A CA 1
ATOM 2457 C C . GLN A 1 327 ? -18.469 -3.497 -9.880 1.00 98.38 327 GLN A C 1
ATOM 2459 O O . GLN A 1 327 ? -19.636 -3.362 -9.528 1.00 98.38 327 GLN A O 1
ATOM 2464 N N . TRP A 1 328 ? -17.507 -2.650 -9.514 1.00 98.31 328 TRP A N 1
ATOM 2465 C CA . TRP A 1 328 ? -17.751 -1.444 -8.735 1.00 98.31 328 TRP A CA 1
ATOM 2466 C C . TRP A 1 328 ? -16.592 -0.458 -8.869 1.00 98.31 328 TRP A C 1
ATOM 2468 O O . TRP A 1 328 ? -15.468 -0.831 -9.203 1.00 98.31 328 TRP A O 1
ATOM 2478 N N . THR A 1 329 ? -16.890 0.794 -8.535 1.00 97.75 329 THR A N 1
ATOM 2479 C CA . THR A 1 329 ? -15.932 1.888 -8.379 1.00 97.75 329 THR A CA 1
ATOM 2480 C C . THR A 1 329 ? -16.149 2.531 -7.016 1.00 97.75 329 THR A C 1
ATOM 2482 O O . THR A 1 329 ? -17.292 2.681 -6.572 1.00 97.75 329 THR A O 1
ATOM 2485 N N . LYS A 1 330 ? -15.062 2.908 -6.345 1.00 96.81 330 LYS A N 1
ATOM 2486 C CA . LYS A 1 330 ? -15.084 3.626 -5.074 1.00 96.81 330 LYS A CA 1
ATOM 2487 C C . LYS A 1 330 ? -14.214 4.860 -5.146 1.00 96.81 330 LYS A C 1
ATOM 2489 O O . LYS A 1 330 ? -13.023 4.769 -5.422 1.00 96.81 330 LYS A O 1
ATOM 2494 N N . THR A 1 331 ? -14.836 5.984 -4.827 1.00 94.81 331 THR A N 1
ATOM 2495 C CA . THR A 1 331 ? -14.158 7.255 -4.621 1.00 94.81 331 THR A CA 1
ATOM 2496 C C . THR A 1 331 ? -13.927 7.442 -3.125 1.00 94.81 331 THR A C 1
ATOM 2498 O O . THR A 1 331 ? -14.885 7.428 -2.349 1.00 94.81 331 THR A O 1
ATOM 2501 N N . LEU A 1 332 ? -12.672 7.602 -2.708 1.00 90.25 332 LEU A N 1
ATOM 2502 C CA . LEU A 1 332 ? -12.300 7.899 -1.323 1.00 90.25 332 LEU A CA 1
ATOM 2503 C C . LEU A 1 332 ? -11.898 9.378 -1.265 1.00 90.25 332 LEU A C 1
ATOM 2505 O O . LEU A 1 332 ? -10.752 9.745 -1.516 1.00 90.25 332 LEU A O 1
ATOM 2509 N N . GLN A 1 333 ? -12.900 10.228 -1.039 1.00 79.69 333 GLN A N 1
ATOM 2510 C CA . GLN A 1 333 ? -12.787 11.681 -1.170 1.00 79.69 333 GLN A CA 1
ATOM 2511 C C . GLN A 1 333 ? -12.046 12.336 -0.002 1.00 79.69 333 GLN A C 1
ATOM 2513 O O . GLN A 1 333 ? -12.030 11.834 1.125 1.00 79.69 333 GLN A O 1
ATOM 2518 N N . ASN A 1 334 ? -11.497 13.514 -0.287 1.00 79.50 334 ASN A N 1
ATOM 2519 C CA . ASN A 1 334 ? -11.020 14.451 0.718 1.00 79.50 334 ASN A CA 1
ATOM 2520 C C . ASN A 1 334 ? -12.194 15.266 1.301 1.00 79.50 334 ASN A C 1
ATOM 2522 O O . ASN A 1 334 ? -13.277 15.317 0.722 1.00 79.50 334 ASN A O 1
ATOM 2526 N N . THR A 1 335 ? -11.991 15.937 2.434 1.00 77.19 335 THR A N 1
ATOM 2527 C CA . THR A 1 335 ? -13.017 16.781 3.076 1.00 77.19 335 THR A CA 1
ATOM 2528 C C . THR A 1 335 ? -13.332 18.054 2.289 1.00 77.19 335 THR A C 1
ATOM 2530 O O . THR A 1 335 ? -14.362 18.680 2.525 1.00 77.19 335 THR A O 1
ATOM 2533 N N . ASN A 1 336 ? -12.460 18.433 1.351 1.00 83.44 336 ASN A N 1
ATOM 2534 C CA . ASN A 1 336 ? -12.629 19.565 0.450 1.00 83.44 336 ASN A CA 1
ATOM 2535 C C . ASN A 1 336 ? -12.315 19.130 -0.989 1.00 83.44 336 ASN A C 1
ATOM 2537 O O . ASN A 1 336 ? -11.271 18.533 -1.250 1.00 83.44 336 ASN A O 1
ATOM 2541 N N . ASN A 1 337 ? -13.203 19.461 -1.923 1.00 86.31 337 ASN A N 1
ATOM 2542 C CA . ASN A 1 337 ? -13.096 19.074 -3.329 1.00 86.31 337 ASN A CA 1
ATOM 2543 C C . ASN A 1 337 ? -11.990 19.814 -4.104 1.00 86.31 337 ASN A C 1
ATOM 2545 O O . ASN A 1 337 ?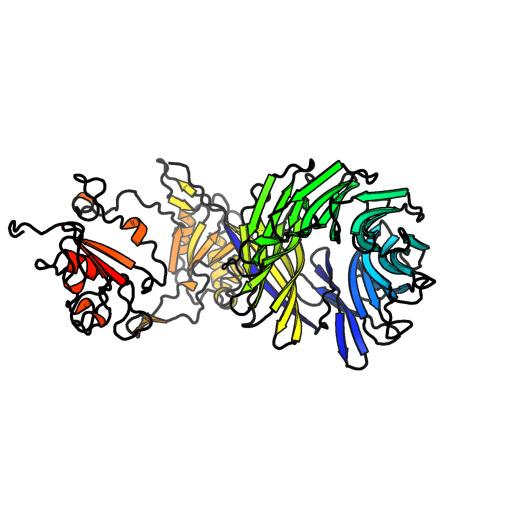 -11.686 19.414 -5.216 1.00 86.31 337 ASN A O 1
ATOM 2549 N N . THR A 1 338 ? -11.365 20.851 -3.548 1.00 89.69 338 THR A N 1
ATOM 2550 C CA . THR A 1 338 ? -10.198 21.526 -4.155 1.00 89.69 338 THR A CA 1
ATOM 2551 C C . THR A 1 338 ? -8.860 20.902 -3.760 1.00 89.69 338 THR A C 1
ATOM 2553 O O . THR A 1 338 ? -7.814 21.285 -4.281 1.00 89.69 338 THR A O 1
ATOM 2556 N N . TYR A 1 339 ? -8.861 19.958 -2.817 1.00 91.12 339 TYR A N 1
ATOM 2557 C CA . TYR A 1 339 ? -7.642 19.318 -2.332 1.00 91.12 339 TYR A CA 1
ATOM 2558 C C . TYR A 1 339 ? -7.319 18.063 -3.130 1.00 91.12 339 TYR A C 1
ATOM 2560 O O . TYR A 1 339 ? -8.203 17.394 -3.662 1.00 91.12 339 TYR A O 1
ATOM 2568 N N . LYS A 1 340 ? -6.032 17.722 -3.175 1.00 92.38 340 LYS A N 1
ATOM 2569 C CA . LYS A 1 340 ? -5.550 16.528 -3.864 1.00 92.38 340 LYS A CA 1
ATOM 2570 C C . LYS A 1 340 ? -5.552 15.305 -2.954 1.00 92.38 340 LYS A C 1
ATOM 2572 O O . LYS A 1 340 ? -5.103 15.373 -1.807 1.00 92.38 340 LYS A O 1
ATOM 2577 N N . ALA A 1 341 ? -6.029 14.183 -3.470 1.00 94.19 341 ALA A N 1
ATOM 2578 C CA . ALA A 1 341 ? -5.953 12.880 -2.837 1.00 94.19 341 ALA A CA 1
ATOM 2579 C C . ALA A 1 341 ? -5.708 11.802 -3.896 1.00 94.19 341 ALA A C 1
ATOM 2581 O O . ALA A 1 341 ? -6.472 11.686 -4.850 1.00 94.19 341 ALA A O 1
ATOM 2582 N N . GLN A 1 342 ? -4.667 10.990 -3.713 1.00 95.81 342 GLN A N 1
ATOM 2583 C CA . GLN A 1 342 ? -4.322 9.929 -4.662 1.00 95.81 342 GLN A CA 1
ATOM 2584 C C . GLN A 1 342 ? -3.998 8.625 -3.944 1.00 95.81 342 GLN A C 1
ATOM 2586 O O . GLN A 1 342 ? -3.198 8.621 -3.007 1.00 95.81 342 GLN A O 1
ATOM 2591 N N . ALA A 1 343 ? -4.583 7.516 -4.404 1.00 97.69 343 ALA A N 1
ATOM 2592 C CA . ALA A 1 343 ? -4.130 6.189 -4.007 1.00 97.69 343 ALA A CA 1
ATOM 2593 C C . ALA A 1 343 ? -2.842 5.867 -4.775 1.00 97.69 343 ALA A C 1
ATOM 2595 O O . ALA A 1 343 ? -2.813 5.987 -6.001 1.00 97.69 343 ALA A O 1
ATOM 2596 N N . THR A 1 344 ? -1.780 5.498 -4.062 1.00 96.50 344 THR A N 1
ATOM 2597 C CA . THR A 1 344 ? -0.450 5.252 -4.642 1.00 96.50 344 THR A CA 1
ATOM 2598 C C . THR A 1 344 ? -0.126 3.769 -4.742 1.00 96.50 344 THR A C 1
ATOM 2600 O O . THR A 1 344 ? 0.591 3.381 -5.654 1.00 96.50 344 THR A O 1
ATOM 2603 N N . ALA A 1 345 ? -0.677 2.930 -3.859 1.00 97.44 345 ALA A N 1
ATOM 2604 C CA . ALA A 1 345 ? -0.447 1.490 -3.894 1.00 97.44 345 ALA A CA 1
ATOM 2605 C C . ALA A 1 345 ? -1.660 0.690 -3.397 1.00 97.44 345 ALA A C 1
ATOM 2607 O O . ALA A 1 345 ? -2.390 1.115 -2.495 1.00 97.44 345 ALA A O 1
ATOM 2608 N N . ILE A 1 346 ? -1.846 -0.501 -3.970 1.00 98.44 346 ILE A N 1
ATOM 2609 C CA . ILE A 1 346 ? -2.913 -1.452 -3.642 1.00 98.44 346 ILE A CA 1
ATOM 2610 C C . ILE A 1 346 ? -2.343 -2.864 -3.552 1.00 98.44 346 ILE A C 1
ATOM 2612 O O . ILE A 1 346 ? -1.497 -3.254 -4.351 1.00 98.44 346 ILE A O 1
ATOM 2616 N N . THR A 1 347 ? -2.819 -3.647 -2.591 1.00 97.81 347 THR A N 1
ATOM 2617 C CA . THR A 1 347 ? -2.428 -5.050 -2.438 1.00 97.81 347 THR A CA 1
ATOM 2618 C C . THR A 1 347 ? -3.605 -5.893 -1.969 1.00 97.81 347 THR A C 1
ATOM 2620 O O . THR A 1 347 ? -4.508 -5.404 -1.280 1.00 97.81 347 THR A O 1
ATOM 2623 N N . TRP A 1 348 ? -3.603 -7.168 -2.346 1.00 97.25 348 TRP A N 1
ATOM 2624 C CA . TRP A 1 348 ? -4.566 -8.153 -1.884 1.00 97.25 348 TRP A CA 1
ATOM 2625 C C . TRP A 1 348 ? -3.848 -9.393 -1.364 1.00 97.25 348 TRP A C 1
ATOM 2627 O O . TRP A 1 348 ? -2.896 -9.881 -1.971 1.00 97.25 348 TRP A O 1
ATOM 2637 N N . SER A 1 349 ? -4.351 -9.951 -0.266 1.00 95.00 349 SER A N 1
ATOM 2638 C CA . SER A 1 349 ? -4.024 -11.318 0.131 1.00 95.00 349 SER A CA 1
ATOM 2639 C C . SER A 1 349 ? -5.265 -12.061 0.607 1.00 95.00 349 SER A C 1
ATOM 2641 O O . SER A 1 349 ? -6.223 -11.463 1.099 1.00 95.00 349 SER A O 1
ATOM 2643 N N . SER A 1 350 ? -5.259 -13.389 0.486 1.00 92.00 350 SER A N 1
ATOM 2644 C CA . SER A 1 350 ? -6.388 -14.229 0.907 1.00 92.00 350 SER A CA 1
ATOM 2645 C C . SER A 1 350 ? -6.663 -14.150 2.408 1.00 92.00 350 SER A C 1
ATOM 2647 O O . SER A 1 350 ? -7.803 -14.333 2.828 1.00 92.00 350 SER A O 1
ATOM 2649 N N . THR A 1 351 ? -5.640 -13.856 3.212 1.00 89.25 351 THR A N 1
ATOM 2650 C CA . THR A 1 351 ? -5.757 -13.738 4.667 1.00 89.25 351 THR A CA 1
ATOM 2651 C C . THR A 1 351 ? -5.939 -12.298 5.145 1.00 89.25 351 THR A C 1
ATOM 2653 O O . THR A 1 351 ? -6.526 -12.077 6.202 1.00 89.25 351 THR A O 1
ATOM 2656 N N . GLY A 1 352 ? -5.464 -11.313 4.377 1.00 87.56 352 GLY A N 1
ATOM 2657 C CA . GLY A 1 352 ? -5.496 -9.896 4.738 1.00 87.56 352 GLY A CA 1
ATOM 2658 C C . GLY A 1 352 ? -6.532 -9.047 4.015 1.00 87.56 352 GLY A C 1
ATOM 2659 O O . GLY A 1 352 ? -6.884 -7.965 4.488 1.00 87.56 352 GLY A O 1
ATOM 2660 N N . GLY A 1 353 ? -7.130 -9.555 2.943 1.00 93.88 353 GLY A N 1
ATOM 2661 C CA . GLY A 1 353 ? -8.103 -8.822 2.140 1.00 93.88 353 GLY A CA 1
ATOM 2662 C C . GLY A 1 353 ? -7.458 -7.734 1.281 1.00 93.88 353 GLY A C 1
ATOM 2663 O O . GLY A 1 353 ? -6.253 -7.754 1.041 1.00 93.88 353 GLY A O 1
ATOM 2664 N N . LEU A 1 354 ? -8.283 -6.806 0.789 1.00 97.81 354 LEU A N 1
ATOM 2665 C CA . LEU A 1 354 ? -7.863 -5.720 -0.098 1.00 97.81 354 LEU A CA 1
ATOM 2666 C C . LEU A 1 354 ? -7.494 -4.479 0.714 1.00 97.81 354 LEU A C 1
ATOM 2668 O O . LEU A 1 354 ? -8.329 -3.956 1.458 1.00 97.81 354 LEU A O 1
ATOM 2672 N N . VAL A 1 355 ? -6.269 -3.990 0.542 1.00 98.19 355 VAL A N 1
ATOM 2673 C CA . VAL A 1 355 ? -5.761 -2.812 1.249 1.00 98.19 355 VAL A CA 1
ATOM 2674 C C . VAL A 1 355 ? -5.187 -1.814 0.249 1.00 98.19 355 VAL A C 1
ATOM 2676 O O . VAL A 1 355 ? -4.475 -2.194 -0.679 1.00 98.19 355 VAL A O 1
ATOM 2679 N N . VAL A 1 356 ? -5.505 -0.535 0.442 1.00 98.44 356 VAL A N 1
ATOM 2680 C CA . VAL A 1 356 ? -5.024 0.590 -0.368 1.00 98.44 356 VAL A CA 1
ATOM 2681 C C . VAL A 1 356 ? -4.335 1.603 0.535 1.00 98.44 356 VAL A C 1
ATOM 2683 O O . VAL A 1 356 ? -4.784 1.835 1.658 1.00 98.44 356 VAL A O 1
ATOM 2686 N N . THR A 1 357 ? -3.276 2.237 0.047 1.00 98.06 357 THR A N 1
ATOM 2687 C CA . THR A 1 357 ? -2.689 3.418 0.685 1.00 98.06 357 THR A CA 1
ATOM 2688 C C . THR A 1 357 ? -2.519 4.542 -0.328 1.00 98.06 357 THR A C 1
ATOM 2690 O O . THR A 1 357 ? -2.476 4.319 -1.539 1.00 98.06 357 THR A O 1
ATOM 2693 N N . GLY A 1 358 ? -2.474 5.765 0.173 1.00 96.62 358 GLY A N 1
ATOM 2694 C CA . GLY A 1 358 ? -2.383 6.978 -0.618 1.00 96.62 358 GLY A CA 1
ATOM 2695 C C . GLY A 1 358 ? -2.156 8.188 0.270 1.00 96.62 358 GLY A C 1
ATOM 2696 O O . GLY A 1 358 ? -2.096 8.061 1.491 1.00 96.62 358 GLY A O 1
ATOM 2697 N N . TYR A 1 359 ? -2.063 9.374 -0.316 1.00 94.00 359 TYR A N 1
ATOM 2698 C CA . TYR A 1 359 ? -1.991 10.612 0.459 1.00 94.00 359 TYR A CA 1
ATOM 2699 C C . TYR A 1 359 ? -3.270 11.435 0.315 1.00 94.00 359 TYR A C 1
ATOM 2701 O O . TYR A 1 359 ? -3.890 11.452 -0.747 1.00 94.00 359 TYR A O 1
ATOM 2709 N N . MET A 1 360 ? -3.639 12.163 1.368 1.00 91.38 360 MET A N 1
ATOM 2710 C CA . MET A 1 360 ? -4.654 13.218 1.309 1.00 91.38 360 MET A CA 1
ATOM 2711 C C . MET A 1 360 ? -4.045 14.555 1.704 1.00 91.38 360 MET A C 1
ATOM 2713 O O . MET A 1 360 ? -3.388 14.659 2.737 1.00 91.38 360 MET A O 1
ATOM 2717 N N . GLN A 1 361 ? -4.270 15.585 0.895 1.00 90.06 361 GLN A N 1
ATOM 2718 C CA . GLN A 1 361 ? -3.883 16.952 1.222 1.00 90.06 361 GLN A CA 1
ATOM 2719 C C . GLN A 1 361 ? -4.776 17.524 2.333 1.00 90.06 361 GLN A C 1
ATOM 2721 O O . GLN A 1 361 ? -5.975 17.262 2.376 1.00 90.06 361 GLN A O 1
ATOM 2726 N N . THR A 1 362 ? -4.211 18.337 3.218 1.00 81.12 362 THR A N 1
ATOM 2727 C CA . THR A 1 362 ? -4.952 19.037 4.276 1.00 81.12 362 THR A CA 1
ATOM 2728 C C . THR A 1 362 ? -5.022 20.553 3.998 1.00 81.12 362 THR A C 1
ATOM 2730 O O . THR A 1 362 ? -4.325 21.042 3.098 1.00 81.12 362 THR A O 1
ATOM 2733 N N . PRO A 1 363 ? -5.819 21.335 4.761 1.00 77.38 363 PRO A N 1
ATOM 2734 C CA . PRO A 1 363 ? -5.951 22.780 4.553 1.00 77.38 363 PRO A CA 1
ATOM 2735 C C . PRO A 1 363 ? -4.648 23.582 4.575 1.00 77.38 363 PRO A C 1
ATOM 2737 O O . PRO A 1 363 ? -4.550 24.596 3.891 1.00 77.38 363 PRO A O 1
ATOM 2740 N N . SER A 1 364 ? -3.628 23.127 5.304 1.00 69.31 364 SER A N 1
ATOM 2741 C CA . SER A 1 364 ? -2.312 23.774 5.359 1.00 69.31 364 SER A CA 1
ATOM 2742 C C . SER A 1 364 ? -1.390 23.387 4.198 1.00 69.31 364 SER A C 1
ATOM 2744 O O . SER A 1 364 ? -0.183 23.566 4.305 1.00 69.31 364 SER A O 1
ATOM 2746 N N . THR A 1 365 ? -1.920 22.817 3.107 1.00 73.00 365 THR A N 1
ATOM 2747 C CA . THR A 1 365 ? -1.174 22.244 1.958 1.00 73.00 365 THR A CA 1
ATOM 2748 C C . THR A 1 365 ? -0.270 21.052 2.287 1.00 73.00 365 THR A C 1
ATOM 2750 O O . THR A 1 365 ? 0.392 20.506 1.406 1.00 73.00 365 THR A O 1
ATOM 2753 N N . THR A 1 366 ? -0.297 20.595 3.536 1.00 85.06 366 THR A N 1
ATOM 2754 C CA . THR A 1 366 ? 0.391 19.387 3.991 1.00 85.06 366 THR A CA 1
ATOM 2755 C C . THR A 1 366 ? -0.291 18.138 3.448 1.00 85.06 366 THR A C 1
ATOM 2757 O O . THR A 1 366 ? -1.410 18.209 2.935 1.00 85.06 366 THR A O 1
ATOM 2760 N N . LYS A 1 367 ? 0.364 16.982 3.560 1.00 88.38 367 LYS A N 1
ATOM 2761 C CA . LYS A 1 367 ? -0.169 15.697 3.092 1.00 88.38 367 LYS A CA 1
ATOM 2762 C C . LYS A 1 367 ? -0.069 14.669 4.203 1.00 88.38 367 LYS A C 1
ATOM 2764 O O . LYS A 1 367 ? 0.941 14.634 4.891 1.00 88.38 367 LYS A O 1
ATOM 2769 N N . GLN A 1 368 ? -1.103 13.849 4.354 1.00 90.31 368 GLN A N 1
ATOM 2770 C CA . GLN A 1 368 ? -1.136 12.743 5.310 1.00 90.31 368 GLN A CA 1
ATOM 2771 C C . GLN A 1 368 ? -1.227 11.407 4.573 1.00 90.31 368 GLN A C 1
ATOM 2773 O O . GLN A 1 368 ? -2.055 11.253 3.667 1.00 90.31 368 GLN A O 1
ATOM 2778 N N . ILE A 1 369 ? -0.431 10.420 4.993 1.00 93.94 369 ILE A N 1
ATOM 2779 C CA . ILE A 1 369 ? -0.597 9.031 4.548 1.00 93.94 369 ILE A CA 1
ATOM 2780 C C . ILE A 1 369 ? -1.952 8.537 5.054 1.00 93.94 369 ILE A C 1
ATOM 2782 O O . ILE A 1 369 ? -2.253 8.625 6.241 1.00 93.94 369 ILE A O 1
ATOM 2786 N N . THR A 1 370 ? -2.776 8.000 4.162 1.00 94.75 370 THR A N 1
ATOM 2787 C CA . THR A 1 370 ? -4.040 7.359 4.509 1.00 94.75 370 THR A CA 1
ATOM 2788 C C . THR A 1 370 ? -4.081 5.945 3.977 1.00 94.75 370 THR A C 1
ATOM 2790 O O . THR A 1 370 ? -3.821 5.701 2.804 1.00 94.75 370 THR A O 1
ATOM 2793 N N . THR A 1 371 ? -4.466 5.015 4.843 1.00 97.12 371 THR A N 1
ATOM 2794 C CA . THR A 1 371 ? -4.594 3.597 4.518 1.00 97.12 371 THR A CA 1
ATOM 2795 C C . THR A 1 371 ? -6.026 3.134 4.729 1.00 97.12 371 THR A C 1
ATOM 2797 O O . THR A 1 371 ? -6.655 3.484 5.731 1.00 97.12 371 THR A O 1
ATOM 2800 N N . PHE A 1 372 ? -6.533 2.338 3.792 1.00 96.19 372 PHE A N 1
ATOM 2801 C CA . PHE A 1 372 ? -7.878 1.785 3.815 1.00 96.19 372 PHE A CA 1
ATOM 2802 C C . PHE A 1 372 ? -7.850 0.270 3.645 1.00 96.19 372 PHE A C 1
ATOM 2804 O O . PHE A 1 372 ? -7.109 -0.243 2.810 1.00 96.19 372 PHE A O 1
ATOM 2811 N N . ARG A 1 373 ? -8.731 -0.438 4.355 1.00 95.81 373 ARG A N 1
ATOM 2812 C CA . ARG A 1 373 ? -9.131 -1.813 4.016 1.00 95.81 373 ARG A CA 1
ATOM 2813 C C . ARG A 1 373 ? -10.516 -1.773 3.392 1.00 95.81 373 ARG A C 1
ATOM 2815 O O . ARG A 1 373 ? -11.414 -1.142 3.957 1.00 95.81 373 ARG A O 1
ATOM 2822 N N . LEU A 1 374 ? -10.696 -2.438 2.257 1.00 95.75 374 LEU A N 1
ATOM 2823 C CA . LEU A 1 374 ? -11.948 -2.430 1.504 1.00 95.75 374 LEU A CA 1
ATOM 2824 C C . LEU A 1 374 ? -12.542 -3.836 1.401 1.00 95.75 374 LEU A C 1
ATOM 2826 O O . LEU A 1 374 ? -11.839 -4.817 1.152 1.00 95.75 374 LEU A O 1
ATOM 2830 N N . ASN A 1 375 ? -13.866 -3.917 1.505 1.00 92.94 375 ASN A N 1
ATOM 2831 C CA . ASN A 1 375 ? -14.594 -5.148 1.248 1.00 92.94 375 ASN A CA 1
ATOM 2832 C C . ASN A 1 375 ? -14.516 -5.500 -0.249 1.00 92.94 375 ASN A C 1
ATOM 2834 O O . ASN A 1 375 ? -14.920 -4.720 -1.109 1.00 92.94 375 ASN A O 1
ATOM 2838 N N . THR A 1 376 ? -14.039 -6.696 -0.582 1.00 94.56 376 THR A N 1
ATOM 2839 C CA . THR A 1 376 ? -13.808 -7.116 -1.975 1.00 94.56 376 THR A CA 1
ATOM 2840 C C . THR A 1 376 ? -15.085 -7.281 -2.804 1.00 94.56 376 THR A C 1
ATOM 2842 O O . THR A 1 376 ? -15.017 -7.231 -4.040 1.00 94.56 376 THR A O 1
ATOM 2845 N N . ALA A 1 377 ? -16.240 -7.491 -2.164 1.00 92.81 377 ALA A N 1
ATOM 2846 C CA . ALA A 1 377 ? -17.517 -7.712 -2.836 1.00 92.81 377 ALA A CA 1
ATOM 2847 C C . ALA A 1 377 ? -18.167 -6.396 -3.274 1.00 92.81 377 ALA A C 1
ATOM 2849 O O . ALA A 1 377 ? -18.627 -6.302 -4.408 1.00 92.81 377 ALA A O 1
ATOM 2850 N N . ASN A 1 378 ? -18.170 -5.378 -2.409 1.00 92.00 378 ASN A N 1
ATOM 2851 C CA . ASN A 1 378 ? -18.900 -4.127 -2.649 1.00 92.00 378 ASN A CA 1
ATOM 2852 C C . ASN A 1 378 ? -18.040 -2.854 -2.581 1.00 92.00 378 ASN A C 1
ATOM 2854 O O . ASN A 1 378 ? -18.570 -1.768 -2.805 1.00 92.00 378 ASN A O 1
ATOM 2858 N N . GLY A 1 379 ? -16.750 -2.967 -2.252 1.00 93.88 379 GLY A N 1
ATOM 2859 C CA . GLY A 1 379 ? -15.805 -1.857 -2.118 1.00 93.88 379 GLY A CA 1
ATOM 2860 C C . GLY A 1 379 ? -16.023 -0.975 -0.883 1.00 93.88 379 GLY A C 1
ATOM 2861 O O . GLY A 1 379 ? -15.408 0.080 -0.769 1.00 93.88 379 GLY A O 1
ATOM 2862 N N . ASN A 1 380 ? -16.929 -1.333 0.030 1.00 89.31 380 ASN A N 1
ATOM 2863 C CA . ASN A 1 380 ? -17.177 -0.524 1.220 1.00 89.31 380 ASN A CA 1
ATOM 2864 C C . ASN A 1 380 ? -15.934 -0.490 2.115 1.00 89.31 380 ASN A C 1
ATOM 2866 O O . ASN A 1 380 ? -15.252 -1.502 2.292 1.00 89.31 380 ASN A O 1
ATOM 2870 N N . VAL A 1 381 ? -15.662 0.683 2.686 1.00 91.44 381 VAL A N 1
ATOM 2871 C CA . VAL A 1 381 ? -14.547 0.890 3.611 1.00 91.44 381 VAL A CA 1
ATOM 2872 C C . VAL A 1 381 ? -14.814 0.110 4.895 1.00 91.44 381 VAL A C 1
ATOM 2874 O O . VAL A 1 381 ? -15.809 0.352 5.572 1.00 91.44 381 VAL A O 1
ATOM 2877 N N . GLN A 1 382 ? -13.920 -0.820 5.218 1.00 89.69 382 GLN A N 1
ATOM 2878 C CA . GLN A 1 382 ? -13.929 -1.578 6.471 1.00 89.69 382 GLN A CA 1
ATOM 2879 C C . GLN A 1 382 ? -13.037 -0.899 7.516 1.00 89.69 382 GLN A C 1
ATOM 2881 O O . GLN A 1 382 ? -13.396 -0.790 8.682 1.00 89.69 382 GLN A O 1
ATOM 2886 N N . MET A 1 383 ? -11.900 -0.356 7.074 1.00 92.38 383 MET A N 1
ATOM 2887 C CA . MET A 1 383 ? -10.950 0.383 7.905 1.00 92.38 383 MET A CA 1
ATOM 2888 C C . MET A 1 383 ? -10.447 1.612 7.149 1.00 92.38 383 MET A C 1
ATOM 2890 O O . MET A 1 383 ? -10.231 1.549 5.941 1.00 92.38 383 MET A O 1
ATOM 2894 N N . LYS A 1 384 ? -10.249 2.712 7.884 1.00 92.31 384 LYS A N 1
ATOM 2895 C CA . LYS A 1 384 ? -9.515 3.912 7.465 1.00 92.31 384 LYS A CA 1
ATOM 2896 C C . LYS A 1 384 ? -8.573 4.329 8.592 1.00 92.31 384 LYS A C 1
ATOM 2898 O O . LYS A 1 384 ? -8.989 4.403 9.757 1.00 92.31 384 LYS A O 1
ATOM 2903 N N . ARG A 1 385 ? -7.319 4.615 8.258 1.00 91.25 385 ARG A N 1
ATOM 2904 C CA . ARG A 1 385 ? -6.333 5.199 9.172 1.00 91.25 385 ARG A CA 1
ATOM 2905 C C . ARG A 1 385 ? -5.563 6.306 8.477 1.00 91.25 385 ARG A C 1
ATOM 2907 O O . ARG A 1 385 ? -4.928 6.058 7.459 1.00 91.25 385 ARG A O 1
ATOM 2914 N N . ASP A 1 386 ? -5.620 7.488 9.075 1.00 89.06 386 ASP A N 1
ATOM 2915 C CA . ASP A 1 386 ? -4.784 8.627 8.716 1.00 89.06 386 ASP A CA 1
ATOM 2916 C C . ASP A 1 386 ? -3.554 8.600 9.625 1.00 89.06 386 ASP A C 1
ATOM 2918 O O . ASP A 1 386 ? -3.681 8.540 10.851 1.00 89.06 386 ASP A O 1
ATOM 2922 N N . TYR A 1 387 ? -2.368 8.603 9.033 1.00 87.06 387 TYR A N 1
ATOM 2923 C CA . TYR A 1 387 ? -1.122 8.803 9.751 1.00 87.06 387 TYR A CA 1
ATOM 2924 C C . TYR A 1 387 ? -0.962 10.299 10.013 1.00 87.06 387 TYR A C 1
ATOM 2926 O O . TYR A 1 387 ? -0.828 11.090 9.084 1.00 87.06 387 TYR A O 1
ATOM 2934 N N . GLN A 1 388 ? -1.028 10.683 11.283 1.00 70.06 388 GLN A N 1
ATOM 2935 C CA . GLN A 1 388 ? -0.857 12.062 11.721 1.00 70.06 388 GLN A CA 1
ATOM 2936 C C . GLN A 1 388 ? 0.204 12.070 12.796 1.00 70.06 388 GLN A C 1
ATOM 2938 O O . GLN A 1 388 ? -0.086 11.681 13.927 1.00 70.06 388 GLN A O 1
ATOM 2943 N N . ASN A 1 389 ? 1.416 12.485 12.447 1.00 62.44 389 ASN A N 1
ATOM 2944 C CA . ASN A 1 389 ? 2.478 12.502 13.440 1.00 62.44 389 ASN A CA 1
ATOM 2945 C C . ASN A 1 389 ? 2.996 13.897 13.751 1.00 62.44 389 ASN A C 1
ATOM 2947 O O . ASN A 1 389 ? 3.326 14.171 14.900 1.00 62.44 389 ASN A O 1
ATOM 2951 N N . LEU A 1 390 ? 3.025 14.810 12.776 1.00 61.88 390 LEU A N 1
ATOM 2952 C CA . LEU A 1 390 ? 3.607 16.132 12.982 1.00 61.88 390 LEU A CA 1
ATOM 2953 C C . LEU A 1 390 ? 2.772 17.210 12.288 1.00 61.88 390 LEU A C 1
ATOM 2955 O O . LEU A 1 390 ? 2.438 17.119 11.109 1.00 61.88 390 LEU A O 1
ATOM 2959 N N . ALA A 1 391 ? 2.416 18.254 13.036 1.00 66.56 391 ALA A N 1
ATOM 2960 C CA . ALA A 1 391 ? 1.770 19.421 12.454 1.00 66.56 391 ALA A CA 1
ATOM 2961 C C . ALA A 1 391 ? 2.715 20.034 11.411 1.00 66.56 391 ALA A C 1
ATOM 2963 O O . ALA A 1 391 ? 3.833 20.412 11.749 1.00 66.56 391 ALA A O 1
ATOM 2964 N N . GLY A 1 392 ? 2.279 20.114 10.153 1.00 71.88 392 GLY A N 1
ATOM 2965 C CA . GLY A 1 392 ? 3.111 20.646 9.071 1.00 71.88 392 GLY A CA 1
ATOM 2966 C C . GLY A 1 392 ? 3.834 19.606 8.204 1.00 71.88 392 GLY A C 1
ATOM 2967 O O . GLY A 1 392 ? 4.452 20.020 7.229 1.00 71.88 392 GLY A O 1
ATOM 2968 N N . SER A 1 393 ? 3.768 18.298 8.499 1.00 82.38 393 SER A N 1
ATOM 2969 C CA . SER A 1 393 ? 4.493 17.286 7.708 1.00 82.38 393 SER A CA 1
ATOM 2970 C C . SER A 1 393 ? 3.915 17.071 6.308 1.00 82.38 393 SER A C 1
ATOM 2972 O O . SER A 1 393 ? 2.708 17.150 6.092 1.00 82.38 393 SER A O 1
ATOM 2974 N N . ILE A 1 394 ? 4.773 16.759 5.337 1.00 85.88 394 ILE A N 1
ATOM 2975 C CA . ILE A 1 394 ? 4.346 16.252 4.029 1.00 85.88 394 ILE A CA 1
ATOM 2976 C C . ILE A 1 394 ? 4.653 14.759 3.980 1.00 85.88 394 ILE A C 1
ATOM 2978 O O . ILE A 1 394 ? 5.810 14.368 3.833 1.00 85.88 394 ILE A O 1
ATOM 2982 N N . ASP A 1 395 ? 3.611 13.940 4.100 1.00 90.44 395 ASP A N 1
ATOM 2983 C CA . ASP A 1 395 ? 3.729 12.488 4.185 1.00 90.44 395 ASP A CA 1
ATOM 2984 C C . ASP A 1 395 ? 3.221 11.808 2.905 1.00 90.44 395 ASP A C 1
ATOM 2986 O O . ASP A 1 395 ? 2.079 12.018 2.479 1.00 90.44 395 ASP A O 1
ATOM 2990 N N . TYR A 1 396 ? 4.061 10.960 2.306 1.00 90.81 396 TYR A N 1
ATOM 2991 C CA . TYR A 1 396 ? 3.761 10.210 1.083 1.00 90.81 396 TYR A CA 1
ATOM 2992 C C . TYR A 1 396 ? 3.997 8.718 1.276 1.00 90.81 396 TYR A C 1
ATOM 2994 O O . TYR A 1 396 ? 5.107 8.339 1.650 1.00 90.81 396 TYR A O 1
ATOM 3002 N N . PRO A 1 397 ? 3.015 7.853 0.975 1.00 94.25 397 PRO A N 1
ATOM 3003 C CA . PRO A 1 397 ? 3.236 6.421 0.984 1.00 94.25 397 PRO A CA 1
ATOM 3004 C C . PRO A 1 397 ? 3.757 5.949 -0.369 1.00 94.25 397 PRO A C 1
ATOM 3006 O O . PRO A 1 397 ? 3.293 6.385 -1.425 1.00 94.25 397 PRO A O 1
ATOM 3009 N N . THR A 1 398 ? 4.674 5.000 -0.318 1.00 91.94 398 THR A N 1
ATOM 3010 C CA . THR A 1 398 ? 5.364 4.427 -1.479 1.00 91.94 398 THR A CA 1
ATOM 3011 C C . THR A 1 398 ? 5.188 2.925 -1.591 1.00 91.94 398 THR A C 1
ATOM 3013 O O . THR A 1 398 ? 5.402 2.372 -2.660 1.00 91.94 398 THR A O 1
ATOM 3016 N N . GLY A 1 399 ? 4.764 2.257 -0.518 1.00 94.00 399 GLY A N 1
ATOM 3017 C CA . GLY A 1 399 ? 4.512 0.827 -0.544 1.00 94.00 399 GLY A CA 1
ATOM 3018 C C . GLY A 1 399 ? 3.498 0.393 0.500 1.00 94.00 399 GLY A C 1
ATOM 3019 O O . GLY A 1 399 ? 3.362 0.995 1.567 1.00 94.00 399 GLY A O 1
ATOM 3020 N N . ILE A 1 400 ? 2.789 -0.691 0.188 1.00 97.38 400 ILE A N 1
ATOM 3021 C CA . ILE A 1 400 ? 1.897 -1.378 1.120 1.00 97.38 400 ILE A CA 1
ATOM 3022 C C . ILE A 1 400 ? 2.059 -2.896 1.038 1.00 97.38 400 ILE A C 1
ATOM 3024 O O . ILE A 1 400 ? 2.256 -3.455 -0.037 1.00 97.38 400 ILE A O 1
ATOM 3028 N N . ALA A 1 401 ? 2.004 -3.566 2.187 1.00 96.19 401 ALA A N 1
ATOM 3029 C CA . ALA A 1 401 ? 1.993 -5.021 2.282 1.00 96.19 401 ALA A CA 1
ATOM 3030 C C . ALA A 1 401 ? 0.975 -5.469 3.333 1.00 96.19 401 ALA A C 1
ATOM 3032 O O . ALA A 1 401 ? 0.758 -4.784 4.333 1.00 96.19 401 ALA A O 1
ATOM 3033 N N . VAL A 1 402 ? 0.357 -6.632 3.123 1.00 95.12 402 VAL A N 1
ATOM 3034 C CA . VAL A 1 402 ? -0.655 -7.174 4.036 1.00 95.12 402 VAL A CA 1
ATOM 3035 C C . VAL A 1 402 ? -0.486 -8.678 4.225 1.00 95.12 402 VAL A C 1
ATOM 3037 O O . VAL A 1 402 ? -0.340 -9.434 3.266 1.00 95.12 402 VAL A O 1
ATOM 3040 N N . ASN A 1 403 ? -0.548 -9.127 5.476 1.00 93.44 403 ASN A N 1
ATOM 3041 C CA . ASN A 1 403 ? -0.563 -10.543 5.828 1.00 93.44 403 ASN A CA 1
ATOM 3042 C C . ASN A 1 403 ? -1.423 -10.757 7.074 1.00 93.44 403 ASN A C 1
ATOM 3044 O O . ASN A 1 403 ? -1.152 -10.182 8.131 1.00 93.44 403 ASN A O 1
ATOM 3048 N N . ASN A 1 404 ? -2.446 -11.605 6.949 1.00 92.75 404 ASN A N 1
ATOM 3049 C CA . ASN A 1 404 ? -3.451 -11.825 7.982 1.00 92.75 404 ASN A CA 1
ATOM 3050 C C . ASN A 1 404 ? -4.035 -10.478 8.433 1.00 92.75 404 ASN A C 1
ATOM 3052 O O . ASN A 1 404 ? -4.393 -9.632 7.622 1.00 92.75 404 ASN A O 1
ATOM 3056 N N . ASN A 1 405 ? -4.084 -10.240 9.734 1.00 93.75 405 ASN A N 1
ATOM 3057 C CA . ASN A 1 405 ? -4.584 -9.005 10.303 1.00 93.75 405 ASN A CA 1
ATOM 3058 C C . ASN A 1 405 ? -3.562 -7.851 10.338 1.00 93.75 405 ASN A C 1
ATOM 3060 O O . ASN A 1 405 ? -3.890 -6.793 10.871 1.00 93.75 405 ASN A O 1
ATOM 3064 N N . HIS A 1 406 ? -2.354 -8.018 9.788 1.00 95.81 406 HIS A N 1
ATOM 3065 C CA . HIS A 1 406 ? -1.297 -7.007 9.826 1.00 95.81 406 HIS A CA 1
ATOM 3066 C C . HIS A 1 406 ? -1.108 -6.303 8.482 1.00 95.81 406 HIS A C 1
ATOM 3068 O O . HIS A 1 406 ? -1.080 -6.942 7.428 1.00 95.81 406 HIS A O 1
ATOM 3074 N N . ILE A 1 407 ? -0.914 -4.985 8.539 1.00 97.25 407 ILE A N 1
ATOM 3075 C CA . ILE A 1 407 ? -0.670 -4.121 7.379 1.00 97.25 407 ILE A CA 1
ATOM 3076 C C . ILE A 1 407 ? 0.617 -3.339 7.628 1.00 97.25 407 ILE A C 1
ATOM 3078 O O . ILE A 1 407 ? 0.759 -2.721 8.682 1.00 97.25 407 ILE A O 1
ATOM 3082 N N . TRP A 1 408 ? 1.522 -3.333 6.655 1.00 97.25 408 TRP A N 1
ATOM 3083 C CA . TRP A 1 408 ? 2.729 -2.511 6.647 1.00 97.25 408 TRP A CA 1
ATOM 3084 C C . TRP A 1 408 ? 2.609 -1.444 5.569 1.00 97.25 408 TRP A C 1
ATOM 3086 O O . TRP A 1 408 ? 2.208 -1.749 4.445 1.00 97.25 408 TRP A O 1
ATOM 3096 N N . VAL A 1 409 ? 2.974 -0.211 5.908 1.00 97.00 409 VAL A N 1
ATOM 3097 C CA . VAL A 1 409 ? 3.004 0.921 4.976 1.00 97.00 409 VAL A CA 1
ATOM 3098 C C . VAL A 1 409 ? 4.372 1.573 5.066 1.00 97.00 409 VAL A C 1
ATOM 3100 O O . VAL A 1 409 ? 4.792 1.950 6.158 1.00 97.00 409 VAL A O 1
ATOM 3103 N N . THR A 1 410 ? 5.060 1.705 3.939 1.00 94.81 410 THR A N 1
ATOM 3104 C CA . THR A 1 410 ? 6.298 2.487 3.824 1.00 94.81 410 THR A CA 1
ATOM 3105 C C . THR A 1 410 ? 6.021 3.798 3.114 1.00 94.81 410 THR A C 1
ATOM 3107 O O . THR A 1 410 ? 5.084 3.917 2.319 1.00 94.81 410 THR A O 1
ATOM 3110 N N . GLY A 1 411 ? 6.818 4.805 3.438 1.00 92.56 411 GLY A N 1
ATOM 3111 C CA . GLY A 1 411 ? 6.682 6.129 2.872 1.00 92.56 411 GLY A CA 1
ATOM 3112 C C . GLY A 1 411 ? 7.807 7.058 3.288 1.00 92.56 411 GLY A C 1
ATOM 3113 O O . GLY A 1 411 ? 8.799 6.653 3.896 1.00 92.56 411 GLY A O 1
ATOM 3114 N N . GLN A 1 412 ? 7.619 8.333 2.984 1.00 90.69 412 GLN A N 1
ATOM 3115 C CA . GLN A 1 412 ? 8.486 9.421 3.406 1.00 90.69 412 GLN A CA 1
ATOM 3116 C C . GLN A 1 412 ? 7.680 10.466 4.170 1.00 90.69 412 GLN A C 1
ATOM 3118 O O . GLN A 1 412 ? 6.510 10.694 3.869 1.00 90.69 412 GLN A O 1
ATOM 3123 N N . THR A 1 413 ? 8.328 11.106 5.137 1.00 89.56 413 THR A N 1
ATOM 3124 C CA . THR A 1 413 ? 7.825 12.281 5.851 1.00 89.56 413 THR A CA 1
ATOM 3125 C C . THR A 1 413 ? 8.818 13.423 5.690 1.00 89.56 413 THR A C 1
ATOM 3127 O O . THR A 1 413 ? 10.018 13.246 5.913 1.00 89.56 413 THR A O 1
ATOM 3130 N N . THR A 1 414 ? 8.334 14.589 5.270 1.00 87.88 414 THR A N 1
ATOM 3131 C CA . THR A 1 414 ? 9.132 15.815 5.186 1.00 87.88 414 THR A CA 1
ATOM 3132 C C . THR A 1 414 ? 8.703 16.792 6.267 1.00 87.88 414 THR A C 1
ATOM 3134 O O . THR A 1 414 ? 7.530 17.158 6.342 1.00 87.88 414 THR A O 1
ATOM 3137 N N . VAL A 1 415 ? 9.662 17.229 7.082 1.00 82.62 415 VAL A N 1
ATOM 3138 C CA . VAL A 1 415 ? 9.472 18.217 8.154 1.00 82.62 415 VAL A CA 1
ATOM 3139 C C . VAL A 1 415 ? 10.646 19.182 8.115 1.00 82.62 415 VAL A C 1
ATOM 3141 O O . VAL A 1 415 ? 11.788 18.727 8.153 1.00 82.62 415 VAL A O 1
ATOM 3144 N N . ASP A 1 416 ? 10.376 20.486 8.028 1.00 82.69 416 ASP A N 1
ATOM 3145 C CA . ASP A 1 416 ? 11.403 21.537 7.935 1.00 82.69 416 ASP A CA 1
ATOM 3146 C C . ASP A 1 416 ? 12.471 21.219 6.862 1.00 82.69 416 ASP A C 1
ATOM 3148 O O . ASP A 1 416 ? 13.667 21.152 7.148 1.00 82.69 416 ASP A O 1
ATOM 3152 N N . ASP A 1 417 ? 12.015 20.912 5.638 1.00 81.38 417 ASP A N 1
ATOM 3153 C CA . ASP A 1 417 ? 12.822 20.491 4.473 1.00 81.38 417 ASP A CA 1
ATOM 3154 C C . ASP A 1 417 ? 13.665 19.214 4.662 1.00 81.38 417 ASP A C 1
ATOM 3156 O O . ASP A 1 417 ? 14.429 18.817 3.783 1.00 81.38 417 ASP A O 1
ATOM 3160 N N . THR A 1 418 ? 13.505 18.516 5.787 1.00 84.44 418 THR A N 1
ATOM 3161 C CA . THR A 1 418 ? 14.200 17.259 6.069 1.00 84.44 418 THR A CA 1
ATOM 3162 C C . THR A 1 418 ? 13.298 16.080 5.740 1.00 84.44 418 THR A C 1
ATOM 3164 O O . THR A 1 418 ? 12.254 15.902 6.370 1.00 84.44 418 THR A O 1
ATOM 3167 N N . VAL A 1 419 ? 13.715 15.245 4.787 1.00 87.56 419 VAL A N 1
ATOM 3168 C CA . VAL A 1 419 ? 13.021 14.001 4.428 1.00 87.56 419 VAL A CA 1
ATOM 3169 C C . VAL A 1 419 ? 13.509 12.858 5.321 1.00 87.56 419 VAL A C 1
ATOM 3171 O O . VAL A 1 419 ? 14.702 12.734 5.596 1.00 87.56 419 VAL A O 1
ATOM 3174 N N . ARG A 1 420 ? 12.586 12.018 5.791 1.00 88.31 420 ARG A N 1
ATOM 3175 C CA . ARG A 1 420 ? 12.872 10.770 6.512 1.00 88.31 420 ARG A CA 1
ATOM 3176 C C . ARG A 1 420 ? 12.001 9.650 5.974 1.00 88.31 420 ARG A C 1
ATOM 3178 O O . ARG A 1 420 ? 10.844 9.888 5.630 1.00 88.31 420 ARG A O 1
ATOM 3185 N N . TYR A 1 421 ? 12.515 8.425 5.956 1.00 90.69 421 TYR A N 1
ATOM 3186 C CA . TYR A 1 421 ? 11.653 7.267 5.730 1.00 90.69 421 TYR A CA 1
ATOM 3187 C C . TYR A 1 421 ? 10.757 7.022 6.936 1.00 90.69 421 TYR A C 1
ATOM 3189 O O . TYR A 1 421 ? 11.218 7.093 8.076 1.00 90.69 421 TYR A O 1
ATOM 3197 N N . VAL A 1 422 ? 9.506 6.659 6.678 1.00 91.81 422 VAL A N 1
ATOM 3198 C CA . VAL A 1 422 ? 8.557 6.202 7.688 1.00 91.81 422 VAL A CA 1
ATOM 3199 C C . VAL A 1 422 ? 8.053 4.811 7.327 1.00 91.81 422 VAL A C 1
ATOM 3201 O O . VAL A 1 422 ? 7.751 4.508 6.175 1.00 91.81 422 VAL A O 1
ATOM 3204 N N . THR A 1 423 ? 7.971 3.937 8.322 1.00 94.31 423 THR A N 1
ATOM 3205 C CA . THR A 1 423 ? 7.321 2.633 8.214 1.00 94.31 423 THR A CA 1
ATOM 3206 C C . THR A 1 423 ? 6.293 2.498 9.322 1.00 94.31 423 THR A C 1
ATOM 3208 O O . THR A 1 423 ? 6.610 2.662 10.499 1.00 94.31 423 THR A O 1
ATOM 3211 N N . LEU A 1 424 ? 5.064 2.178 8.942 1.00 95.12 424 LEU A N 1
ATOM 3212 C CA . LEU A 1 424 ? 3.926 2.001 9.831 1.00 95.12 424 LEU A CA 1
ATOM 3213 C C . LEU A 1 424 ? 3.538 0.536 9.844 1.00 95.12 424 LEU A C 1
ATOM 3215 O O . LEU A 1 424 ? 3.514 -0.106 8.791 1.00 95.12 424 LEU A O 1
ATOM 3219 N N . LYS A 1 425 ? 3.163 0.029 11.017 1.00 96.50 425 LYS A N 1
ATOM 3220 C CA . LYS A 1 425 ? 2.533 -1.280 11.118 1.00 96.50 425 LYS A CA 1
ATOM 3221 C C . LYS A 1 425 ? 1.221 -1.210 11.874 1.00 96.50 425 LYS A C 1
ATOM 3223 O O . LYS A 1 425 ? 1.193 -0.936 13.073 1.00 96.50 425 LYS A O 1
ATOM 3228 N N . TYR A 1 426 ? 0.146 -1.544 11.177 1.00 96.62 426 TYR A N 1
ATOM 3229 C CA . TYR A 1 426 ? -1.176 -1.687 11.759 1.00 96.62 426 TYR A CA 1
ATOM 3230 C C . TYR A 1 426 ? -1.498 -3.147 12.060 1.00 96.62 426 TYR A C 1
ATOM 3232 O O . TYR A 1 426 ? -1.033 -4.063 11.377 1.00 96.62 426 TYR A O 1
ATOM 3240 N N . GLU A 1 427 ? -2.346 -3.345 13.058 1.00 96.31 427 GLU A N 1
ATOM 3241 C CA . GLU A 1 427 ? -3.049 -4.596 13.310 1.00 96.31 427 GLU A CA 1
ATOM 3242 C C . GLU A 1 427 ? -4.549 -4.327 13.299 1.00 96.31 427 GLU A C 1
ATOM 3244 O O . GLU A 1 427 ? -5.005 -3.305 13.812 1.00 96.31 427 GLU A O 1
ATOM 3249 N N . THR A 1 428 ? -5.308 -5.226 12.687 1.00 94.81 428 THR A N 1
ATOM 3250 C CA . THR A 1 428 ? -6.763 -5.154 12.591 1.00 94.81 428 THR A CA 1
ATOM 3251 C C . THR A 1 428 ? -7.427 -6.246 13.421 1.00 94.81 428 THR A C 1
ATOM 3253 O O . THR A 1 428 ? -6.876 -7.326 13.630 1.00 94.81 428 THR A O 1
ATOM 3256 N N . TYR A 1 429 ? -8.641 -5.966 13.876 1.00 93.00 429 TYR A N 1
ATOM 3257 C CA . TYR A 1 429 ? -9.499 -6.941 14.529 1.00 93.00 429 TYR A CA 1
ATOM 3258 C C . TYR A 1 429 ? -10.926 -6.764 14.025 1.00 93.00 429 TYR A C 1
ATOM 3260 O O . TYR A 1 429 ? -11.467 -5.662 14.088 1.00 93.00 429 TYR A O 1
ATOM 3268 N N . GLU A 1 430 ? -11.515 -7.827 13.485 1.00 90.19 430 GLU A N 1
ATOM 3269 C CA . GLU A 1 430 ? -12.904 -7.809 13.031 1.00 90.19 430 GLU A CA 1
ATOM 3270 C C . GLU A 1 430 ? -13.813 -8.145 14.210 1.00 90.19 430 GLU A C 1
ATOM 3272 O O . GLU A 1 430 ? -13.966 -9.306 14.579 1.00 90.19 430 GLU A O 1
ATOM 3277 N N . GLN A 1 431 ? -14.416 -7.115 14.793 1.00 88.44 431 GLN A N 1
ATOM 3278 C CA . GLN A 1 431 ? -15.416 -7.267 15.834 1.00 88.44 431 GLN A CA 1
ATOM 3279 C C . GLN A 1 431 ? -16.760 -7.628 15.194 1.00 88.44 431 GLN A C 1
ATOM 3281 O O . GLN A 1 431 ? -17.368 -6.823 14.474 1.00 88.44 431 GLN A O 1
ATOM 3286 N N . LEU A 1 432 ? -17.233 -8.843 15.467 1.00 81.69 432 LEU A N 1
ATOM 3287 C CA . LEU A 1 432 ? -18.562 -9.294 15.072 1.00 81.69 432 LEU A CA 1
ATOM 3288 C C . LEU A 1 432 ? -19.598 -8.763 16.067 1.00 81.69 432 LEU A C 1
ATOM 3290 O O . LEU A 1 432 ? -19.449 -8.911 17.276 1.00 81.69 432 LEU A O 1
ATOM 3294 N N . ASN A 1 433 ? -20.662 -8.154 15.546 1.00 82.62 433 ASN A N 1
ATOM 3295 C CA . ASN A 1 433 ? -21.738 -7.569 16.346 1.00 82.62 433 ASN A CA 1
ATOM 3296 C C . ASN A 1 433 ? -23.065 -8.291 16.072 1.00 82.62 433 ASN A C 1
ATOM 3298 O O . ASN A 1 433 ? -24.040 -7.690 15.617 1.00 82.62 433 ASN A O 1
ATOM 3302 N N . GLU A 1 434 ? -23.091 -9.608 16.297 1.00 88.62 434 GLU A N 1
ATOM 3303 C CA . GLU A 1 434 ? -24.331 -10.388 16.228 1.00 88.62 434 GLU A CA 1
ATOM 3304 C C . GLU A 1 434 ? -25.255 -9.978 17.381 1.00 88.62 434 GLU A C 1
ATOM 3306 O O . GLU A 1 434 ? -24.816 -9.841 18.520 1.00 88.62 434 GLU A O 1
ATOM 3311 N N . ILE A 1 435 ? -26.539 -9.764 17.096 1.00 88.56 435 ILE A N 1
ATOM 3312 C CA . ILE A 1 435 ? -27.513 -9.336 18.102 1.00 88.56 435 ILE A CA 1
ATOM 3313 C C . ILE A 1 435 ? -28.304 -10.534 18.607 1.00 88.56 435 ILE A C 1
ATOM 3315 O O . ILE A 1 435 ? -28.857 -11.296 17.815 1.00 88.56 435 ILE A O 1
ATOM 3319 N N . VAL A 1 436 ? -28.413 -10.655 19.929 1.00 89.88 436 VAL A N 1
ATOM 3320 C CA . VAL A 1 436 ? -29.375 -11.553 20.567 1.00 89.88 436 VAL A CA 1
ATOM 3321 C C . VAL A 1 436 ? -30.716 -10.840 20.668 1.00 89.88 436 VAL A C 1
ATOM 3323 O O . VAL A 1 436 ? -30.796 -9.716 21.169 1.00 89.88 436 VAL A O 1
ATOM 3326 N N . TYR A 1 437 ? -31.765 -11.506 20.198 1.00 89.88 437 TYR A N 1
ATOM 3327 C CA . TYR A 1 437 ? -33.137 -11.012 20.229 1.00 89.88 437 TYR A CA 1
ATOM 3328 C C . TYR A 1 437 ? -33.961 -11.784 21.256 1.00 89.88 437 TYR A C 1
ATOM 3330 O O . TYR A 1 437 ? -33.717 -12.968 21.499 1.00 89.88 437 TYR A O 1
ATOM 3338 N N . ASP A 1 438 ? -34.962 -11.125 21.830 1.00 87.50 438 ASP A N 1
ATOM 3339 C CA . ASP A 1 438 ? -35.963 -11.809 22.641 1.00 87.50 438 ASP A CA 1
ATOM 3340 C C . ASP A 1 438 ? -36.939 -12.632 21.772 1.00 87.50 438 ASP A C 1
ATOM 3342 O O . ASP A 1 438 ? -36.886 -12.638 20.538 1.00 87.50 438 ASP A O 1
ATOM 3346 N N . SER A 1 439 ? -37.878 -13.328 22.418 1.00 90.31 439 SER A N 1
ATOM 3347 C CA . SER A 1 439 ? -38.863 -14.181 21.735 1.00 90.31 439 SER A CA 1
ATOM 3348 C C . SER A 1 439 ? -39.797 -13.445 20.765 1.00 90.31 439 SER A C 1
ATOM 3350 O O . SER A 1 439 ? -40.464 -14.098 19.964 1.00 90.31 439 SER A O 1
ATOM 3352 N N . ILE A 1 440 ? -39.891 -12.115 20.857 1.00 86.06 440 ILE A N 1
ATOM 3353 C CA . ILE A 1 440 ? -40.743 -11.280 20.000 1.00 86.06 440 ILE A CA 1
ATOM 3354 C C . ILE A 1 440 ? -39.926 -10.459 18.988 1.00 86.06 440 ILE A C 1
ATOM 3356 O O . ILE A 1 440 ? -40.503 -9.693 18.218 1.00 86.06 440 ILE A O 1
ATOM 3360 N N . GLY A 1 441 ? -38.606 -10.670 18.929 1.00 84.06 441 GLY A N 1
ATOM 3361 C CA . GLY A 1 441 ? -37.712 -10.064 17.946 1.00 84.06 441 GLY A CA 1
ATOM 3362 C C . GLY A 1 441 ? -37.170 -8.687 18.334 1.00 84.06 441 GLY A C 1
ATOM 3363 O O . GLY A 1 441 ? -36.692 -7.974 17.452 1.00 84.06 441 GLY A O 1
ATOM 3364 N N . ILE A 1 442 ? -37.226 -8.295 19.612 1.00 82.19 442 ILE A N 1
ATOM 3365 C CA . ILE A 1 442 ? -36.609 -7.053 20.101 1.00 82.19 442 ILE A CA 1
ATOM 3366 C C . ILE A 1 442 ? -35.116 -7.301 20.358 1.00 82.19 442 ILE A C 1
ATOM 3368 O O . ILE A 1 442 ? -34.773 -8.284 21.023 1.00 82.19 442 ILE A O 1
ATOM 3372 N N . PRO A 1 443 ? -34.210 -6.450 19.833 1.00 85.75 443 PRO A N 1
ATOM 3373 C CA . PRO A 1 443 ? -32.781 -6.575 20.096 1.00 85.75 443 PRO A CA 1
ATOM 3374 C C . PRO A 1 443 ? -32.504 -6.367 21.588 1.00 85.75 443 PRO A C 1
ATOM 3376 O O . PRO A 1 443 ? -32.976 -5.398 22.175 1.00 85.75 443 PRO A O 1
ATOM 3379 N N . MET A 1 444 ? -31.743 -7.272 22.202 1.00 88.75 444 MET A N 1
ATOM 3380 C CA . MET A 1 444 ? -31.432 -7.216 23.631 1.00 88.75 444 MET A CA 1
ATOM 3381 C C . MET A 1 444 ? -29.991 -6.774 23.879 1.00 88.75 444 MET A C 1
ATOM 3383 O O . MET A 1 444 ? -29.745 -5.811 24.599 1.00 88.75 444 MET A O 1
ATOM 3387 N N . TYR A 1 445 ? -29.019 -7.491 23.317 1.00 90.75 445 TYR A N 1
ATOM 3388 C CA . TYR A 1 445 ? -27.592 -7.256 23.542 1.00 90.75 445 TYR A CA 1
ATOM 3389 C C . TYR A 1 445 ? -26.750 -7.841 22.407 1.00 90.75 445 TYR A C 1
ATOM 3391 O O . TYR A 1 445 ? -27.226 -8.674 21.634 1.00 90.75 445 TYR A O 1
ATOM 3399 N N . VAL A 1 446 ? -25.498 -7.397 22.308 1.00 90.81 446 VAL A N 1
ATOM 3400 C CA . VAL A 1 446 ? -24.510 -7.981 21.399 1.00 90.81 446 VAL A CA 1
ATOM 3401 C C . VAL A 1 446 ? -24.045 -9.316 21.974 1.00 90.81 446 VAL A C 1
ATOM 3403 O O . VAL A 1 446 ? -23.596 -9.388 23.119 1.00 90.81 446 VAL A O 1
ATOM 3406 N N . LYS A 1 447 ? -24.196 -10.375 21.184 1.00 90.38 447 LYS A N 1
ATOM 3407 C CA . LYS A 1 447 ? -23.812 -11.742 21.523 1.00 90.38 447 LYS A CA 1
ATOM 3408 C C . LYS A 1 447 ? -22.331 -11.809 21.904 1.00 90.38 447 LYS A C 1
ATOM 3410 O O . LYS A 1 447 ? -21.512 -11.114 21.309 1.00 90.38 447 LYS A O 1
ATOM 3415 N N . ASP A 1 448 ? -22.023 -12.629 22.909 1.00 90.69 448 ASP A N 1
ATOM 3416 C CA . ASP A 1 448 ? -20.666 -12.903 23.401 1.00 90.69 448 ASP A CA 1
ATOM 3417 C C . ASP A 1 448 ? -19.861 -11.643 23.793 1.00 90.69 448 ASP A C 1
ATOM 3419 O O . ASP A 1 448 ? -18.635 -11.663 23.859 1.00 90.69 448 ASP A O 1
ATOM 3423 N N . GLN A 1 449 ? -20.546 -10.534 24.109 1.00 92.75 449 GLN A N 1
ATOM 3424 C CA . GLN A 1 449 ? -19.924 -9.295 24.573 1.00 92.75 449 GLN A CA 1
ATOM 3425 C C . GLN A 1 449 ? -20.510 -8.821 25.903 1.00 92.75 449 GLN A C 1
ATOM 3427 O O . GLN A 1 449 ? -21.720 -8.616 26.061 1.00 92.75 449 GLN A O 1
ATOM 3432 N N . ILE A 1 450 ? -19.616 -8.541 26.847 1.00 95.88 450 ILE A N 1
ATOM 3433 C CA . ILE A 1 450 ? -19.943 -7.875 28.110 1.00 95.88 450 ILE A CA 1
ATOM 3434 C C . ILE A 1 450 ? -19.190 -6.556 28.227 1.00 95.88 450 ILE A C 1
ATOM 3436 O O . ILE A 1 450 ? -18.106 -6.390 27.674 1.00 95.88 450 ILE A O 1
ATOM 3440 N N . ILE A 1 451 ? -19.754 -5.618 28.978 1.00 97.44 451 ILE A N 1
ATOM 3441 C CA . ILE A 1 451 ? -19.071 -4.403 29.406 1.00 97.44 451 ILE A CA 1
ATOM 3442 C C . ILE A 1 451 ? -18.670 -4.591 30.860 1.00 97.44 451 ILE A C 1
ATOM 3444 O O . ILE A 1 451 ? -19.511 -4.877 31.713 1.00 97.44 451 ILE A O 1
ATOM 3448 N N . VAL A 1 452 ? -17.385 -4.407 31.143 1.00 98.00 452 VAL A N 1
ATOM 3449 C CA . VAL A 1 452 ? -16.821 -4.512 32.486 1.00 98.00 452 VAL A CA 1
ATOM 3450 C C . VAL A 1 452 ? -16.105 -3.222 32.825 1.00 98.00 452 VAL A C 1
ATOM 3452 O O . VAL A 1 452 ? -15.265 -2.731 32.067 1.00 98.00 452 VAL A O 1
ATOM 3455 N N . ARG A 1 453 ? -16.415 -2.674 33.996 1.00 97.31 453 ARG A N 1
ATOM 3456 C CA . ARG A 1 453 ? -15.641 -1.598 34.593 1.00 97.31 453 ARG A CA 1
ATOM 3457 C C . ARG A 1 453 ? -14.742 -2.166 35.672 1.00 97.31 453 ARG A C 1
ATOM 3459 O O . ARG A 1 453 ? -15.205 -2.545 36.745 1.00 97.31 453 ARG A O 1
ATOM 3466 N N . PHE A 1 454 ? -13.447 -2.166 35.403 1.00 97.75 454 PHE A N 1
ATOM 3467 C CA . PHE A 1 454 ? -12.441 -2.583 36.367 1.00 97.75 454 PHE A CA 1
ATOM 3468 C C . PHE A 1 454 ? -12.108 -1.463 37.350 1.00 97.75 454 PHE A C 1
ATOM 3470 O O . PHE A 1 454 ? -12.278 -0.268 37.059 1.00 97.75 454 PHE A O 1
ATOM 3477 N N . SER A 1 455 ? -11.566 -1.855 38.501 1.00 96.69 455 SER A N 1
ATOM 3478 C CA . SER A 1 455 ? -10.845 -0.957 39.388 1.00 96.69 455 SER A CA 1
ATOM 3479 C C . SER A 1 455 ? -9.769 -0.213 38.589 1.00 96.69 455 SER A C 1
ATOM 3481 O O . SER A 1 455 ? -8.934 -0.842 37.938 1.00 96.69 455 SER A O 1
ATOM 3483 N N . PRO A 1 456 ? -9.724 1.126 38.648 1.00 94.75 456 PRO A N 1
ATOM 3484 C CA . PRO A 1 456 ? -8.719 1.921 37.948 1.00 94.75 456 PRO A CA 1
ATOM 3485 C C . PRO A 1 456 ? -7.267 1.579 38.313 1.00 94.75 456 PRO A C 1
ATOM 3487 O O . PRO A 1 456 ? -6.352 1.906 37.556 1.00 94.75 456 PRO A O 1
ATOM 3490 N N . TYR A 1 457 ? -7.056 0.959 39.477 1.00 94.12 457 TYR A N 1
ATOM 3491 C CA . TYR A 1 457 ? -5.744 0.517 39.950 1.00 94.12 457 TYR A CA 1
ATOM 3492 C C . TYR A 1 457 ? -5.301 -0.811 39.329 1.00 94.12 457 TYR A C 1
ATOM 3494 O O . TYR A 1 457 ? -4.108 -1.073 39.294 1.00 94.12 457 TYR A O 1
ATOM 3502 N N . SER A 1 458 ? -6.249 -1.602 38.821 1.00 96.06 458 SER A N 1
ATOM 3503 C CA . SER A 1 458 ? -5.999 -2.913 38.220 1.00 96.06 458 SER A CA 1
ATOM 3504 C C . SER A 1 458 ? -5.726 -2.858 36.719 1.00 96.06 458 SER A C 1
ATOM 3506 O O . SER A 1 458 ? -5.233 -3.826 36.153 1.00 96.06 458 SER A O 1
ATOM 3508 N N . VAL A 1 459 ? -6.079 -1.756 36.050 1.00 96.81 459 VAL A N 1
ATOM 3509 C CA . VAL A 1 459 ? -5.878 -1.585 34.602 1.00 96.81 459 VAL A CA 1
ATOM 3510 C C . VAL A 1 459 ? -4.480 -1.034 34.343 1.00 96.81 459 VAL A C 1
ATOM 3512 O O . VAL A 1 459 ? -4.064 -0.099 35.021 1.00 96.81 459 VAL A O 1
ATOM 3515 N N . GLN A 1 460 ? -3.761 -1.546 33.351 1.00 96.50 460 GLN A N 1
ATOM 3516 C CA . GLN A 1 460 ? -2.406 -1.107 33.029 1.00 96.50 460 GLN A CA 1
ATOM 3517 C C . GLN A 1 460 ? -2.370 0.269 32.343 1.00 96.50 460 GLN A C 1
ATOM 3519 O O . GLN A 1 460 ? -3.213 0.607 31.508 1.00 96.50 460 GLN A O 1
ATOM 3524 N N . ASP A 1 461 ? -1.360 1.068 32.691 1.00 94.44 461 ASP A N 1
ATOM 3525 C CA . ASP A 1 461 ? -1.132 2.405 32.126 1.00 94.44 461 ASP A CA 1
ATOM 3526 C C . ASP A 1 461 ? -0.807 2.343 30.631 1.00 94.44 461 ASP A C 1
ATOM 3528 O O . ASP A 1 461 ? -1.323 3.155 29.862 1.00 94.44 461 ASP A O 1
ATOM 3532 N N . GLU A 1 462 ? 0.013 1.365 30.227 1.00 94.00 462 GLU A N 1
ATOM 3533 C CA . GLU A 1 462 ? 0.482 1.198 28.848 1.00 94.00 462 GLU A CA 1
ATOM 3534 C C . GLU A 1 462 ? -0.685 1.035 27.871 1.00 94.00 462 GLU A C 1
ATOM 3536 O O . GLU A 1 462 ? -0.703 1.670 26.819 1.00 94.00 462 GLU A O 1
ATOM 3541 N N . PHE A 1 463 ? -1.704 0.254 28.240 1.00 94.56 463 PHE A N 1
ATOM 3542 C CA . PHE A 1 463 ? -2.884 0.096 27.403 1.00 94.56 463 PHE A CA 1
ATOM 3543 C C . PHE A 1 463 ? -3.719 1.376 27.347 1.00 94.56 463 PHE A C 1
ATOM 3545 O O . PHE A 1 463 ? -4.035 1.848 26.258 1.00 94.56 463 PHE A O 1
ATOM 3552 N N . VAL A 1 464 ? -4.084 1.958 28.496 1.00 93.94 464 VAL A N 1
ATOM 3553 C CA . VAL A 1 464 ? -5.014 3.102 28.547 1.00 93.94 464 VAL A CA 1
ATOM 3554 C C . VAL A 1 464 ? -4.426 4.333 27.865 1.00 93.94 464 VAL A C 1
ATOM 3556 O O . VAL A 1 464 ? -5.078 4.915 26.999 1.00 93.94 464 VAL A O 1
ATOM 3559 N N . ASN A 1 465 ? -3.186 4.688 28.206 1.00 94.12 465 ASN A N 1
ATOM 3560 C CA . ASN A 1 465 ? -2.553 5.915 27.728 1.00 94.12 465 ASN A CA 1
ATOM 3561 C C . ASN A 1 465 ? -2.081 5.817 26.269 1.00 94.12 465 ASN A C 1
ATOM 3563 O O . ASN A 1 465 ? -1.847 6.843 25.632 1.00 94.12 465 ASN A O 1
ATOM 3567 N N . ASN A 1 466 ? -1.972 4.608 25.710 1.00 92.31 466 ASN A N 1
ATOM 3568 C CA . ASN A 1 466 ? -1.672 4.431 24.297 1.00 92.31 466 ASN A CA 1
ATOM 3569 C C . ASN A 1 466 ? -2.940 4.619 23.445 1.00 92.31 466 ASN A C 1
ATOM 3571 O O . ASN A 1 466 ? -3.721 3.689 23.236 1.00 92.31 466 ASN A O 1
ATOM 3575 N N . LEU A 1 467 ? -3.138 5.835 22.930 1.00 89.12 467 LEU A N 1
ATOM 3576 C CA . LEU A 1 467 ? -4.269 6.185 22.057 1.00 89.12 467 LEU A CA 1
ATOM 3577 C C . LEU A 1 467 ? -4.226 5.493 20.684 1.00 89.12 467 LEU A C 1
ATOM 3579 O O . LEU A 1 467 ? -5.239 5.449 19.989 1.00 89.12 467 LEU A O 1
ATOM 3583 N N . GLN A 1 468 ? -3.076 4.928 20.309 1.00 89.94 468 GLN A N 1
ATOM 3584 C CA . GLN A 1 468 ? -2.896 4.157 19.080 1.00 89.94 468 GLN A CA 1
ATOM 3585 C C . GLN A 1 468 ? -3.368 2.701 19.220 1.00 89.94 468 GLN A C 1
ATOM 3587 O O . GLN A 1 468 ? -3.500 2.004 18.213 1.00 89.94 468 GLN A O 1
ATOM 3592 N N . LYS A 1 469 ? -3.667 2.245 20.448 1.00 92.06 469 LYS A N 1
ATOM 3593 C CA . LYS A 1 469 ? -4.294 0.949 20.736 1.00 92.06 469 LYS A CA 1
ATOM 3594 C C . LYS A 1 469 ? -5.731 1.132 21.227 1.00 92.06 469 LYS A C 1
ATOM 3596 O O . LYS A 1 469 ? -5.981 1.809 22.225 1.00 92.06 469 LYS A O 1
ATOM 3601 N N . VAL A 1 470 ? -6.684 0.496 20.551 1.00 94.44 470 VAL A N 1
ATOM 3602 C CA . VAL A 1 470 ? -8.116 0.504 20.901 1.00 94.44 470 VAL A CA 1
ATOM 3603 C C . VAL A 1 470 ? -8.626 -0.852 21.386 1.00 94.44 470 VAL A C 1
ATOM 3605 O O . VAL A 1 470 ? -9.685 -0.895 22.006 1.00 94.44 470 VAL A O 1
ATOM 3608 N N . TYR A 1 471 ? -7.880 -1.930 21.149 1.00 96.44 471 TYR A N 1
ATOM 3609 C CA . TYR A 1 471 ? -8.132 -3.262 21.700 1.00 96.44 471 TYR A CA 1
ATOM 3610 C C . TYR A 1 471 ? -6.814 -3.958 22.047 1.00 96.44 471 TYR A C 1
ATOM 3612 O O . TYR A 1 471 ? -5.766 -3.568 21.531 1.00 96.44 471 TYR A O 1
ATOM 3620 N N . GLU A 1 472 ? -6.858 -4.957 22.923 1.00 96.38 472 GLU A N 1
ATOM 3621 C CA . GLU A 1 472 ? -5.699 -5.745 23.350 1.00 96.38 472 GLU A CA 1
ATOM 3622 C C . GLU A 1 472 ? -6.160 -7.033 24.064 1.00 96.38 472 GLU A C 1
ATOM 3624 O O . GLU A 1 472 ? -7.309 -7.130 24.494 1.00 96.38 472 GLU A O 1
ATOM 3629 N N . SER A 1 473 ? -5.278 -8.023 24.212 1.00 95.19 473 SER A N 1
ATOM 3630 C CA . SER A 1 473 ? -5.551 -9.194 25.057 1.00 95.19 473 SER A CA 1
ATOM 3631 C C . SER A 1 473 ? -5.680 -8.805 26.536 1.00 95.19 473 SER A C 1
ATOM 3633 O O . SER A 1 473 ? -4.880 -8.012 27.040 1.00 95.19 473 SER A O 1
ATOM 3635 N N . LEU A 1 474 ? -6.626 -9.398 27.269 1.00 95.25 474 LEU A N 1
ATOM 3636 C CA . LEU A 1 474 ? -6.919 -9.036 28.664 1.00 95.25 474 LEU A CA 1
ATOM 3637 C C . LEU A 1 474 ? -5.688 -9.080 29.585 1.00 95.25 474 LEU A C 1
ATOM 3639 O O . LEU A 1 474 ? -5.538 -8.222 30.457 1.00 95.25 474 LEU A O 1
ATOM 3643 N N . SER A 1 475 ? -4.774 -10.028 29.362 1.00 94.56 475 SER A N 1
ATOM 3644 C CA . SER A 1 475 ? -3.513 -10.142 30.114 1.00 94.56 475 SER A CA 1
ATOM 3645 C C . SER A 1 475 ? -2.622 -8.896 30.059 1.00 94.56 475 SER A C 1
ATOM 3647 O O . SER A 1 475 ? -1.842 -8.664 30.976 1.00 94.56 475 SER A O 1
ATOM 3649 N N . ASN A 1 476 ? -2.723 -8.103 28.990 1.00 95.75 476 ASN A N 1
ATOM 3650 C CA . ASN A 1 476 ? -1.975 -6.854 28.814 1.00 95.75 476 ASN A CA 1
ATOM 3651 C C . ASN A 1 476 ? -2.809 -5.627 29.236 1.00 95.75 476 ASN A C 1
ATOM 3653 O O . ASN A 1 476 ? -2.286 -4.518 29.327 1.00 95.75 476 ASN A O 1
ATOM 3657 N N . VAL A 1 477 ? -4.109 -5.809 29.496 1.00 97.12 477 VAL A N 1
ATOM 3658 C CA . VAL A 1 477 ? -5.006 -4.757 29.995 1.00 97.12 477 VAL A CA 1
ATOM 3659 C C . VAL A 1 477 ? -5.019 -4.708 31.518 1.00 97.12 477 VAL A C 1
ATOM 3661 O O . VAL A 1 477 ? -5.122 -3.619 32.079 1.00 97.12 477 VAL A O 1
ATOM 3664 N N . LEU A 1 478 ? -4.902 -5.851 32.195 1.00 97.00 478 LEU A N 1
ATOM 3665 C CA . LEU A 1 478 ? -4.955 -5.957 33.655 1.00 97.00 478 LEU A CA 1
ATOM 3666 C C . LEU A 1 478 ? -3.589 -6.267 34.269 1.00 97.00 478 LEU A C 1
ATOM 3668 O O . LEU A 1 478 ? -2.751 -6.909 33.642 1.00 97.00 478 LEU A O 1
ATOM 3672 N N . ASP A 1 479 ? -3.363 -5.847 35.513 1.00 96.44 479 ASP A N 1
ATOM 3673 C CA . ASP A 1 479 ? -2.225 -6.325 36.296 1.00 96.44 479 ASP A CA 1
ATOM 3674 C C . ASP A 1 479 ? -2.310 -7.844 36.551 1.00 96.44 479 ASP A C 1
ATOM 3676 O O . ASP A 1 479 ? -3.382 -8.456 36.522 1.00 96.44 479 ASP A O 1
ATOM 3680 N N . ALA A 1 480 ? -1.159 -8.480 36.792 1.00 95.62 480 ALA A N 1
ATOM 3681 C CA . ALA A 1 480 ? -1.087 -9.936 36.926 1.00 95.62 480 ALA A CA 1
ATOM 3682 C C . ALA A 1 480 ? -1.974 -10.515 38.056 1.00 95.62 480 ALA A C 1
ATOM 3684 O O . ALA A 1 480 ? -2.612 -11.550 37.822 1.00 95.62 480 ALA A O 1
ATOM 3685 N N . PRO A 1 481 ? -2.069 -9.899 39.258 1.00 96.00 481 PRO A N 1
ATOM 3686 C CA . PRO A 1 481 ? -2.975 -10.369 40.308 1.00 96.00 481 PRO A CA 1
ATOM 3687 C C . PRO A 1 481 ? -4.450 -10.336 39.900 1.00 96.00 481 PRO A C 1
ATOM 3689 O O . PRO A 1 481 ? -5.170 -11.307 40.134 1.00 96.00 481 PRO A O 1
ATOM 3692 N N . THR A 1 482 ? -4.897 -9.244 39.281 1.00 96.12 482 THR A N 1
ATOM 3693 C CA . THR A 1 482 ? -6.291 -9.064 38.866 1.00 96.12 482 THR A CA 1
ATOM 3694 C C . THR A 1 482 ? -6.623 -9.995 37.703 1.00 96.12 482 THR A C 1
ATOM 3696 O O . THR A 1 482 ? -7.625 -10.710 37.754 1.00 96.12 482 THR A O 1
ATOM 3699 N N . PHE A 1 483 ? -5.734 -10.085 36.707 1.00 95.12 483 PHE A N 1
ATOM 3700 C CA . PHE A 1 483 ? -5.860 -11.027 35.596 1.00 95.12 483 PHE A CA 1
ATOM 3701 C C . PHE A 1 483 ? -6.015 -12.471 36.089 1.00 95.12 483 PHE A C 1
ATOM 3703 O O . PHE A 1 483 ? -6.932 -13.166 35.664 1.00 95.12 483 PHE A O 1
ATOM 3710 N N . SER A 1 484 ? -5.194 -12.906 37.051 1.00 92.81 484 SER A N 1
ATOM 3711 C CA . SER A 1 484 ? -5.238 -14.279 37.582 1.00 92.81 484 SER A CA 1
ATOM 3712 C C . SER A 1 484 ? -6.563 -14.633 38.273 1.00 92.81 484 SER A C 1
ATOM 3714 O O . SER A 1 484 ? -6.917 -15.809 38.334 1.00 92.81 484 SER A O 1
ATOM 3716 N N . LYS A 1 485 ? -7.299 -13.640 38.795 1.00 93.25 485 LYS A N 1
ATOM 3717 C CA . LYS A 1 485 ? -8.634 -13.832 39.390 1.00 93.25 485 LYS A CA 1
ATOM 3718 C C . LYS A 1 485 ? -9.739 -13.889 38.337 1.00 93.25 485 LYS A C 1
ATOM 3720 O O . LYS A 1 485 ? -10.671 -14.671 38.480 1.00 93.25 485 LYS A O 1
ATOM 3725 N N . ILE A 1 486 ? -9.645 -13.047 37.308 1.00 93.50 486 ILE A N 1
ATOM 3726 C CA . ILE A 1 486 ? -10.703 -12.863 36.304 1.00 93.50 486 ILE A CA 1
ATOM 3727 C C . ILE A 1 486 ? -10.623 -13.906 35.194 1.00 93.50 486 ILE A C 1
ATOM 3729 O O . ILE A 1 486 ? -11.644 -14.444 34.775 1.00 93.50 486 ILE A O 1
ATOM 3733 N N . GLN A 1 487 ? -9.416 -14.216 34.733 1.00 91.69 487 GLN A N 1
ATOM 3734 C CA . GLN A 1 487 ? -9.184 -15.087 33.590 1.00 91.69 487 GLN A CA 1
ATOM 3735 C C . GLN A 1 487 ? -9.905 -16.446 33.691 1.00 91.69 487 GLN A C 1
ATOM 3737 O O . GLN A 1 487 ? -10.546 -16.829 32.713 1.00 91.69 487 GLN A O 1
ATOM 3742 N N . PRO A 1 488 ? -9.894 -17.170 34.831 1.00 90.44 488 PRO A N 1
ATOM 3743 C CA . PRO A 1 488 ? -10.609 -18.444 34.947 1.00 90.44 488 PRO A CA 1
ATOM 3744 C C . PRO A 1 488 ? -12.129 -18.328 34.771 1.00 90.44 488 PRO A C 1
ATOM 3746 O O . PRO A 1 488 ? -12.753 -19.274 34.308 1.00 90.44 488 PRO A O 1
ATOM 3749 N N . ILE A 1 489 ? -12.713 -17.176 35.121 1.00 91.38 489 ILE A N 1
ATOM 3750 C CA . ILE A 1 489 ? -14.156 -16.915 35.002 1.00 91.38 489 ILE A CA 1
ATOM 3751 C C . ILE A 1 489 ? -14.531 -16.732 33.529 1.00 91.38 489 ILE A C 1
ATOM 3753 O O . ILE A 1 489 ? -15.548 -17.224 33.075 1.00 91.38 489 ILE A O 1
ATOM 3757 N N . LEU A 1 490 ? -13.685 -16.052 32.755 1.00 89.06 490 LEU A N 1
ATOM 3758 C CA . LEU A 1 490 ? -13.951 -15.775 31.337 1.00 89.06 490 LEU A CA 1
ATOM 3759 C C . LEU A 1 490 ? -13.650 -16.968 30.418 1.00 89.06 490 LEU A C 1
ATOM 3761 O O . LEU A 1 490 ? -13.940 -16.925 29.226 1.00 89.06 490 LEU A O 1
ATOM 3765 N N . SER A 1 491 ? -13.025 -18.013 30.958 1.00 79.56 491 SER A N 1
ATOM 3766 C CA . SER A 1 491 ? -12.419 -19.105 30.198 1.00 79.56 491 SER A CA 1
ATOM 3767 C C . SER A 1 491 ? -13.000 -20.480 30.548 1.00 79.56 491 SER A C 1
ATOM 3769 O O . SER A 1 491 ? -12.327 -21.492 30.366 1.00 79.56 491 SER A O 1
ATOM 3771 N N . GLU A 1 492 ? -14.256 -20.533 31.011 1.00 70.69 492 GLU A N 1
ATOM 3772 C CA . GLU A 1 492 ? -14.937 -21.736 31.537 1.00 70.69 492 GLU A CA 1
ATOM 3773 C C . GLU A 1 492 ? -14.758 -23.005 30.693 1.00 70.69 492 GLU A C 1
ATOM 3775 O O . GLU A 1 492 ? -14.598 -24.097 31.238 1.00 70.69 492 GLU A O 1
ATOM 3780 N N . ALA A 1 493 ? -14.743 -22.867 29.365 1.00 62.00 493 ALA A N 1
ATOM 3781 C CA . ALA A 1 493 ? -14.576 -23.976 28.427 1.00 62.00 493 ALA A CA 1
ATOM 3782 C C . ALA A 1 493 ? -13.120 -24.209 27.970 1.00 62.00 493 ALA A C 1
ATOM 3784 O O . ALA A 1 493 ? -12.813 -25.252 27.392 1.00 62.00 493 ALA A O 1
ATOM 3785 N N . ASN A 1 494 ? -12.213 -23.253 28.192 1.00 69.56 494 ASN A N 1
ATOM 3786 C CA . ASN A 1 494 ? -10.836 -23.307 27.711 1.00 69.56 494 ASN A CA 1
ATOM 3787 C C . ASN A 1 494 ? -9.904 -22.416 28.543 1.00 69.56 494 ASN A C 1
ATOM 3789 O O . ASN A 1 494 ? -9.744 -21.245 28.226 1.00 69.56 494 ASN A O 1
ATOM 3793 N N . ALA A 1 495 ? -9.177 -22.993 29.502 1.00 71.06 495 ALA A N 1
ATOM 3794 C CA . ALA A 1 495 ? -8.243 -22.266 30.372 1.00 71.06 495 ALA A CA 1
ATOM 3795 C C . ALA A 1 495 ? -7.132 -21.465 29.644 1.00 71.06 495 ALA A C 1
ATOM 3797 O O . ALA A 1 495 ? -6.473 -20.635 30.270 1.00 71.06 495 ALA A O 1
ATOM 3798 N N . GLN A 1 496 ? -6.900 -21.698 28.344 1.00 72.69 496 GLN A N 1
ATOM 3799 C CA . GLN A 1 496 ? -5.953 -20.931 27.520 1.00 72.69 496 GLN A CA 1
ATOM 3800 C C . GLN A 1 496 ? -6.587 -19.728 26.795 1.00 72.69 496 GLN A C 1
ATOM 3802 O O . GLN A 1 496 ? -5.873 -18.976 26.135 1.00 72.69 496 GLN A O 1
ATOM 3807 N N . PHE A 1 497 ? -7.904 -19.537 26.883 1.00 82.94 497 PHE A N 1
ATOM 3808 C CA . PHE A 1 497 ? -8.622 -18.476 26.178 1.00 82.94 497 PHE A CA 1
ATOM 3809 C C . PHE A 1 497 ? -8.331 -17.101 26.780 1.00 82.94 497 PHE A C 1
ATOM 3811 O O . PHE A 1 497 ? -8.873 -16.780 27.827 1.00 82.94 497 PHE A O 1
ATOM 3818 N N . ASN A 1 498 ? -7.506 -16.277 26.136 1.00 85.62 498 ASN A N 1
ATOM 3819 C CA . ASN A 1 498 ? -7.242 -14.902 26.567 1.00 85.62 498 ASN A CA 1
ATOM 3820 C C . ASN A 1 498 ? -8.163 -13.934 25.800 1.00 85.62 498 ASN A C 1
ATOM 3822 O O . ASN A 1 498 ? -7.959 -13.760 24.596 1.00 85.62 498 ASN A O 1
ATOM 3826 N N . PRO A 1 499 ? -9.174 -13.331 26.449 1.00 90.69 499 PRO A N 1
ATOM 3827 C CA . PRO A 1 499 ? -10.188 -12.557 25.748 1.00 90.69 499 PRO A CA 1
ATOM 3828 C C . PRO A 1 499 ? -9.639 -11.258 25.165 1.00 90.69 499 PRO A C 1
ATOM 3830 O O . PRO A 1 499 ? -8.811 -10.572 25.778 1.00 90.69 499 PRO A O 1
ATOM 3833 N N . ILE A 1 500 ? -10.172 -10.877 24.004 1.00 94.12 500 ILE A N 1
ATOM 3834 C CA . ILE A 1 500 ? -9.964 -9.544 23.441 1.00 94.12 500 ILE A CA 1
ATOM 3835 C C . ILE A 1 500 ? -10.755 -8.534 24.271 1.00 94.12 500 ILE A C 1
ATOM 3837 O O . ILE A 1 500 ? -11.935 -8.712 24.571 1.00 94.12 500 ILE A O 1
ATOM 3841 N N . THR A 1 501 ? -10.073 -7.464 24.661 1.00 96.25 501 THR A N 1
ATOM 3842 C CA . THR A 1 501 ? -10.608 -6.376 25.474 1.00 96.25 501 THR A CA 1
ATOM 3843 C C . THR A 1 501 ? -10.523 -5.074 24.690 1.00 96.25 501 THR A C 1
ATOM 3845 O O . THR A 1 501 ? -9.458 -4.700 24.204 1.00 96.25 501 THR A O 1
ATOM 3848 N N . ILE A 1 502 ? -11.643 -4.367 24.564 1.00 96.25 502 ILE A N 1
ATOM 3849 C CA . ILE A 1 502 ? -11.811 -3.207 23.683 1.00 96.25 502 ILE A CA 1
ATOM 3850 C C . ILE A 1 502 ? -12.146 -1.969 24.516 1.00 96.25 502 ILE A C 1
ATOM 3852 O O . ILE A 1 502 ? -13.017 -1.996 25.386 1.00 96.25 502 ILE A O 1
ATOM 3856 N N . LYS A 1 503 ? -11.495 -0.842 24.216 1.00 94.25 503 LYS A N 1
ATOM 3857 C CA . LYS A 1 503 ? -11.802 0.447 24.846 1.00 94.25 503 LYS A CA 1
ATOM 3858 C C . LYS A 1 503 ? -13.186 0.936 24.428 1.00 94.25 503 LYS A C 1
ATOM 3860 O O . LYS A 1 503 ? -13.424 1.187 23.245 1.00 94.25 503 LYS A O 1
ATOM 3865 N N . VAL A 1 504 ? -14.045 1.203 25.412 1.00 92.00 504 VAL A N 1
ATOM 3866 C CA . VAL A 1 504 ? -15.282 1.974 25.196 1.00 92.00 504 VAL A CA 1
ATOM 3867 C C . VAL A 1 504 ? -14.926 3.445 24.956 1.00 92.00 504 VAL A C 1
ATOM 3869 O O . VAL A 1 504 ? -15.292 4.039 23.944 1.00 92.00 504 VAL A O 1
ATOM 3872 N N . TYR A 1 505 ? -14.112 4.018 25.847 1.00 88.12 505 TYR A N 1
ATOM 3873 C CA . TYR A 1 505 ? -13.674 5.414 25.791 1.00 88.12 505 TYR A CA 1
ATOM 3874 C C . TYR A 1 505 ? -12.270 5.521 25.189 1.00 88.12 505 TYR A C 1
ATOM 3876 O O . TYR A 1 505 ? -11.276 5.676 25.893 1.00 88.12 505 TYR A O 1
ATOM 3884 N N . LYS A 1 506 ? -12.188 5.440 23.857 1.00 86.62 506 LYS A N 1
ATOM 3885 C CA . LYS A 1 506 ? -10.927 5.324 23.093 1.00 86.62 506 LYS A CA 1
ATOM 3886 C C . LYS A 1 506 ? -9.957 6.510 23.243 1.00 86.62 506 LYS A C 1
ATOM 3888 O O . LYS A 1 506 ? -8.793 6.369 22.889 1.00 86.62 506 LYS A O 1
ATOM 3893 N N . ARG A 1 507 ? -10.430 7.666 23.726 1.00 85.25 507 ARG A N 1
ATOM 3894 C CA . ARG A 1 507 ? -9.656 8.920 23.825 1.00 85.25 507 ARG A CA 1
ATOM 3895 C C . ARG A 1 507 ? -9.316 9.358 25.250 1.00 85.25 507 ARG A C 1
ATOM 3897 O O . ARG A 1 50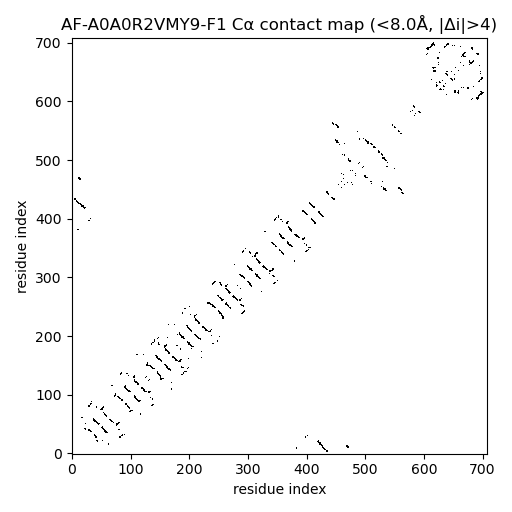7 ? -8.604 10.342 25.393 1.00 85.25 507 ARG A O 1
ATOM 3904 N N . PHE A 1 508 ? -9.831 8.681 26.276 1.00 85.69 508 PHE A N 1
ATOM 3905 C CA . PHE A 1 508 ? -9.545 9.066 27.658 1.00 85.69 508 PHE A CA 1
ATOM 3906 C C . PHE A 1 508 ? -8.189 8.527 28.104 1.00 85.69 508 PHE A C 1
ATOM 3908 O O . PHE A 1 508 ? -7.922 7.328 28.005 1.00 85.69 508 PHE A O 1
ATOM 3915 N N . LEU A 1 509 ? -7.374 9.418 28.650 1.00 89.75 509 LEU A N 1
ATOM 3916 C CA . LEU A 1 509 ? -6.124 9.106 29.324 1.00 89.75 509 LEU A CA 1
ATOM 3917 C C . LEU A 1 509 ? -6.370 8.883 30.817 1.00 89.75 509 LEU A C 1
ATOM 3919 O O . LEU A 1 509 ? -7.346 9.373 31.389 1.00 89.75 509 LEU A O 1
ATOM 3923 N N . LYS A 1 510 ? -5.441 8.211 31.504 1.00 90.88 510 LYS A N 1
ATOM 3924 C CA . LYS A 1 510 ? -5.525 8.083 32.968 1.00 90.88 510 LYS A CA 1
ATOM 3925 C C . LYS A 1 510 ? -5.445 9.423 33.699 1.00 90.88 510 LYS A C 1
ATOM 3927 O O . LYS A 1 510 ? -5.991 9.545 34.795 1.00 90.88 510 LYS A O 1
ATOM 3932 N N . SER A 1 511 ? -4.767 10.403 33.101 1.00 89.00 511 SER A N 1
ATOM 3933 C CA . SER A 1 511 ? -4.660 11.775 33.605 1.00 89.00 511 SER A CA 1
ATOM 3934 C C . SER A 1 511 ? -5.974 12.552 33.522 1.00 89.00 511 SER A C 1
ATOM 3936 O O . SER A 1 511 ? -6.146 13.526 34.261 1.00 89.00 511 SER A O 1
ATOM 3938 N N . ASP A 1 512 ? -6.907 12.121 32.667 1.00 86.31 512 ASP A N 1
ATOM 3939 C CA . ASP A 1 512 ? -8.198 12.780 32.501 1.00 86.31 512 ASP A CA 1
ATOM 3940 C C . ASP A 1 512 ? -9.040 12.553 33.754 1.00 86.31 512 ASP A C 1
ATOM 3942 O O . ASP A 1 512 ? -9.568 11.472 34.023 1.00 86.31 512 ASP A O 1
ATOM 3946 N N . SER A 1 513 ? -9.111 13.605 34.559 1.00 84.31 513 SER A N 1
ATOM 3947 C CA . SER A 1 513 ? -9.768 13.604 35.865 1.00 84.31 513 SER A CA 1
ATOM 3948 C C . SER A 1 513 ? -10.788 14.724 35.992 1.00 84.31 513 SER A C 1
ATOM 3950 O O . SER A 1 513 ? -11.704 14.620 36.799 1.00 84.31 513 SER A O 1
ATOM 3952 N N . THR A 1 514 ? -10.694 15.773 35.171 1.00 83.44 514 THR A N 1
ATOM 3953 C CA . THR A 1 514 ? -11.629 16.899 35.202 1.00 83.44 514 THR A CA 1
ATOM 3954 C C . THR A 1 514 ? -11.905 17.467 33.820 1.00 83.44 514 THR A C 1
ATOM 3956 O O . THR A 1 514 ? -10.993 17.540 33.003 1.00 83.44 514 THR A O 1
ATOM 3959 N N . PHE A 1 515 ? -13.123 17.956 33.598 1.00 76.50 515 PHE A N 1
ATOM 3960 C CA . PHE A 1 515 ? -13.480 18.795 32.452 1.00 76.50 515 PHE A CA 1
ATOM 3961 C C . PHE A 1 515 ? -13.988 20.148 32.947 1.00 76.50 515 PHE A C 1
ATOM 3963 O O . PHE A 1 515 ? -14.643 20.228 33.986 1.00 76.50 515 PHE A O 1
ATOM 3970 N N . VAL A 1 516 ? -13.695 21.212 32.207 1.00 75.06 516 VAL A N 1
ATOM 3971 C CA . VAL A 1 516 ? -14.229 22.546 32.482 1.00 75.06 516 VAL A CA 1
ATOM 3972 C C . VAL A 1 516 ? -15.498 22.715 31.663 1.00 75.06 516 VAL A C 1
ATOM 3974 O O . VAL A 1 516 ? -15.457 22.762 30.438 1.00 75.06 516 VAL A O 1
ATOM 3977 N N . THR A 1 517 ? -16.639 22.779 32.343 1.00 70.94 517 THR A N 1
ATOM 3978 C CA . THR A 1 517 ? -17.925 23.078 31.705 1.00 70.94 517 THR A CA 1
ATOM 3979 C C . THR A 1 517 ? -17.870 24.423 30.987 1.00 70.94 517 THR A C 1
ATOM 3981 O O . THR A 1 517 ? -17.038 25.277 31.289 1.00 70.94 517 THR A O 1
ATOM 3984 N N . ARG A 1 518 ? -18.825 24.672 30.087 1.00 45.19 518 ARG A N 1
ATOM 3985 C CA . ARG A 1 518 ? -18.939 25.965 29.395 1.00 45.19 518 ARG A CA 1
ATOM 3986 C C . ARG A 1 518 ? -19.070 27.164 30.351 1.00 45.19 518 ARG A C 1
ATOM 3988 O O . ARG A 1 518 ? -18.756 28.279 29.966 1.00 45.19 518 ARG A O 1
ATOM 3995 N N . LEU A 1 519 ? -19.506 26.933 31.592 1.00 67.62 519 LEU A N 1
ATOM 3996 C CA . LEU A 1 519 ? -19.610 27.943 32.651 1.00 67.62 519 LEU A CA 1
ATOM 3997 C C . LEU A 1 519 ? -18.302 28.122 33.445 1.00 67.62 519 LEU A C 1
ATOM 3999 O O . LEU A 1 519 ? -18.312 28.682 34.536 1.00 67.62 519 LEU A O 1
ATOM 4003 N N . GLY A 1 520 ? -17.183 27.567 32.972 1.00 70.25 520 GLY A N 1
ATOM 4004 C CA . GLY A 1 520 ? -15.897 27.626 33.669 1.00 70.25 520 GLY A CA 1
ATOM 4005 C C . GLY A 1 520 ? -15.812 26.732 34.912 1.00 70.25 520 GLY A C 1
ATOM 4006 O O . GLY A 1 520 ? -14.783 26.706 35.582 1.00 70.25 520 GLY A O 1
ATOM 4007 N N . THR A 1 521 ? -16.863 25.970 35.236 1.00 82.00 521 THR A N 1
ATOM 4008 C CA . THR A 1 521 ? -16.856 25.075 36.402 1.00 82.00 521 THR A CA 1
ATOM 4009 C C . THR A 1 521 ? -16.090 23.803 36.082 1.00 82.00 521 THR A C 1
ATOM 4011 O O . THR A 1 521 ? -16.441 23.093 35.138 1.00 82.00 521 THR A O 1
ATOM 4014 N N . GLN A 1 522 ? -15.082 23.495 36.891 1.00 85.06 522 GLN A N 1
ATOM 4015 C CA . GLN A 1 522 ? -14.344 22.243 36.814 1.00 85.06 522 GLN A CA 1
ATOM 4016 C C . GLN A 1 522 ? -15.161 21.113 37.453 1.00 85.06 522 GLN A C 1
ATOM 4018 O O . GLN A 1 522 ? -15.511 21.168 38.630 1.00 85.06 522 GLN A O 1
ATOM 4023 N N . VAL A 1 523 ? -15.463 20.077 36.674 1.00 85.25 523 VAL A N 1
ATOM 4024 C CA . VAL A 1 523 ? -16.226 18.902 37.105 1.00 85.25 523 VAL A CA 1
ATOM 4025 C C . VAL A 1 523 ? -15.319 17.685 37.053 1.00 85.25 523 VAL A C 1
ATOM 4027 O O . VAL A 1 523 ? -14.627 17.468 36.058 1.00 85.25 523 VAL A O 1
ATOM 4030 N N . GLN A 1 524 ? -15.319 16.892 38.125 1.00 85.12 524 GLN A N 1
ATOM 4031 C CA . GLN A 1 524 ? -14.601 15.621 38.168 1.00 85.12 524 GLN A CA 1
ATOM 4032 C C . GLN A 1 524 ? -15.241 14.634 37.197 1.00 85.12 524 GLN A C 1
ATOM 4034 O O . GLN A 1 524 ? -16.443 14.371 37.260 1.00 85.12 524 GLN A O 1
ATOM 4039 N N . ILE A 1 525 ? -14.430 14.072 36.311 1.00 81.81 525 ILE A N 1
ATOM 4040 C CA . ILE A 1 525 ? -14.858 13.015 35.409 1.00 81.81 525 ILE A CA 1
ATOM 4041 C C . ILE A 1 525 ? -14.597 11.694 36.119 1.00 81.81 525 ILE A C 1
ATOM 4043 O O . ILE A 1 525 ? -13.518 11.453 36.665 1.00 81.81 525 ILE A O 1
ATOM 4047 N N . ALA A 1 526 ? -15.593 10.813 36.116 1.00 84.81 526 ALA A N 1
ATOM 4048 C CA . ALA A 1 526 ? -15.371 9.450 36.559 1.00 84.81 526 ALA A CA 1
ATOM 4049 C C . ALA A 1 526 ? -14.244 8.822 35.716 1.00 84.81 526 ALA A C 1
ATOM 4051 O O . ALA A 1 526 ? -14.087 9.139 34.541 1.00 84.81 526 ALA A O 1
ATOM 4052 N N . LYS A 1 527 ? -13.474 7.892 36.289 1.00 90.75 527 LYS A N 1
ATOM 4053 C CA . LYS A 1 527 ? -12.414 7.160 35.571 1.00 90.75 527 LYS A CA 1
ATOM 4054 C C . LYS A 1 527 ? -13.035 6.184 34.564 1.00 90.75 527 LYS A C 1
ATOM 4056 O O . LYS A 1 527 ? -13.117 4.989 34.829 1.00 90.75 527 LYS A O 1
ATOM 4061 N N . LEU A 1 528 ? -13.627 6.714 33.498 1.00 89.62 528 LEU A N 1
ATOM 4062 C CA . LEU A 1 528 ? -14.420 5.971 32.518 1.00 89.62 528 LEU A CA 1
ATOM 4063 C C . LEU A 1 528 ? -13.528 5.106 31.627 1.00 89.62 528 LEU A C 1
ATOM 4065 O O . LEU A 1 528 ? -13.960 4.043 31.198 1.00 89.62 528 LEU A O 1
ATOM 4069 N N . TRP A 1 529 ? -12.262 5.494 31.456 1.00 91.69 529 TRP A N 1
ATOM 4070 C CA . TRP A 1 529 ? -11.236 4.720 30.755 1.00 91.69 529 TRP A CA 1
ATOM 4071 C C . TRP A 1 529 ? -10.984 3.325 31.340 1.00 91.69 529 TRP A C 1
ATOM 4073 O O . TRP A 1 529 ? -10.344 2.523 30.676 1.00 91.69 529 TRP A O 1
ATOM 4083 N N . SER A 1 530 ? -11.459 3.008 32.554 1.00 95.75 530 SER A N 1
ATOM 4084 C CA . SER A 1 530 ? -11.391 1.648 33.114 1.00 95.75 530 SER A CA 1
ATOM 4085 C C . SER A 1 530 ? -12.573 0.757 32.703 1.00 95.75 530 SER A C 1
ATOM 4087 O O . SER A 1 530 ? -12.700 -0.358 33.206 1.00 95.75 530 SER A O 1
ATOM 4089 N N . THR A 1 531 ? -13.442 1.252 31.815 1.00 95.94 531 THR A N 1
ATOM 4090 C CA . THR A 1 531 ? -14.612 0.547 31.272 1.00 95.94 531 THR A CA 1
ATOM 4091 C C . THR A 1 531 ? -14.293 0.010 29.884 1.00 95.94 531 THR A C 1
ATOM 4093 O O . THR A 1 531 ? -13.966 0.781 28.977 1.00 95.94 531 THR A O 1
ATOM 4096 N N . MET A 1 532 ? -14.410 -1.303 29.720 1.00 96.88 532 MET A N 1
ATOM 4097 C CA . MET A 1 532 ? -14.023 -2.021 28.510 1.00 96.88 532 MET A CA 1
ATOM 4098 C C . MET A 1 532 ? -15.135 -2.964 28.063 1.00 96.88 532 MET A C 1
ATOM 4100 O O . MET A 1 532 ? -15.898 -3.457 28.891 1.00 96.88 532 MET A O 1
ATOM 4104 N N . ILE A 1 533 ? -15.192 -3.241 26.764 1.00 96.19 533 ILE A N 1
ATOM 4105 C CA . ILE A 1 533 ? -15.905 -4.408 26.241 1.00 96.19 533 ILE A CA 1
ATOM 4106 C C . ILE A 1 533 ? -14.952 -5.600 26.327 1.00 96.19 533 ILE A C 1
ATOM 4108 O O . ILE A 1 533 ? -13.773 -5.463 26.001 1.00 96.19 533 ILE A O 1
ATOM 4112 N N . ILE A 1 534 ? -15.450 -6.748 26.767 1.00 95.62 534 ILE A N 1
ATOM 4113 C CA . ILE A 1 534 ? -14.732 -8.021 26.752 1.00 95.62 534 ILE A CA 1
ATOM 4114 C C . ILE A 1 534 ? -15.497 -8.967 25.841 1.00 95.62 534 ILE A C 1
ATOM 4116 O O . ILE A 1 534 ? -16.704 -9.152 26.019 1.00 95.62 534 ILE A O 1
ATOM 4120 N N . GLU A 1 535 ? -14.783 -9.553 24.888 1.00 93.06 535 GLU A N 1
ATOM 4121 C CA . GLU A 1 535 ? -15.321 -10.592 24.019 1.00 93.06 535 GLU A CA 1
ATOM 4122 C C . GLU A 1 535 ? -15.103 -11.969 24.641 1.00 93.06 535 GLU A C 1
ATOM 4124 O O . GLU A 1 535 ? -14.003 -12.305 25.089 1.00 93.06 535 GLU A O 1
ATOM 4129 N N . LEU A 1 536 ? -16.177 -12.744 24.699 1.00 91.50 536 LEU A N 1
ATOM 4130 C CA . LEU A 1 536 ? -16.248 -14.047 25.342 1.00 91.50 536 LEU A CA 1
ATOM 4131 C C . LEU A 1 536 ? -16.177 -15.169 24.295 1.00 91.50 536 LEU A C 1
ATOM 4133 O O . LEU A 1 536 ? -16.412 -14.920 23.113 1.00 91.50 536 LEU A O 1
ATOM 4137 N N . PRO A 1 537 ? -15.854 -16.409 24.699 1.00 88.62 537 PRO A N 1
ATOM 4138 C CA . PRO A 1 537 ? -15.994 -17.562 23.822 1.00 88.62 537 PRO A CA 1
ATOM 4139 C C . PRO A 1 537 ? -17.440 -17.741 23.351 1.00 88.62 537 PRO A C 1
ATOM 4141 O O . PRO A 1 537 ? -18.382 -17.490 24.105 1.00 88.62 537 PRO A O 1
ATOM 4144 N N . ASP A 1 538 ? -17.609 -18.274 22.142 1.00 84.25 538 ASP A N 1
ATOM 4145 C CA . ASP A 1 538 ? -18.923 -18.650 21.628 1.00 84.25 538 ASP A CA 1
ATOM 4146 C C . ASP A 1 538 ? -19.679 -19.531 22.635 1.00 84.25 538 ASP A C 1
ATOM 4148 O O . ASP A 1 538 ? -19.162 -20.542 23.120 1.00 84.25 538 ASP A O 1
ATOM 4152 N N . SER A 1 539 ? -20.955 -19.210 22.860 1.00 81.81 539 SER A N 1
ATOM 4153 C CA . SER A 1 539 ? -21.862 -19.971 23.741 1.00 81.81 539 SER A CA 1
ATOM 4154 C C . SER A 1 539 ? -21.525 -19.909 25.238 1.00 81.81 539 SER A C 1
ATOM 4156 O O . SER A 1 539 ? -21.930 -20.799 25.990 1.00 81.81 539 SER A O 1
ATOM 4158 N N . SER A 1 540 ? -20.812 -18.876 25.690 1.00 87.38 540 SER A N 1
ATOM 4159 C CA . SER A 1 540 ? -20.613 -18.603 27.117 1.00 87.38 540 SER A CA 1
ATOM 4160 C C . SER A 1 540 ? -21.928 -18.396 27.881 1.00 87.38 540 SER A C 1
ATOM 4162 O O . SER A 1 540 ? -22.859 -17.762 27.380 1.00 87.38 540 SER A O 1
ATOM 4164 N N . ASP A 1 541 ? -21.982 -18.852 29.139 1.00 91.56 541 ASP A N 1
ATOM 4165 C CA . ASP A 1 541 ? -23.049 -18.475 30.076 1.00 91.56 541 ASP A CA 1
ATOM 4166 C C . ASP A 1 541 ? -22.800 -17.048 30.586 1.00 91.56 541 ASP A C 1
ATOM 4168 O O . ASP A 1 541 ? -22.183 -16.807 31.625 1.00 91.56 541 ASP A O 1
ATOM 4172 N N . ILE A 1 542 ? -23.240 -16.074 29.787 1.00 92.19 542 ILE A N 1
ATOM 4173 C CA . ILE A 1 542 ? -23.002 -14.649 30.039 1.00 92.19 542 ILE A CA 1
ATOM 4174 C C . ILE A 1 542 ? -23.550 -14.213 31.405 1.00 92.19 542 ILE A C 1
ATOM 4176 O O . ILE A 1 542 ? -22.929 -13.378 32.062 1.00 92.19 542 ILE A O 1
ATOM 4180 N N . ASP A 1 543 ? -24.691 -14.753 31.839 1.00 93.38 543 ASP A N 1
ATOM 4181 C CA . ASP A 1 543 ? -25.310 -14.357 33.106 1.00 93.38 543 ASP A CA 1
ATOM 4182 C C . ASP A 1 543 ? -24.502 -14.874 34.302 1.00 93.38 543 ASP A C 1
ATOM 4184 O O . ASP A 1 543 ? -24.175 -14.090 35.197 1.00 93.38 543 ASP A O 1
ATOM 4188 N N . PHE A 1 544 ? -24.069 -16.139 34.278 1.00 93.75 544 PHE A N 1
ATOM 4189 C CA . PHE A 1 544 ? -23.180 -16.670 35.313 1.00 93.75 544 PHE A CA 1
ATOM 4190 C C . PHE A 1 544 ? -21.831 -15.930 35.364 1.00 93.75 544 PHE A C 1
ATOM 4192 O O . PHE A 1 544 ? -21.347 -15.600 36.454 1.00 93.75 544 PHE A O 1
ATOM 4199 N N . ILE A 1 545 ? -21.239 -15.617 34.205 1.00 94.69 545 ILE A N 1
ATOM 4200 C CA . ILE A 1 545 ? -19.990 -14.847 34.127 1.00 94.69 545 ILE A CA 1
ATOM 4201 C C . ILE A 1 545 ? -20.175 -13.463 34.758 1.00 94.69 545 ILE A C 1
ATOM 4203 O O . ILE A 1 545 ? -19.365 -13.059 35.594 1.00 94.69 545 ILE A O 1
ATOM 4207 N N . ILE A 1 546 ? -21.237 -12.736 34.396 1.00 96.19 546 ILE A N 1
ATOM 4208 C CA . ILE A 1 546 ? -21.529 -11.401 34.939 1.00 96.19 546 ILE A CA 1
ATOM 4209 C C . ILE A 1 546 ? -21.718 -11.454 36.457 1.00 96.19 546 ILE A C 1
ATOM 4211 O O . ILE A 1 546 ? -21.108 -10.652 37.170 1.00 96.19 546 ILE A O 1
ATOM 4215 N N . ASP A 1 547 ? -22.529 -12.388 36.956 1.00 96.19 547 ASP A N 1
ATOM 4216 C CA . ASP A 1 547 ? -22.792 -12.541 38.389 1.00 96.19 547 ASP A CA 1
ATOM 4217 C C . ASP A 1 547 ? -21.501 -12.850 39.157 1.00 96.19 547 ASP A C 1
ATOM 4219 O O . ASP A 1 547 ? -21.223 -12.250 40.201 1.00 96.19 547 ASP A O 1
ATOM 4223 N N . THR A 1 548 ? -20.661 -13.726 38.602 1.00 96.19 548 THR A N 1
ATOM 4224 C CA . THR A 1 548 ? -19.377 -14.089 39.205 1.00 96.19 548 THR A CA 1
ATOM 4225 C C . THR A 1 548 ? -18.410 -12.907 39.200 1.00 96.19 548 THR A C 1
ATOM 4227 O O . THR A 1 548 ? -17.824 -12.606 40.240 1.00 96.19 548 THR A O 1
ATOM 4230 N N . LEU A 1 549 ? -18.276 -12.178 38.087 1.00 96.44 549 LEU A N 1
ATOM 4231 C CA . LEU A 1 549 ? -17.426 -10.984 38.000 1.00 96.44 549 LEU A CA 1
ATOM 4232 C C . LEU A 1 549 ? -17.857 -9.900 38.992 1.00 96.44 549 LEU A C 1
ATOM 4234 O O . LEU A 1 549 ? -17.006 -9.335 39.675 1.00 96.44 549 LEU A O 1
ATOM 4238 N N . ASN A 1 550 ? -19.161 -9.645 39.122 1.00 97.19 550 ASN A N 1
ATOM 4239 C CA . ASN A 1 550 ? -19.704 -8.660 40.061 1.00 97.19 550 ASN A CA 1
ATOM 4240 C C . ASN A 1 550 ? -19.450 -9.016 41.539 1.00 97.19 550 ASN A C 1
ATOM 4242 O O . ASN A 1 550 ? -19.556 -8.147 42.404 1.00 97.19 550 ASN A O 1
ATOM 4246 N N . SER A 1 551 ? -19.079 -10.265 41.842 1.00 96.50 551 SER A N 1
ATOM 4247 C CA . SER A 1 551 ? -18.663 -10.685 43.187 1.00 96.50 551 SER A CA 1
ATOM 4248 C C . SER A 1 551 ? -17.179 -10.413 43.497 1.00 96.50 551 SER A C 1
ATOM 4250 O O . SER A 1 551 ? -16.772 -10.474 44.661 1.00 96.50 551 SER A O 1
ATOM 4252 N N . ILE A 1 552 ? -16.359 -10.083 42.487 1.00 95.00 552 ILE A N 1
ATOM 4253 C CA . ILE A 1 552 ? -14.912 -9.863 42.634 1.00 95.00 552 ILE A CA 1
ATOM 4254 C C . ILE A 1 552 ? -14.629 -8.412 43.036 1.00 95.00 552 ILE A C 1
ATOM 4256 O O . ILE A 1 552 ? -14.344 -7.545 42.210 1.00 95.00 552 ILE A O 1
ATOM 4260 N N . VAL A 1 553 ? -14.676 -8.153 44.341 1.00 92.38 553 VAL A N 1
ATOM 4261 C CA . VAL A 1 553 ? -14.361 -6.844 44.923 1.00 92.38 553 VAL A CA 1
ATOM 4262 C C . VAL A 1 553 ? -12.935 -6.795 45.500 1.00 92.38 553 VAL A C 1
ATOM 4264 O O . VAL A 1 553 ? -12.522 -7.741 46.175 1.00 92.38 553 VAL A O 1
ATOM 4267 N N . PRO A 1 554 ? -12.200 -5.673 45.345 1.00 94.06 554 PRO A N 1
ATOM 4268 C CA . PRO A 1 554 ? -12.589 -4.429 44.672 1.00 94.06 554 PRO A CA 1
ATOM 4269 C C . PRO A 1 554 ? -12.241 -4.378 43.170 1.00 94.06 554 PRO A C 1
ATOM 4271 O O . PRO A 1 554 ? -12.384 -3.317 42.567 1.00 94.06 554 PRO A O 1
ATOM 4274 N N . GLU A 1 555 ? -11.720 -5.456 42.576 1.00 96.06 555 GLU A N 1
ATOM 4275 C CA . GLU A 1 555 ? -11.151 -5.446 41.221 1.00 96.06 555 GLU A CA 1
ATOM 4276 C C . GLU A 1 555 ? -12.171 -5.187 40.103 1.00 96.06 555 GLU A C 1
ATOM 4278 O O . GLU A 1 555 ? -11.821 -4.566 39.097 1.00 96.06 555 GLU A O 1
ATOM 4283 N N . VAL A 1 556 ? -13.424 -5.612 40.272 1.00 97.25 556 VAL A N 1
ATOM 4284 C CA . VAL A 1 556 ? -14.536 -5.330 39.357 1.00 97.25 556 VAL A CA 1
ATOM 4285 C C . VAL A 1 556 ? -15.499 -4.362 40.043 1.00 97.25 556 VAL A C 1
ATOM 4287 O O . VAL A 1 556 ? -16.009 -4.629 41.127 1.00 97.25 556 VAL A O 1
ATOM 4290 N N . ILE A 1 557 ? -15.740 -3.210 39.412 1.00 96.75 557 ILE A N 1
ATOM 4291 C CA . ILE A 1 557 ? -16.723 -2.222 39.879 1.00 96.75 557 ILE A CA 1
ATOM 4292 C C . ILE A 1 557 ? -18.126 -2.650 39.450 1.00 96.75 557 ILE A C 1
ATOM 4294 O O . ILE A 1 557 ? -19.053 -2.590 40.253 1.00 96.75 557 ILE A O 1
ATOM 4298 N N . TYR A 1 558 ? -18.280 -3.041 38.182 1.00 95.88 558 TYR A N 1
ATOM 4299 C CA . TYR A 1 558 ? -19.480 -3.694 37.666 1.00 95.88 558 TYR A CA 1
ATOM 4300 C C . TYR A 1 558 ? -19.182 -4.437 36.357 1.00 95.88 558 TYR A C 1
ATOM 4302 O O . TYR A 1 558 ? -18.248 -4.085 35.632 1.00 95.88 558 TYR A O 1
ATOM 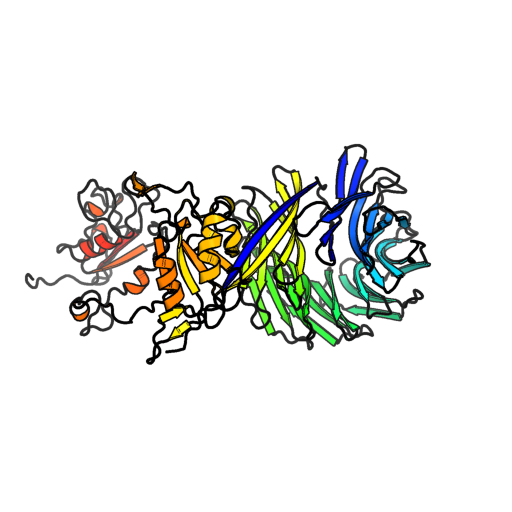4310 N N . ALA A 1 559 ? -20.030 -5.401 36.025 1.00 97.44 559 ALA A N 1
ATOM 4311 C CA . ALA A 1 559 ? -20.128 -6.069 34.735 1.00 97.44 559 ALA A CA 1
ATOM 4312 C C . ALA A 1 559 ? -21.602 -6.149 34.304 1.00 97.44 559 ALA A C 1
ATOM 4314 O O . ALA A 1 559 ? -22.484 -6.337 35.146 1.00 97.44 559 ALA A O 1
ATOM 4315 N N . HIS A 1 560 ? -21.879 -6.002 33.008 1.00 96.94 560 HIS A N 1
ATOM 4316 C CA . HIS A 1 560 ? -23.208 -6.205 32.424 1.00 96.94 560 HIS A CA 1
ATOM 4317 C C . HIS A 1 560 ? -23.124 -6.601 30.940 1.00 96.94 560 HIS A C 1
ATOM 4319 O O . HIS A 1 560 ? -22.086 -6.437 30.302 1.00 96.94 560 HIS A O 1
ATOM 4325 N N . LYS A 1 561 ? -24.231 -7.084 30.362 1.00 95.75 561 LYS A N 1
ATOM 4326 C CA . LYS A 1 561 ? -24.348 -7.368 28.918 1.00 95.75 561 LYS A CA 1
ATOM 4327 C C . LYS A 1 561 ? -24.086 -6.109 28.087 1.00 95.75 561 LYS A C 1
ATOM 4329 O O . LYS A 1 561 ? -24.459 -5.012 28.511 1.00 95.75 561 LYS A O 1
ATOM 4334 N N . ASN A 1 562 ? -23.507 -6.241 26.895 1.00 93.00 562 ASN A N 1
ATOM 4335 C CA . ASN A 1 562 ? -23.431 -5.128 25.946 1.00 93.00 562 ASN A CA 1
ATOM 4336 C C . ASN A 1 562 ? -24.817 -4.865 25.318 1.00 93.00 562 ASN A C 1
ATOM 4338 O O . ASN A 1 562 ? -25.103 -5.306 24.207 1.00 93.00 562 ASN A O 1
ATOM 4342 N N . TYR A 1 563 ? -25.716 -4.241 26.085 1.00 89.62 563 TYR A N 1
ATOM 4343 C CA . TYR A 1 563 ? -27.113 -4.035 25.704 1.00 89.62 563 TYR A CA 1
ATOM 4344 C C . TYR A 1 563 ? -27.250 -3.187 24.439 1.00 89.62 563 TYR A C 1
ATOM 4346 O O . TYR A 1 563 ? -26.591 -2.160 24.280 1.00 89.62 563 TYR A O 1
ATOM 4354 N N . VAL A 1 564 ? -28.171 -3.598 23.572 1.00 83.56 564 VAL A N 1
ATOM 4355 C CA . VAL A 1 564 ? -28.559 -2.857 22.377 1.00 83.56 564 VAL A CA 1
ATOM 4356 C C . VAL A 1 564 ? -29.935 -2.288 22.623 1.00 83.56 564 VAL A C 1
ATOM 4358 O O . VAL A 1 564 ? -30.889 -3.021 22.853 1.00 83.56 564 VAL A O 1
ATOM 4361 N N . TYR A 1 565 ? -30.032 -0.968 22.567 1.00 70.50 565 TYR A N 1
ATOM 4362 C CA . TYR A 1 565 ? -31.301 -0.275 22.676 1.00 70.50 565 TYR A CA 1
ATOM 4363 C C . TYR A 1 565 ? -31.714 0.187 21.284 1.00 70.50 565 TYR A C 1
ATOM 4365 O O . TYR A 1 565 ? -30.993 0.938 20.630 1.00 70.50 565 TYR A O 1
ATOM 4373 N N . SER A 1 566 ? -32.878 -0.259 20.827 1.00 61.94 566 SER A N 1
ATOM 4374 C CA . SER A 1 566 ? -33.589 0.409 19.744 1.00 61.94 566 SER A CA 1
ATOM 4375 C C . SER A 1 566 ? -34.427 1.528 20.344 1.00 61.94 566 SER A C 1
ATOM 4377 O O . SER A 1 566 ? -35.100 1.320 21.356 1.00 61.94 566 SER A O 1
ATOM 4379 N N . PHE A 1 567 ? -34.431 2.700 19.713 1.00 53.75 567 PHE A N 1
ATOM 4380 C CA . PHE A 1 567 ? -35.453 3.694 20.009 1.00 53.75 567 PHE A CA 1
ATOM 4381 C C . PHE A 1 567 ? -36.817 3.043 19.777 1.00 53.75 567 PHE A C 1
ATOM 4383 O O . PHE A 1 567 ? -37.105 2.583 18.673 1.00 53.75 567 PHE A O 1
ATOM 4390 N N . ASN A 1 568 ? -37.644 2.965 20.819 1.00 53.53 568 ASN A N 1
ATOM 4391 C CA . ASN A 1 568 ? -39.060 2.730 20.593 1.00 53.53 568 ASN A CA 1
ATOM 4392 C C . ASN A 1 568 ? -39.593 3.948 19.837 1.00 53.53 568 ASN A C 1
ATOM 4394 O O . ASN A 1 568 ? -39.291 5.087 20.201 1.00 53.53 568 ASN A O 1
ATOM 4398 N N . ASP A 1 569 ? -40.407 3.715 18.807 1.00 59.25 569 ASP A N 1
ATOM 4399 C CA . ASP A 1 569 ? -41.042 4.788 18.029 1.00 59.25 569 ASP A CA 1
ATOM 4400 C C . ASP A 1 569 ? -41.839 5.761 18.917 1.00 59.25 569 ASP A C 1
ATOM 4402 O O . ASP A 1 569 ? -42.031 6.929 18.558 1.00 59.25 569 ASP A O 1
ATOM 4406 N N . VAL A 1 570 ? -42.215 5.296 20.112 1.00 56.22 570 VAL A N 1
ATOM 4407 C CA . VAL A 1 570 ? -42.885 6.053 21.162 1.00 56.22 570 VAL A CA 1
ATOM 4408 C C . VAL A 1 570 ? -41.972 6.136 22.399 1.00 56.22 570 VAL A C 1
ATOM 4410 O O . VAL A 1 570 ? -41.631 5.095 22.970 1.00 56.22 570 VAL A O 1
ATOM 4413 N N . PRO A 1 571 ? -41.569 7.341 22.835 1.00 57.38 571 PRO A N 1
ATOM 4414 C CA . PRO A 1 571 ? -40.936 7.568 24.130 1.00 57.38 571 PRO A CA 1
ATOM 4415 C C . PRO A 1 571 ? -41.721 6.913 25.266 1.00 57.38 571 PRO A C 1
ATOM 4417 O O . PRO A 1 571 ? -42.949 6.918 25.280 1.00 57.38 571 PRO A O 1
ATOM 4420 N N . ASN A 1 572 ? -41.007 6.359 26.242 1.00 59.06 572 ASN A N 1
ATOM 4421 C CA . ASN A 1 572 ? -41.573 5.705 27.428 1.00 59.06 572 ASN A CA 1
ATOM 4422 C C . ASN A 1 572 ? -42.102 6.700 28.482 1.00 59.06 572 ASN A C 1
ATOM 4424 O O . ASN A 1 572 ? -42.245 6.348 29.653 1.00 59.06 572 ASN A O 1
ATOM 4428 N N . ASP A 1 573 ? -42.376 7.932 28.064 1.00 60.19 573 ASP A N 1
ATOM 4429 C CA . ASP A 1 573 ? -43.001 8.963 28.873 1.00 60.19 573 ASP A CA 1
ATOM 4430 C C . ASP A 1 573 ? -44.520 8.735 28.869 1.00 60.19 573 ASP A C 1
ATOM 4432 O O . ASP A 1 573 ? -45.165 8.752 27.820 1.00 60.19 573 ASP A O 1
ATOM 4436 N N . ALA A 1 574 ? -45.101 8.496 30.047 1.00 66.50 574 ALA A N 1
ATOM 4437 C CA . ALA A 1 574 ? -46.540 8.276 30.199 1.00 66.50 574 ALA A CA 1
ATOM 4438 C C . ALA A 1 574 ? -47.373 9.504 29.783 1.00 66.50 574 ALA A C 1
ATOM 4440 O O . ALA A 1 574 ? -48.539 9.353 29.418 1.00 66.50 574 ALA A O 1
ATOM 4441 N N . GLU A 1 575 ? -46.763 10.692 29.784 1.00 64.56 575 GLU A N 1
ATOM 4442 C CA . GLU A 1 575 ? -47.360 11.947 29.331 1.00 64.56 575 GLU A CA 1
ATOM 4443 C C . GLU A 1 575 ? -47.076 12.238 27.848 1.00 64.56 575 GLU A C 1
ATOM 4445 O O . GLU A 1 575 ? -47.575 13.231 27.321 1.00 64.56 575 GLU A O 1
ATOM 4450 N N . TRP A 1 576 ? -46.335 11.374 27.135 1.00 63.53 576 TRP A N 1
ATOM 4451 C CA . TRP A 1 576 ? -46.041 11.531 25.702 1.00 63.53 576 TRP A CA 1
ATOM 4452 C C . TRP A 1 576 ? -47.292 11.797 24.841 1.00 63.53 576 TRP A C 1
ATOM 4454 O O . TRP A 1 576 ? -47.255 12.708 24.013 1.00 63.53 576 TRP A O 1
ATOM 4464 N N . PRO A 1 577 ? -48.441 11.113 25.047 1.00 67.94 577 PRO A N 1
ATOM 4465 C CA . PRO A 1 577 ? -49.670 11.407 24.301 1.00 67.94 577 PRO A CA 1
ATOM 4466 C C . PRO A 1 577 ? -50.272 12.795 24.589 1.00 67.94 577 PRO A C 1
ATOM 4468 O O . PRO A 1 577 ? -51.105 13.270 23.818 1.00 67.94 577 PRO A O 1
ATOM 4471 N N . ASN A 1 578 ? -49.873 13.435 25.692 1.00 65.88 578 ASN A N 1
ATOM 4472 C CA . ASN A 1 578 ? -50.379 14.731 26.144 1.00 65.88 578 ASN A CA 1
ATOM 4473 C C . ASN A 1 578 ? -49.483 15.903 25.698 1.00 65.88 578 ASN A C 1
ATOM 4475 O O . ASN A 1 578 ? -49.899 17.060 25.787 1.00 65.88 578 ASN A O 1
ATOM 4479 N N . GLN A 1 579 ? -48.283 15.634 25.171 1.00 65.50 579 GLN A N 1
ATOM 4480 C CA . GLN A 1 579 ? -47.338 16.643 24.677 1.00 65.50 579 GLN A CA 1
ATOM 4481 C C . GLN A 1 579 ? -47.699 17.100 23.251 1.00 65.50 579 GLN A C 1
ATOM 4483 O O . GLN A 1 579 ? -46.959 16.883 22.293 1.00 65.50 579 GLN A O 1
ATOM 4488 N N . GLN A 1 580 ? -48.852 17.768 23.121 1.00 62.75 580 GLN A N 1
ATOM 4489 C CA . GLN A 1 580 ? -49.455 18.223 21.852 1.00 62.75 580 GLN A CA 1
ATOM 4490 C C . GLN A 1 580 ? -48.514 19.058 20.961 1.00 62.75 580 GLN A C 1
ATOM 4492 O O . GLN A 1 580 ? -48.675 19.057 19.743 1.00 62.75 580 GLN A O 1
ATOM 4497 N N . SER A 1 581 ? -47.536 19.756 21.550 1.00 60.66 581 SER A N 1
ATOM 4498 C CA . SER A 1 581 ? -46.520 20.547 20.838 1.00 60.66 581 SER A CA 1
ATOM 4499 C C . SER A 1 581 ? -45.416 19.702 20.186 1.00 60.66 581 SER A C 1
ATOM 4501 O O . SER A 1 581 ? -44.754 20.159 19.257 1.00 60.66 581 SER A O 1
ATOM 4503 N N . LEU A 1 582 ? -45.209 18.469 20.653 1.00 57.88 582 LEU A N 1
ATOM 4504 C CA . LEU A 1 582 ? -44.203 17.535 20.137 1.00 57.88 582 LEU A CA 1
ATOM 4505 C C . LEU A 1 582 ? -44.827 16.434 19.273 1.00 57.88 582 LEU A C 1
ATOM 4507 O O . LEU A 1 582 ? -44.178 15.947 18.350 1.00 57.88 582 LEU A O 1
ATOM 4511 N N . PHE A 1 583 ? -46.083 16.069 19.540 1.00 60.25 583 PHE A N 1
ATOM 4512 C CA . PHE A 1 583 ? -46.858 15.097 18.776 1.00 60.25 583 PHE A CA 1
ATOM 4513 C C . PHE A 1 583 ? -48.349 15.467 18.829 1.00 60.25 583 PHE A C 1
ATOM 4515 O O . PHE A 1 583 ? -48.975 15.386 19.885 1.00 60.25 583 PHE A O 1
ATOM 4522 N N . SER A 1 584 ? -48.941 15.861 17.694 1.00 64.25 584 SER A N 1
ATOM 4523 C CA . SER A 1 584 ? -50.381 16.139 17.606 1.00 64.25 584 SER A CA 1
ATOM 4524 C C . SER A 1 584 ? -51.104 15.056 16.809 1.00 64.25 584 SER A C 1
ATOM 4526 O O . SER A 1 584 ? -50.907 14.910 15.607 1.00 64.25 584 SER A O 1
ATOM 4528 N N . ALA A 1 585 ? -52.016 14.332 17.463 1.00 59.38 585 ALA A N 1
ATOM 4529 C CA . ALA A 1 585 ? -52.899 13.372 16.792 1.00 59.38 585 ALA A CA 1
ATOM 4530 C C . ALA A 1 585 ? -54.001 14.051 15.951 1.00 59.38 585 ALA A C 1
ATOM 4532 O O . ALA A 1 585 ? -54.615 13.411 15.099 1.00 59.38 585 ALA A O 1
ATOM 4533 N N . MET A 1 586 ? -54.270 15.336 16.207 1.00 59.28 586 MET A N 1
ATOM 4534 C CA . MET A 1 586 ? -55.267 16.131 15.484 1.00 59.28 586 MET A CA 1
ATOM 4535 C C . MET A 1 586 ? -54.665 16.824 14.251 1.00 59.28 586 MET A C 1
ATOM 4537 O O . MET A 1 586 ? -55.379 17.041 13.274 1.00 59.28 586 MET A O 1
ATOM 4541 N N . TYR A 1 587 ? -53.357 17.111 14.275 1.00 64.06 587 TYR A N 1
ATOM 4542 C CA . TYR A 1 587 ? -52.607 17.737 13.183 1.00 64.06 587 TYR A CA 1
ATOM 4543 C C . TYR A 1 587 ? -51.313 16.944 12.917 1.00 64.06 587 TYR A C 1
ATOM 4545 O O . TYR A 1 587 ? -50.261 17.302 13.447 1.00 64.06 587 TYR A O 1
ATOM 4553 N N . PRO A 1 588 ? -51.385 15.863 12.115 1.00 55.75 588 PRO A N 1
ATOM 4554 C CA . PRO A 1 588 ? -50.324 14.855 11.988 1.00 55.75 588 PRO A CA 1
ATOM 4555 C C . PRO A 1 588 ? -48.937 15.376 11.584 1.00 55.75 588 PRO A C 1
ATOM 4557 O O . PRO A 1 588 ? -47.956 14.710 11.886 1.00 55.75 588 PRO A O 1
ATOM 4560 N N . ASP A 1 589 ? -48.850 16.563 10.976 1.00 56.31 589 ASP A N 1
ATOM 4561 C CA . ASP A 1 589 ? -47.605 17.175 10.482 1.00 56.31 589 ASP A CA 1
ATOM 4562 C C . ASP A 1 589 ? -47.214 18.465 11.238 1.00 56.31 589 ASP A C 1
ATOM 4564 O O . ASP A 1 589 ? -46.290 19.171 10.843 1.00 56.31 589 ASP A O 1
ATOM 4568 N N . ALA A 1 590 ? -47.918 18.811 12.323 1.00 60.06 590 ALA A N 1
ATOM 4569 C CA . ALA A 1 590 ? -47.666 20.029 13.108 1.00 60.06 590 ALA A CA 1
ATOM 4570 C C . ALA A 1 590 ? -46.643 19.827 14.246 1.00 60.06 590 ALA A C 1
ATOM 4572 O O . ALA A 1 590 ? -46.586 20.616 15.187 1.00 60.06 590 ALA A O 1
ATOM 4573 N N . HIS A 1 591 ? -45.858 18.749 14.199 1.00 59.84 591 HIS A N 1
ATOM 4574 C CA . HIS A 1 591 ? -44.863 18.421 15.217 1.00 59.84 591 HIS A CA 1
ATOM 4575 C C . HIS A 1 591 ? -43.532 19.151 14.980 1.00 59.84 591 HIS A C 1
ATOM 4577 O O . HIS A 1 591 ? -43.078 19.295 13.848 1.00 59.84 591 HIS A O 1
ATOM 4583 N N . ILE A 1 592 ? -42.820 19.510 16.054 1.00 53.09 592 ILE A N 1
ATOM 4584 C CA . ILE A 1 592 ? -41.519 20.218 15.990 1.00 53.09 592 ILE A CA 1
ATOM 4585 C C . ILE A 1 592 ? -40.364 19.322 15.466 1.00 53.09 592 ILE A C 1
ATOM 4587 O O . ILE A 1 592 ? -39.215 19.739 15.408 1.00 53.09 592 ILE A O 1
ATOM 4591 N N . ASN A 1 593 ? -40.642 18.084 15.039 1.00 56.56 593 ASN A N 1
ATOM 4592 C CA . ASN A 1 593 ? -39.669 17.137 14.467 1.00 56.56 593 ASN A CA 1
ATOM 4593 C C . ASN A 1 593 ? -38.366 17.028 15.291 1.00 56.56 593 ASN A C 1
ATOM 4595 O O . ASN A 1 593 ? -37.259 16.919 14.770 1.00 56.56 593 ASN A O 1
ATOM 4599 N N . ILE A 1 594 ? -38.516 17.078 16.620 1.00 51.00 594 ILE A N 1
ATOM 4600 C CA . ILE A 1 594 ? -37.411 17.235 17.573 1.00 51.00 594 ILE A CA 1
ATOM 4601 C C . ILE A 1 594 ? -36.419 16.064 17.557 1.00 51.00 594 ILE A C 1
ATOM 4603 O O . ILE A 1 594 ? -35.281 16.226 17.987 1.00 51.00 594 ILE A O 1
ATOM 4607 N N . LYS A 1 595 ? -36.841 14.900 17.038 1.00 52.59 595 LYS A N 1
ATOM 4608 C CA . LYS A 1 595 ? -36.001 13.704 16.900 1.00 52.59 595 LYS A CA 1
ATOM 4609 C C . LYS A 1 595 ? -34.758 13.989 16.043 1.00 52.59 595 LYS A C 1
ATOM 4611 O O . LYS A 1 595 ? -33.671 13.618 16.465 1.00 52.59 595 LYS A O 1
ATOM 4616 N N . ASP A 1 596 ? -34.895 14.744 14.950 1.00 52.12 596 ASP A N 1
ATOM 4617 C CA . ASP A 1 596 ? -33.759 15.126 14.092 1.00 52.12 596 ASP A CA 1
ATOM 4618 C C . ASP A 1 596 ? -32.932 16.275 14.705 1.00 52.12 596 ASP A C 1
ATOM 4620 O O . ASP A 1 596 ? -31.749 16.437 14.418 1.00 52.12 596 ASP A O 1
ATOM 4624 N N . ALA A 1 597 ? -33.529 17.086 15.587 1.00 47.66 597 ALA A N 1
ATOM 4625 C CA . ALA A 1 597 ? -32.842 18.192 16.262 1.00 47.66 597 ALA A CA 1
ATOM 4626 C C . ALA A 1 597 ? -31.886 17.726 17.378 1.00 47.66 597 ALA A C 1
ATOM 4628 O O . ALA A 1 597 ? -31.031 18.497 17.817 1.00 47.66 597 ALA A O 1
ATOM 4629 N N . TRP A 1 598 ? -32.025 16.483 17.853 1.00 44.53 598 TRP A N 1
ATOM 4630 C CA . TRP A 1 598 ? -31.123 15.874 18.836 1.00 44.53 598 TRP A CA 1
ATOM 4631 C C . TRP A 1 598 ? -29.842 15.299 18.214 1.00 44.53 598 TRP A C 1
ATOM 4633 O O . TRP A 1 598 ? -28.880 15.060 18.948 1.00 44.53 598 TRP A O 1
ATOM 4643 N N . ASP A 1 599 ? -29.762 15.207 16.883 1.00 47.03 599 ASP A N 1
ATOM 4644 C CA . ASP A 1 599 ? -28.543 14.872 16.130 1.00 47.03 599 ASP A CA 1
ATOM 4645 C C . ASP A 1 599 ? -27.596 16.088 16.005 1.00 47.03 599 ASP A C 1
ATOM 4647 O O . ASP A 1 599 ? -27.148 16.487 14.928 1.00 47.03 599 ASP A O 1
ATOM 4651 N N . VAL A 1 600 ? -27.303 16.730 17.140 1.00 47.91 600 VAL A N 1
ATOM 4652 C CA . VAL A 1 600 ? -26.581 18.007 17.212 1.00 47.91 600 VAL A CA 1
ATOM 4653 C C . VAL A 1 600 ? -25.149 17.895 16.672 1.00 47.91 600 VAL A C 1
ATOM 4655 O O . VAL A 1 600 ? -24.299 17.190 17.217 1.00 47.91 600 VAL A O 1
ATOM 4658 N N . TYR A 1 601 ? -24.845 18.724 15.670 1.00 45.88 601 TYR A N 1
ATOM 4659 C CA . TYR A 1 601 ? -23.482 19.087 15.280 1.00 45.88 601 TYR A CA 1
ATOM 4660 C C . TYR A 1 601 ? -22.813 19.933 16.377 1.00 45.88 601 TYR A C 1
ATOM 4662 O O . TYR A 1 601 ? -23.295 21.009 16.747 1.00 45.88 601 TYR A O 1
ATOM 4670 N N . LEU A 1 602 ? -21.653 19.481 16.863 1.00 43.34 602 LEU A N 1
ATOM 4671 C CA . LEU A 1 602 ? -20.781 20.237 17.767 1.00 43.34 602 LEU A CA 1
ATOM 4672 C C . LEU A 1 602 ? -20.184 21.442 17.016 1.00 43.34 602 LEU A C 1
ATOM 4674 O O . LEU A 1 602 ? -19.121 21.353 16.410 1.00 43.34 602 LEU A O 1
ATOM 4678 N N . GLY A 1 603 ? -20.923 22.552 17.019 1.00 53.50 603 GLY A N 1
ATOM 4679 C CA . GLY A 1 603 ? -20.576 23.804 16.334 1.00 53.50 603 GLY A CA 1
ATOM 4680 C C . GLY A 1 603 ? -21.769 24.705 15.986 1.00 53.50 603 GLY A C 1
ATOM 4681 O O . GLY A 1 603 ? -21.574 25.758 15.387 1.00 53.50 603 GLY A O 1
ATOM 4682 N N . ALA A 1 604 ? -23.005 24.316 16.324 1.00 52.34 604 ALA A N 1
ATOM 4683 C CA . ALA A 1 604 ? -24.207 25.012 15.868 1.00 52.34 604 ALA A CA 1
ATOM 4684 C C . ALA A 1 604 ? -24.362 26.440 16.436 1.00 52.34 604 ALA A C 1
ATOM 4686 O O . ALA A 1 604 ? -24.506 26.663 17.643 1.00 52.34 604 ALA A O 1
ATOM 4687 N N . GLY A 1 605 ? -24.360 27.392 15.500 1.00 57.38 605 GLY A N 1
ATOM 4688 C CA . GLY A 1 605 ? -24.490 28.832 15.692 1.00 57.38 605 GLY A CA 1
ATOM 4689 C C . GLY A 1 605 ? -23.543 29.577 14.748 1.00 57.38 605 GLY A C 1
ATOM 4690 O O . GLY A 1 605 ? -22.509 30.046 15.192 1.00 57.38 605 GLY A O 1
ATOM 4691 N N . ASN A 1 606 ? -23.866 29.659 13.452 1.00 67.25 606 ASN A N 1
ATOM 4692 C CA . ASN A 1 606 ? -23.101 30.447 12.474 1.00 67.25 606 ASN A CA 1
ATOM 4693 C C . ASN A 1 606 ? -24.017 31.535 11.877 1.00 67.25 606 ASN A C 1
ATOM 4695 O O . ASN A 1 606 ? -25.112 31.184 11.423 1.00 67.25 606 ASN A O 1
ATOM 4699 N N . PRO A 1 607 ? -23.599 32.817 11.838 1.00 71.94 607 PRO A N 1
ATOM 4700 C CA . PRO A 1 607 ? -24.413 33.912 11.302 1.00 71.94 607 PRO A CA 1
ATOM 4701 C C . PRO A 1 607 ? -24.765 33.769 9.815 1.00 71.94 607 PRO A C 1
ATOM 4703 O O . PRO A 1 607 ? -25.743 34.373 9.370 1.00 71.94 607 PRO A O 1
ATOM 4706 N N . GLU A 1 608 ? -24.037 32.949 9.050 1.00 76.94 608 GLU A N 1
ATOM 4707 C CA . GLU A 1 608 ? -24.371 32.597 7.662 1.00 76.94 608 GLU A CA 1
ATOM 4708 C C . GLU A 1 608 ? -25.656 31.762 7.547 1.00 76.94 608 GLU A C 1
ATOM 4710 O O . GLU A 1 608 ? -26.320 31.780 6.508 1.00 76.94 608 GLU A O 1
ATOM 4715 N N . ILE A 1 609 ? -26.047 31.064 8.617 1.00 75.38 609 ILE A N 1
ATOM 4716 C CA . ILE A 1 609 ? -27.288 30.292 8.668 1.00 75.38 609 ILE A CA 1
ATOM 4717 C C . ILE A 1 609 ? -28.444 31.254 8.955 1.00 75.38 609 ILE A C 1
ATOM 4719 O O . ILE A 1 609 ? -28.507 31.885 10.013 1.00 75.38 609 ILE A O 1
ATOM 4723 N N . LYS A 1 610 ? -29.375 31.355 8.001 1.00 85.44 610 LYS A N 1
ATOM 4724 C CA . LYS A 1 610 ? -30.556 32.225 8.067 1.00 85.44 610 LYS A CA 1
ATOM 4725 C C . LYS A 1 610 ? -31.791 31.406 8.420 1.00 85.44 610 LYS A C 1
ATOM 4727 O O . LYS A 1 610 ? -32.117 30.461 7.707 1.00 85.44 610 LYS A O 1
ATOM 4732 N N . VAL A 1 611 ? -32.497 31.794 9.476 1.00 87.69 611 VAL A N 1
ATOM 4733 C CA . VAL A 1 611 ? -33.708 31.112 9.946 1.00 87.69 611 VAL A CA 1
ATOM 4734 C C . VAL A 1 611 ? -34.897 32.059 9.837 1.00 87.69 611 VAL A C 1
ATOM 4736 O O . VAL A 1 611 ? -34.895 33.127 10.443 1.00 87.69 611 VAL A O 1
ATOM 4739 N N . GLY A 1 612 ? -35.904 31.682 9.048 1.00 90.38 612 GLY A N 1
ATOM 4740 C CA . GLY A 1 612 ? -37.158 32.427 8.926 1.00 90.38 612 GLY A CA 1
ATOM 4741 C C . GLY A 1 612 ? -38.199 31.940 9.931 1.00 90.38 612 GLY A C 1
ATOM 4742 O O . GLY A 1 612 ? -38.478 30.744 9.970 1.00 90.38 612 GLY A O 1
ATOM 4743 N N . VAL A 1 613 ? -38.788 32.850 10.707 1.00 90.25 613 VAL A N 1
ATOM 4744 C CA . VAL A 1 613 ? -39.889 32.558 11.642 1.00 90.25 613 VAL A CA 1
ATOM 4745 C C . VAL A 1 613 ? -41.193 33.033 11.016 1.00 90.25 613 VAL A C 1
ATOM 4747 O O . VAL A 1 613 ? -41.364 34.231 10.791 1.00 90.25 613 VAL A O 1
ATOM 4750 N N . TYR A 1 614 ? -42.080 32.091 10.690 1.00 87.31 614 TYR A N 1
ATOM 4751 C CA . TYR A 1 614 ? -43.349 32.359 10.014 1.00 87.31 614 TYR A CA 1
ATOM 4752 C C . TYR A 1 614 ? -44.479 32.537 11.029 1.00 87.31 614 TYR A C 1
ATOM 4754 O O . TYR A 1 614 ? -45.049 31.549 11.480 1.00 87.31 614 TYR A O 1
ATOM 4762 N N . ASP A 1 615 ? -44.780 33.786 11.389 1.00 85.69 615 ASP A N 1
ATOM 4763 C CA . ASP A 1 615 ? -45.726 34.124 12.466 1.00 85.69 615 ASP A CA 1
ATOM 4764 C C . ASP A 1 615 ? -46.378 35.515 12.242 1.00 85.69 615 ASP A C 1
ATOM 4766 O O . ASP A 1 615 ? -46.509 35.969 11.099 1.00 85.69 615 ASP A O 1
ATOM 4770 N N . SER A 1 616 ? -46.809 36.197 13.307 1.00 85.44 616 SER A N 1
ATOM 4771 C CA . SER A 1 616 ? -47.348 37.561 13.324 1.00 85.44 616 SER A CA 1
ATOM 4772 C C . SER A 1 616 ? -46.266 38.648 13.206 1.00 85.44 616 SER A C 1
ATOM 4774 O O . SER A 1 616 ? -46.566 39.773 12.793 1.00 85.44 616 SER A O 1
ATOM 4776 N N . GLY A 1 617 ? -45.009 38.299 13.499 1.00 89.25 617 GLY A N 1
ATOM 4777 C CA . GLY A 1 617 ? -43.834 39.169 13.464 1.00 89.25 617 GLY A CA 1
ATOM 4778 C C . GLY A 1 617 ? -42.697 38.625 14.337 1.00 89.25 617 GLY A C 1
ATOM 4779 O O . GLY A 1 617 ? -42.763 37.496 14.818 1.00 89.25 617 GLY A O 1
ATOM 4780 N N . ILE A 1 618 ? -41.665 39.440 14.561 1.00 91.31 618 ILE A N 1
ATOM 4781 C CA . ILE A 1 618 ? -40.683 39.261 15.642 1.00 91.31 618 ILE A CA 1
ATOM 4782 C C . ILE A 1 618 ? -40.408 40.646 16.230 1.00 91.31 618 ILE A C 1
ATOM 4784 O O . ILE A 1 618 ? -40.103 41.579 15.485 1.00 91.31 618 ILE A O 1
ATOM 4788 N N . ASP A 1 619 ? -40.464 40.782 17.551 1.00 91.56 619 ASP A N 1
ATOM 4789 C CA . ASP A 1 619 ? -39.952 41.971 18.222 1.00 91.56 619 ASP A CA 1
ATOM 4790 C C . ASP A 1 619 ? -38.417 41.956 18.200 1.00 91.56 619 ASP A C 1
ATOM 4792 O O . ASP A 1 619 ? -37.758 41.275 18.985 1.00 91.56 619 ASP A O 1
ATOM 4796 N N . TRP A 1 620 ? -37.831 42.659 17.233 1.00 90.50 620 TRP A N 1
ATOM 4797 C CA . TRP A 1 620 ? -36.382 42.732 17.063 1.00 90.50 620 TRP A CA 1
ATOM 4798 C C . TRP A 1 620 ? -35.700 43.603 18.125 1.00 90.50 620 TRP A C 1
ATOM 4800 O O . TRP A 1 620 ? -34.487 43.453 18.301 1.00 90.50 620 TRP A O 1
ATOM 4810 N N . GLU A 1 621 ? -36.448 44.489 18.801 1.00 90.69 621 GLU A N 1
ATOM 4811 C CA . GLU A 1 621 ? -35.968 45.335 19.907 1.00 90.69 621 GLU A CA 1
ATOM 4812 C C . GLU A 1 621 ? -35.803 44.531 21.201 1.00 90.69 621 GLU A C 1
ATOM 4814 O O . GLU A 1 621 ? -35.164 45.008 22.139 1.00 90.69 621 GLU A O 1
ATOM 4819 N N . HIS A 1 622 ? -36.335 43.305 21.247 1.00 90.12 622 HIS A N 1
ATOM 4820 C CA . HIS A 1 622 ? -36.274 42.453 22.422 1.00 90.12 622 HIS A CA 1
ATOM 4821 C C . HIS A 1 622 ? -34.821 42.225 22.873 1.00 90.12 622 HIS A C 1
ATOM 4823 O O . HIS A 1 622 ? -33.944 41.851 22.090 1.00 90.12 622 HIS A O 1
ATOM 4829 N N . GLU A 1 623 ? -34.581 42.412 24.169 1.00 87.06 623 GLU A N 1
ATOM 4830 C CA . GLU A 1 623 ? -33.262 42.379 24.820 1.00 87.06 623 GLU A CA 1
ATOM 4831 C C . GLU A 1 623 ? -32.520 41.036 24.681 1.00 87.06 623 GLU A C 1
ATOM 4833 O O . GLU A 1 623 ? -31.294 40.972 24.754 1.00 87.06 623 GLU A O 1
ATOM 4838 N N . ASP A 1 624 ? -33.246 39.957 24.388 1.00 87.88 624 ASP A N 1
ATOM 4839 C CA . ASP A 1 624 ? -32.661 38.652 24.048 1.00 87.88 624 ASP A CA 1
ATOM 4840 C C . ASP A 1 624 ? -32.002 38.606 22.659 1.00 87.88 624 ASP A C 1
ATOM 4842 O O . ASP A 1 624 ? -31.264 37.666 22.355 1.00 87.88 624 ASP A O 1
ATOM 4846 N N . PHE A 1 625 ? -32.237 39.588 21.789 1.00 88.38 625 PHE A N 1
ATOM 4847 C CA . PHE A 1 625 ? -31.713 39.586 20.421 1.00 88.38 625 PHE A CA 1
ATOM 4848 C C . PHE A 1 625 ? -30.592 40.585 20.171 1.00 88.38 625 PHE A C 1
ATOM 4850 O O . PHE A 1 625 ? -29.948 40.476 19.128 1.00 88.38 625 PHE A O 1
ATOM 4857 N N . GLY A 1 626 ? -30.317 41.513 21.085 1.00 85.06 626 GLY A N 1
ATOM 4858 C CA . GLY A 1 626 ? -29.260 42.503 20.905 1.00 85.06 626 GLY A CA 1
ATOM 4859 C C . GLY A 1 626 ? -29.331 43.645 21.908 1.00 85.06 626 GLY A C 1
ATOM 4860 O O . GLY A 1 626 ? -29.901 43.522 22.983 1.00 85.06 626 GLY A O 1
ATOM 4861 N N . ASP A 1 627 ? -28.756 44.781 21.532 1.00 84.00 627 ASP A N 1
ATOM 4862 C CA . ASP A 1 627 ? -28.667 45.990 22.360 1.00 84.00 627 ASP A CA 1
ATOM 4863 C C . ASP A 1 627 ? -29.927 46.880 22.312 1.00 84.00 627 ASP A C 1
ATOM 4865 O O . ASP A 1 627 ? -29.876 48.054 22.683 1.00 84.00 627 ASP A O 1
ATOM 4869 N N . GLY A 1 628 ? -31.048 46.347 21.816 1.00 83.31 628 GLY A N 1
ATOM 4870 C CA . GLY A 1 628 ? -32.279 47.101 21.572 1.00 83.31 628 GLY A CA 1
ATOM 4871 C C . GLY A 1 628 ? -32.241 47.983 20.317 1.00 83.31 628 GLY A C 1
ATOM 4872 O O . GLY A 1 628 ? -33.190 48.717 20.060 1.00 83.31 628 GLY A O 1
ATOM 4873 N N . THR A 1 629 ? -31.172 47.930 19.509 1.00 85.75 629 THR A N 1
ATOM 4874 C CA . THR A 1 629 ? -31.109 48.593 18.197 1.00 85.75 629 THR A CA 1
ATOM 4875 C C . THR A 1 629 ? -31.204 47.580 17.059 1.00 85.75 629 THR A C 1
ATOM 4877 O O . THR A 1 629 ? -30.717 46.456 17.166 1.00 85.75 629 THR A O 1
ATOM 4880 N N . PHE A 1 630 ? -31.782 47.972 15.919 1.00 82.31 630 PHE A N 1
ATOM 4881 C CA . PHE A 1 630 ? -31.976 47.040 14.801 1.00 82.31 630 PHE A CA 1
ATOM 4882 C C . PHE A 1 630 ? -30.642 46.517 14.248 1.00 82.31 630 PHE A C 1
ATOM 4884 O O . PHE A 1 630 ? -30.492 45.335 13.943 1.00 82.31 630 PHE A O 1
ATOM 4891 N N . TRP A 1 631 ? -29.625 47.381 14.188 1.00 83.19 631 TRP A N 1
ATOM 4892 C CA . TRP A 1 631 ? -28.283 47.005 13.741 1.00 83.19 631 TRP A CA 1
ATOM 4893 C C . TRP A 1 631 ? -27.591 46.035 14.708 1.00 83.19 631 TRP A C 1
ATOM 4895 O O . TRP A 1 631 ? -26.917 45.102 14.251 1.00 83.19 631 TRP A O 1
ATOM 4905 N N . GLY A 1 632 ? -27.787 46.230 16.016 1.00 80.06 632 GLY A N 1
ATOM 4906 C CA . GLY A 1 632 ? -27.288 45.349 17.072 1.00 80.06 632 GLY A CA 1
ATOM 4907 C C . GLY A 1 632 ? -28.124 44.081 17.280 1.00 80.06 632 GLY A C 1
ATOM 4908 O O . GLY A 1 632 ? -27.626 43.124 17.867 1.00 80.06 632 GLY A O 1
ATOM 4909 N N . SER A 1 633 ? -29.345 44.025 16.742 1.00 87.88 633 SER A N 1
ATOM 4910 C CA . SER A 1 633 ? -30.237 42.866 16.827 1.00 87.88 633 SER A CA 1
ATOM 4911 C C . SER A 1 633 ? -29.827 41.733 15.887 1.00 87.88 633 SER A C 1
ATOM 4913 O O . SER A 1 633 ? -29.299 41.943 14.792 1.00 87.88 633 SER A O 1
ATOM 4915 N N . LYS A 1 634 ? -30.111 40.493 16.276 1.00 85.56 634 LYS A N 1
ATOM 4916 C CA . LYS A 1 634 ? -29.963 39.296 15.436 1.00 85.56 634 LYS A CA 1
ATOM 4917 C C . LYS A 1 634 ? -31.060 39.100 14.407 1.00 85.56 634 LYS A C 1
ATOM 4919 O O . LYS A 1 634 ? -30.910 38.261 13.515 1.00 85.56 634 LYS A O 1
ATOM 4924 N N . VAL A 1 635 ? -32.153 39.841 14.526 1.00 90.38 635 VAL A N 1
ATOM 4925 C CA . VAL A 1 635 ? -33.186 39.869 13.499 1.00 90.38 635 VAL A CA 1
ATOM 4926 C C . VAL A 1 635 ? -32.647 40.709 12.344 1.00 90.38 635 VAL A C 1
ATOM 4928 O O . VAL A 1 635 ? -32.600 41.930 12.411 1.00 90.38 635 VAL A O 1
ATOM 4931 N N . LYS A 1 636 ? -32.151 40.045 11.294 1.00 89.44 636 LYS A N 1
ATOM 4932 C CA . LYS A 1 636 ? -31.418 40.690 10.189 1.00 89.44 636 LYS A CA 1
ATOM 4933 C C . LYS A 1 636 ? -32.288 41.022 8.980 1.00 89.44 636 LYS A C 1
ATOM 4935 O O . LYS A 1 636 ? -31.821 41.685 8.057 1.00 89.44 636 LYS A O 1
ATOM 4940 N N . GLY A 1 637 ? -33.530 40.552 8.947 1.00 87.31 637 GLY A N 1
ATOM 4941 C CA . GLY A 1 637 ? -34.408 40.742 7.799 1.00 87.31 637 GLY A CA 1
ATOM 4942 C C . GLY A 1 637 ? -35.791 40.141 8.010 1.00 87.31 637 GLY A C 1
ATOM 4943 O O . GLY A 1 637 ? -36.138 39.709 9.104 1.00 87.31 637 GLY A O 1
ATOM 4944 N N . GLY A 1 638 ? -36.613 40.165 6.968 1.00 87.00 638 GLY A N 1
ATOM 4945 C CA . GLY A 1 638 ? -37.986 39.689 7.052 1.00 87.00 638 GLY A CA 1
ATOM 4946 C C . GLY A 1 638 ? -38.813 40.077 5.837 1.00 87.00 638 GLY A C 1
ATOM 4947 O O . GLY A 1 638 ? -38.378 40.899 5.030 1.00 87.00 638 GLY A O 1
ATOM 4948 N N . TYR A 1 639 ? -39.984 39.464 5.705 1.00 85.94 639 TYR A N 1
ATOM 4949 C CA . TYR A 1 639 ? -40.936 39.746 4.636 1.00 85.94 639 TYR A CA 1
ATOM 4950 C C . TYR A 1 639 ? -42.370 39.552 5.130 1.00 85.94 639 TYR A C 1
ATOM 4952 O O . TYR A 1 639 ? -42.664 38.584 5.832 1.00 85.94 639 TYR A O 1
ATOM 4960 N N . ASN A 1 640 ? -43.268 40.461 4.760 1.00 84.12 640 ASN A N 1
ATOM 4961 C CA . ASN A 1 640 ? -44.690 40.370 5.058 1.00 84.12 640 ASN A CA 1
ATOM 4962 C C . ASN A 1 640 ? -45.429 39.728 3.887 1.00 84.12 640 ASN A C 1
ATOM 4964 O O . ASN A 1 640 ? -45.829 40.393 2.934 1.00 84.12 640 ASN A O 1
ATOM 4968 N N . TYR A 1 641 ? -45.661 38.426 3.976 1.00 78.38 641 TYR A N 1
ATOM 4969 C CA . TYR A 1 641 ? -46.392 37.664 2.968 1.00 78.38 641 TYR A CA 1
ATOM 4970 C C . TYR A 1 641 ? -47.888 37.993 2.927 1.00 78.38 641 TYR A C 1
ATOM 4972 O O . TYR A 1 641 ? -48.540 37.687 1.930 1.00 78.38 641 TYR A O 1
ATOM 4980 N N . LYS A 1 642 ? -48.439 38.642 3.963 1.00 75.62 642 LYS A N 1
ATOM 4981 C CA . LYS A 1 642 ? -49.841 39.079 3.962 1.00 75.62 642 LYS A CA 1
ATOM 4982 C C . LYS A 1 642 ? -50.065 40.263 3.021 1.00 75.62 642 LYS A C 1
ATOM 4984 O O . LYS A 1 642 ? -50.982 40.236 2.206 1.00 75.62 642 LYS A O 1
ATOM 4989 N N . ASN A 1 643 ? -49.240 41.299 3.148 1.00 79.19 643 ASN A N 1
ATOM 4990 C CA . ASN A 1 643 ? -49.380 42.531 2.362 1.00 79.19 643 ASN A CA 1
ATOM 4991 C C . ASN A 1 643 ? -48.397 42.598 1.182 1.00 79.19 643 ASN A C 1
ATOM 4993 O O . ASN A 1 643 ? -48.448 43.547 0.402 1.00 79.19 643 ASN A O 1
ATOM 4997 N N . LEU A 1 644 ? -47.544 41.577 1.032 1.00 80.69 644 LEU A N 1
ATOM 4998 C CA . LEU A 1 644 ? -46.480 41.481 0.029 1.00 80.69 644 LEU A CA 1
ATOM 4999 C C . LEU A 1 644 ? -45.484 42.654 0.113 1.00 80.69 644 LEU A C 1
ATOM 5001 O O . LEU A 1 644 ? -45.012 43.162 -0.906 1.00 80.69 644 LEU A O 1
ATOM 5005 N N . ASP A 1 645 ? -45.168 43.082 1.337 1.00 77.75 645 ASP A N 1
ATOM 5006 C CA . ASP A 1 645 ? -44.316 44.235 1.646 1.00 77.75 645 ASP A CA 1
ATOM 5007 C C . ASP A 1 645 ? -43.363 43.974 2.832 1.00 77.75 645 ASP A C 1
ATOM 5009 O O . ASP A 1 645 ? -43.176 42.839 3.265 1.00 77.75 645 ASP A O 1
ATOM 5013 N N . GLY A 1 646 ? -42.724 45.029 3.345 1.00 64.94 646 GLY A N 1
ATOM 5014 C CA . GLY A 1 646 ? -42.082 45.017 4.660 1.00 64.94 646 GLY A CA 1
ATOM 5015 C C . GLY A 1 646 ? -40.552 45.067 4.669 1.00 64.94 646 GLY A C 1
ATOM 5016 O O . GLY A 1 646 ? -39.862 44.466 3.848 1.00 64.94 646 GLY A O 1
ATOM 5017 N N . THR A 1 647 ? -40.036 45.789 5.662 1.00 66.06 647 THR A N 1
ATOM 5018 C CA . THR A 1 647 ? -38.682 45.671 6.215 1.00 66.06 647 THR A CA 1
ATOM 5019 C C . THR A 1 647 ? -38.821 45.082 7.617 1.00 66.06 647 THR A C 1
ATOM 5021 O O . THR A 1 647 ? -39.827 45.329 8.278 1.00 66.06 647 THR A O 1
ATOM 5024 N N . ALA A 1 648 ? -37.841 44.310 8.089 1.00 63.53 648 ALA A N 1
ATOM 5025 C CA . ALA A 1 648 ? -37.920 43.648 9.398 1.00 63.53 648 ALA A CA 1
ATOM 5026 C C . ALA A 1 648 ? -38.224 44.610 10.560 1.00 63.53 648 ALA A C 1
ATOM 5028 O O . ALA A 1 648 ? -38.955 44.238 11.470 1.00 63.53 648 ALA A O 1
ATOM 5029 N N . GLU A 1 649 ? -37.744 45.858 10.471 1.00 71.19 649 GLU A N 1
ATOM 5030 C CA . GLU A 1 649 ? -38.035 46.932 11.430 1.00 71.19 649 GLU A CA 1
ATOM 5031 C C . GLU A 1 649 ? -39.543 47.171 11.641 1.00 71.19 649 GLU A C 1
ATOM 5033 O O . GLU A 1 649 ? -39.967 47.519 12.738 1.00 71.19 649 GLU A O 1
ATOM 5038 N N . GLY A 1 650 ? -40.362 46.965 10.603 1.00 70.19 650 GLY A N 1
ATOM 5039 C CA . GLY A 1 650 ? -41.814 47.155 10.641 1.00 70.19 650 GLY A CA 1
ATOM 5040 C C . GLY A 1 650 ? -42.625 45.895 10.959 1.00 70.19 650 GLY A C 1
ATOM 5041 O O . GLY A 1 650 ? -43.854 45.959 10.960 1.00 70.19 650 GLY A O 1
ATOM 5042 N N . LEU A 1 651 ? -41.975 44.750 11.197 1.00 78.44 651 LEU A N 1
ATOM 5043 C CA . LEU A 1 651 ? -42.627 43.451 11.422 1.00 78.44 651 LEU A CA 1
ATOM 5044 C C . LEU A 1 651 ? -42.626 43.061 12.905 1.00 78.44 651 LEU A C 1
ATOM 5046 O O . LEU A 1 651 ? -42.241 41.946 13.249 1.00 78.44 651 LEU A O 1
ATOM 5050 N N . LEU A 1 652 ? -43.059 43.987 13.765 1.00 81.25 652 LEU A N 1
ATOM 5051 C CA . LEU A 1 652 ? -43.152 43.788 15.214 1.00 81.25 652 LEU A CA 1
ATOM 5052 C C . LEU A 1 652 ? -44.216 42.748 15.589 1.00 81.25 652 LEU A C 1
ATOM 5054 O O . LEU A 1 652 ? -45.221 42.588 14.892 1.00 81.25 652 LEU A O 1
ATOM 5058 N N . ASP A 1 653 ? -44.000 42.091 16.726 1.00 82.44 653 ASP A N 1
ATOM 5059 C CA . ASP A 1 653 ? -44.858 41.038 17.271 1.00 82.44 653 ASP A CA 1
ATOM 5060 C C . ASP A 1 653 ? -45.521 41.491 18.584 1.00 82.44 653 ASP A C 1
ATOM 5062 O O . ASP A 1 653 ? -44.974 41.298 19.669 1.00 82.44 653 ASP A O 1
ATOM 5066 N N . PRO A 1 654 ? -46.704 42.118 18.513 1.00 73.75 654 PRO A N 1
ATOM 5067 C CA . PRO A 1 654 ? -47.352 42.706 19.680 1.00 73.75 654 PRO A CA 1
ATOM 5068 C C . PRO A 1 654 ? -47.855 41.689 20.722 1.00 73.75 654 PRO A C 1
ATOM 5070 O O . PRO A 1 654 ? -48.173 42.110 21.833 1.00 73.75 654 PRO A O 1
ATOM 5073 N N . ASN A 1 655 ? -47.953 40.392 20.397 1.00 71.94 655 ASN A N 1
ATOM 5074 C CA . ASN A 1 655 ? -48.399 39.349 21.337 1.00 71.94 655 ASN A CA 1
ATOM 5075 C C . ASN A 1 655 ? -47.268 38.404 21.779 1.00 71.94 655 ASN A C 1
ATOM 5077 O O . ASN A 1 655 ? -47.465 37.606 22.695 1.00 71.94 655 ASN A O 1
ATOM 5081 N N . GLY A 1 656 ? -46.085 38.503 21.169 1.00 80.81 656 GLY A N 1
ATOM 5082 C CA . GLY A 1 656 ? -44.857 37.857 21.627 1.00 80.81 656 GLY A CA 1
ATOM 5083 C C . GLY A 1 656 ? -44.691 36.386 21.230 1.00 80.81 656 GLY A C 1
ATOM 5084 O O . GLY A 1 656 ? -43.703 35.775 21.648 1.00 80.81 656 GLY A O 1
ATOM 5085 N N . HIS A 1 657 ? -45.608 35.785 20.458 1.00 85.31 657 HIS A N 1
ATOM 5086 C CA . HIS A 1 657 ? -45.514 34.371 20.067 1.00 85.31 657 HIS A CA 1
ATOM 5087 C C . HIS A 1 657 ? -44.347 34.128 19.099 1.00 85.31 657 HIS A C 1
ATOM 5089 O O . HIS A 1 657 ? -43.450 33.333 19.397 1.00 85.31 657 HIS A O 1
ATOM 5095 N N . GLY A 1 658 ? -44.290 34.877 17.993 1.00 86.94 658 GLY A N 1
ATOM 5096 C CA . GLY A 1 658 ? -43.177 34.819 17.043 1.00 86.94 658 GLY A CA 1
ATOM 5097 C C . GLY A 1 658 ? -41.832 35.184 17.685 1.00 86.94 658 GLY A C 1
ATOM 5098 O O . GLY A 1 658 ? -40.814 34.545 17.412 1.00 86.94 658 GLY A O 1
ATOM 5099 N N . THR A 1 659 ? -41.839 36.133 18.621 1.00 90.62 659 THR A N 1
ATOM 5100 C CA . THR A 1 659 ? -40.691 36.556 19.440 1.00 90.62 659 THR A CA 1
ATOM 5101 C C . THR A 1 659 ? -40.216 35.431 20.354 1.00 90.62 659 THR A C 1
ATOM 5103 O O . THR A 1 659 ? -39.024 35.138 20.404 1.00 90.62 659 THR A O 1
ATOM 5106 N N . SER A 1 660 ? -41.134 34.717 21.005 1.00 87.50 660 SER A N 1
ATOM 5107 C CA . SER A 1 660 ? -40.807 33.563 21.851 1.00 87.50 660 SER A CA 1
ATOM 5108 C C . SER A 1 660 ? -40.217 32.408 21.035 1.00 87.50 660 SER A C 1
ATOM 5110 O O . SER A 1 660 ? -39.200 31.826 21.420 1.00 87.50 660 SER A O 1
ATOM 5112 N N . CYS A 1 661 ? -40.799 32.105 19.868 1.00 87.31 661 CYS A N 1
ATOM 5113 C CA . CYS A 1 661 ? -40.264 31.109 18.937 1.00 87.31 661 CYS A CA 1
ATOM 5114 C C . CYS A 1 661 ? -38.854 31.482 18.456 1.00 87.31 661 CYS A C 1
ATOM 5116 O O . CYS A 1 661 ? -37.943 30.651 18.482 1.00 87.31 661 CYS A O 1
ATOM 5118 N N . ALA A 1 662 ? -38.651 32.743 18.070 1.00 89.50 662 ALA A N 1
ATOM 5119 C CA . ALA A 1 662 ? -37.349 33.279 17.690 1.00 89.50 662 ALA A CA 1
ATOM 5120 C C . ALA A 1 662 ? -36.329 33.204 18.845 1.00 89.50 662 ALA A C 1
ATOM 5122 O O . ALA A 1 662 ? -35.157 32.890 18.615 1.00 89.50 662 ALA A O 1
ATOM 5123 N N . GLY A 1 663 ? -36.782 33.410 20.085 1.00 89.19 663 GLY A N 1
ATOM 5124 C CA . GLY A 1 663 ? -35.985 33.319 21.307 1.00 89.19 663 GLY A CA 1
ATOM 5125 C C . GLY A 1 663 ? -35.403 31.925 21.534 1.00 89.19 663 GLY A C 1
ATOM 5126 O O . GLY A 1 663 ? -34.189 31.772 21.675 1.00 89.19 663 GLY A O 1
ATOM 5127 N N . ILE A 1 664 ? -36.245 30.889 21.461 1.00 86.81 664 ILE A N 1
ATOM 5128 C CA . ILE A 1 664 ? -35.818 29.483 21.599 1.00 86.81 664 ILE A CA 1
ATOM 5129 C C . ILE A 1 664 ? -34.732 29.134 20.571 1.00 86.81 664 ILE A C 1
ATOM 5131 O O . ILE A 1 664 ? -33.768 28.429 20.879 1.00 86.81 664 ILE A O 1
ATOM 5135 N N . ILE A 1 665 ? -34.861 29.650 19.348 1.00 86.81 665 ILE A N 1
ATOM 5136 C CA . ILE A 1 665 ? -33.927 29.383 18.253 1.00 86.81 665 ILE A CA 1
ATOM 5137 C C . ILE A 1 665 ? -32.602 30.125 18.470 1.00 86.81 665 ILE A C 1
ATOM 5139 O O . ILE A 1 665 ? -31.529 29.515 18.422 1.00 86.81 665 ILE A O 1
ATOM 5143 N N . GLY A 1 666 ? -32.667 31.443 18.661 1.00 85.94 666 GLY A N 1
ATOM 5144 C CA . GLY A 1 666 ? -31.548 32.336 18.366 1.00 85.94 666 GLY A CA 1
ATOM 5145 C C . GLY A 1 666 ? -31.204 33.380 19.425 1.00 85.94 666 GLY A C 1
ATOM 5146 O O . GLY A 1 666 ? -30.269 34.142 19.162 1.00 85.94 666 GLY A O 1
ATOM 5147 N N . ALA A 1 667 ? -31.882 33.413 20.581 1.00 88.38 667 ALA A N 1
ATOM 5148 C CA . ALA A 1 667 ? -31.586 34.367 21.658 1.00 88.38 667 ALA A CA 1
ATOM 5149 C C . ALA A 1 667 ? -30.112 34.324 22.095 1.00 88.38 667 ALA A C 1
ATOM 5151 O O . ALA A 1 667 ? -29.519 33.245 22.221 1.00 88.38 667 ALA A O 1
ATOM 5152 N N . LEU A 1 668 ? -29.523 35.502 22.311 1.00 81.88 668 LEU A N 1
ATOM 5153 C CA . LEU A 1 668 ? -28.141 35.680 22.743 1.00 81.88 668 LEU A CA 1
ATOM 5154 C C . LEU A 1 668 ? -27.913 35.028 24.102 1.00 81.88 668 LEU A C 1
ATOM 5156 O O . LEU A 1 668 ? -28.671 35.199 25.049 1.00 81.88 668 LEU A O 1
ATOM 5160 N N . ARG A 1 669 ? -26.818 34.280 24.206 1.00 76.00 669 ARG A N 1
ATOM 5161 C CA . ARG A 1 669 ? -26.398 33.676 25.473 1.00 76.00 669 ARG A CA 1
ATOM 5162 C C . ARG A 1 669 ? -25.516 34.663 26.239 1.00 76.00 669 ARG A C 1
ATOM 5164 O O . ARG A 1 669 ? -24.858 35.495 25.621 1.00 76.00 669 ARG A O 1
ATOM 5171 N N . ASN A 1 670 ? -25.471 34.504 27.563 1.00 69.00 670 ASN A N 1
ATOM 5172 C CA . ASN A 1 670 ? -24.714 35.344 28.503 1.00 69.00 670 ASN A CA 1
ATOM 5173 C C . ASN A 1 670 ? -25.176 36.812 28.592 1.00 69.00 670 ASN A C 1
ATOM 5175 O O . ASN A 1 670 ? -24.402 37.656 29.023 1.00 69.00 670 ASN A O 1
ATOM 5179 N N . ASN A 1 671 ? -26.438 37.125 28.285 1.00 69.75 671 ASN A N 1
ATOM 5180 C CA . ASN A 1 671 ? -27.017 38.462 28.486 1.00 69.75 671 ASN A CA 1
ATOM 5181 C C . ASN A 1 671 ? -27.314 38.786 29.971 1.00 69.75 671 ASN A C 1
ATOM 5183 O O . ASN A 1 671 ? -28.373 39.297 30.304 1.00 69.75 671 ASN A O 1
ATOM 5187 N N . GLU A 1 672 ? -26.403 38.438 30.883 1.00 66.88 672 GLU A N 1
ATOM 5188 C CA . GLU A 1 672 ? -26.442 38.788 32.316 1.00 66.88 672 GLU A CA 1
ATOM 5189 C C . GLU A 1 672 ? -27.740 38.429 33.082 1.00 66.88 672 GLU A C 1
ATOM 5191 O O . GLU A 1 672 ? -28.064 39.036 34.100 1.00 66.88 672 GLU A O 1
ATOM 5196 N N . GLY A 1 673 ? -28.455 37.382 32.654 1.00 61.16 673 GLY A N 1
ATOM 5197 C CA . GLY A 1 673 ? -29.640 36.864 33.357 1.00 61.16 673 GLY A CA 1
ATOM 5198 C C . GLY A 1 673 ? -30.951 37.563 32.994 1.00 61.16 673 GLY A C 1
ATOM 5199 O O . GLY A 1 673 ? -31.914 37.473 33.755 1.00 61.16 673 GLY A O 1
ATOM 5200 N N . ILE A 1 674 ? -30.972 38.248 31.852 1.00 67.44 674 ILE A N 1
ATOM 5201 C CA . ILE A 1 674 ? -32.096 39.056 31.383 1.00 67.44 674 ILE A CA 1
ATOM 5202 C C . ILE A 1 674 ? -33.170 38.199 30.674 1.00 67.44 674 ILE A C 1
ATOM 5204 O O . ILE A 1 674 ? -34.355 38.433 30.895 1.00 67.44 674 ILE A O 1
ATOM 5208 N N . GLY A 1 675 ? -32.803 37.136 29.942 1.00 69.38 675 GLY A N 1
ATOM 5209 C CA . GLY A 1 675 ? -33.791 36.254 29.295 1.00 69.38 675 GLY A CA 1
ATOM 5210 C C . GLY A 1 675 ? -33.307 34.837 28.961 1.00 69.38 675 GLY A C 1
ATOM 5211 O O . GLY A 1 675 ? -32.525 34.246 29.715 1.00 69.38 675 GLY A O 1
ATOM 5212 N N . ILE A 1 676 ? -33.847 34.218 27.901 1.00 70.38 676 ILE A N 1
ATOM 5213 C CA . ILE A 1 676 ? -33.633 32.784 27.608 1.00 70.38 676 ILE A CA 1
ATOM 5214 C C . ILE A 1 676 ? -32.403 32.527 26.725 1.00 70.38 676 ILE A C 1
ATOM 5216 O O . ILE A 1 676 ? -32.071 33.295 25.833 1.00 70.38 676 ILE A O 1
ATOM 5220 N N . ALA A 1 677 ? -31.729 31.389 26.924 1.00 74.38 677 ALA A N 1
ATOM 5221 C CA . ALA A 1 677 ? -30.593 30.991 26.092 1.00 74.38 677 ALA A CA 1
ATOM 5222 C C . ALA A 1 677 ? -31.057 30.204 24.854 1.00 74.38 677 ALA A C 1
ATOM 5224 O O . ALA A 1 677 ? -31.466 29.048 24.975 1.00 74.38 677 ALA A O 1
ATOM 5225 N N . GLY A 1 678 ? -30.927 30.797 23.663 1.00 77.88 678 GLY A N 1
ATOM 5226 C CA . GLY A 1 678 ? -31.289 30.142 22.406 1.00 77.88 678 GLY A CA 1
ATOM 5227 C C . GLY A 1 678 ? -30.404 28.931 22.085 1.00 77.88 678 GLY A C 1
ATOM 5228 O O . GLY A 1 678 ? -29.193 28.926 22.356 1.00 77.88 678 GLY A O 1
ATOM 5229 N N . ILE A 1 679 ? -30.991 27.911 21.454 1.00 78.06 679 ILE A N 1
ATOM 5230 C CA . ILE A 1 679 ? -30.317 26.657 21.072 1.00 78.06 679 ILE A CA 1
ATOM 5231 C C . ILE A 1 679 ? -29.097 26.952 20.183 1.00 78.06 679 ILE A C 1
ATOM 5233 O O . ILE A 1 679 ? -27.990 26.483 20.464 1.00 78.06 679 ILE A O 1
ATOM 5237 N N . ALA A 1 680 ? -29.268 27.814 19.176 1.00 78.62 680 ALA A N 1
ATOM 5238 C CA . ALA A 1 680 ? -28.219 28.270 18.260 1.00 78.62 680 ALA A CA 1
ATOM 5239 C C . ALA A 1 680 ? -27.868 29.759 18.480 1.00 78.62 680 ALA A C 1
ATOM 5241 O O . ALA A 1 680 ? -27.531 30.500 17.552 1.00 78.62 680 ALA A O 1
ATOM 5242 N N . GLY A 1 681 ? -27.953 30.192 19.740 1.00 75.38 681 GLY A N 1
ATOM 5243 C CA . GLY A 1 681 ? -27.968 31.586 20.175 1.00 75.38 681 GLY A CA 1
ATOM 5244 C C . GLY A 1 681 ? -26.657 32.377 20.135 1.00 75.38 681 GLY A C 1
ATOM 5245 O O . GLY A 1 681 ? -26.678 33.575 20.386 1.00 75.38 681 GLY A O 1
ATOM 5246 N N . GLY A 1 682 ? -25.507 31.783 19.798 1.00 76.19 682 GLY A N 1
ATOM 5247 C CA . GLY A 1 682 ? -24.222 32.516 19.832 1.00 76.19 682 GLY A CA 1
ATOM 5248 C C . GLY A 1 682 ? -23.840 33.010 21.235 1.00 76.19 682 GLY A C 1
ATOM 5249 O O . GLY A 1 682 ? -24.335 32.454 22.215 1.00 76.19 682 GLY A O 1
ATOM 5250 N N . ASN A 1 683 ? -22.954 33.998 21.355 1.00 68.25 683 ASN A N 1
ATOM 5251 C CA . ASN A 1 683 ? -22.559 34.615 22.631 1.00 68.25 683 ASN A CA 1
ATOM 5252 C C . ASN A 1 683 ? -22.543 36.147 22.499 1.00 68.25 683 ASN A C 1
ATOM 5254 O O . ASN A 1 683 ? -21.998 36.647 21.522 1.00 68.25 683 ASN A O 1
ATOM 5258 N N . ILE A 1 684 ? -23.100 36.879 23.472 1.00 66.75 684 ILE A N 1
ATOM 5259 C CA . ILE A 1 684 ? -23.101 38.353 23.465 1.00 66.75 684 ILE A CA 1
ATOM 5260 C C . ILE A 1 684 ? -21.684 38.953 23.554 1.00 66.75 684 ILE A C 1
ATOM 5262 O O . ILE A 1 684 ? -21.443 40.033 23.025 1.00 66.75 684 ILE A O 1
ATOM 5266 N N . ASP A 1 685 ? -20.735 38.221 24.148 1.00 60.38 685 ASP A N 1
ATOM 5267 C CA . ASP A 1 685 ? -19.349 38.674 24.348 1.00 60.38 685 ASP A CA 1
ATOM 5268 C C . ASP A 1 685 ? -18.406 38.357 23.169 1.00 60.38 685 ASP A C 1
ATOM 5270 O O . ASP A 1 685 ? -17.231 38.729 23.194 1.00 60.38 685 ASP A O 1
ATOM 5274 N N . ASP A 1 686 ? -18.883 37.638 22.145 1.00 63.06 686 ASP A N 1
ATOM 5275 C CA . ASP A 1 686 ? -18.076 37.199 21.001 1.00 63.06 686 ASP A CA 1
ATOM 5276 C C . ASP A 1 686 ? -18.763 37.521 19.669 1.00 63.06 686 ASP A C 1
ATOM 5278 O O . ASP A 1 686 ? -19.489 36.708 19.095 1.00 63.06 686 ASP A O 1
ATOM 5282 N N . PHE A 1 687 ? -18.444 38.699 19.128 1.00 57.34 687 PHE A N 1
ATOM 5283 C CA . PHE A 1 687 ? -18.975 39.190 17.853 1.00 57.34 687 PHE A CA 1
ATOM 5284 C C . PHE A 1 687 ? -18.602 38.332 16.632 1.00 57.34 687 PHE A C 1
ATOM 5286 O O . PHE A 1 687 ? -19.178 38.528 15.560 1.00 57.34 687 PHE A O 1
ATOM 5293 N N . SER A 1 688 ? -17.654 37.395 16.759 1.00 57.06 688 SER A N 1
ATOM 5294 C CA . SER A 1 688 ? -17.323 36.440 15.695 1.00 57.06 688 SER A CA 1
ATOM 5295 C C . SER A 1 688 ? -18.245 35.213 15.685 1.00 57.06 688 SER A C 1
ATOM 5297 O O . SER A 1 688 ? -18.353 34.533 14.665 1.00 57.06 688 SER A O 1
ATOM 5299 N N . ASN A 1 689 ? -18.976 34.971 16.782 1.00 64.00 689 ASN A N 1
ATOM 5300 C CA . ASN A 1 689 ? -19.948 33.892 16.933 1.00 64.00 689 ASN A CA 1
ATOM 5301 C C . ASN A 1 689 ? -21.265 34.410 17.531 1.00 64.00 689 ASN A C 1
ATOM 5303 O O . ASN A 1 689 ? -21.715 34.032 18.619 1.00 64.00 689 ASN A O 1
ATOM 5307 N N . ASN A 1 690 ? -21.944 35.227 16.734 1.00 67.94 690 ASN A N 1
ATOM 5308 C CA . ASN A 1 690 ? -23.293 35.682 17.022 1.00 67.94 690 ASN A CA 1
ATOM 5309 C C . ASN A 1 690 ? -24.347 34.625 16.659 1.00 67.94 690 ASN A C 1
ATOM 5311 O O . ASN A 1 690 ? -25.467 34.996 16.371 1.00 67.94 690 ASN A O 1
ATOM 5315 N N . GLY A 1 691 ? -24.082 33.314 16.652 1.00 80.06 691 GLY A N 1
ATOM 5316 C CA . GLY A 1 691 ? -25.135 32.318 16.392 1.00 80.06 691 GLY A CA 1
ATOM 5317 C C . GLY A 1 691 ? -25.847 32.493 15.038 1.00 80.06 691 GLY A C 1
ATOM 5318 O O . GLY A 1 691 ? -25.311 33.126 14.142 1.00 80.06 691 GLY A O 1
ATOM 5319 N N . VAL A 1 692 ? -27.050 31.938 14.872 1.00 87.38 692 VAL A N 1
ATOM 5320 C CA . VAL A 1 692 ? -27.824 32.070 13.613 1.00 87.38 692 VAL A CA 1
ATOM 5321 C C . VAL A 1 692 ? -28.412 33.476 13.408 1.00 87.38 692 VAL A C 1
ATOM 5323 O O . VAL A 1 692 ? -28.675 34.188 14.378 1.00 87.38 692 VAL A O 1
ATOM 5326 N N . SER A 1 693 ? -28.678 33.848 12.150 1.00 89.75 693 SER A N 1
ATOM 5327 C CA . SER A 1 693 ? -29.401 35.077 11.782 1.00 89.75 693 SER A CA 1
ATOM 5328 C C . SER A 1 693 ? -30.911 34.825 11.682 1.00 89.75 693 SER A C 1
ATOM 5330 O O . SER A 1 693 ? -31.335 33.937 10.940 1.00 89.75 693 SER A O 1
ATOM 5332 N N . LEU A 1 694 ? -31.732 35.627 12.366 1.00 91.62 694 LEU A N 1
ATOM 5333 C CA . LEU A 1 694 ? -33.195 35.478 12.397 1.00 91.62 694 LEU A CA 1
ATOM 5334 C C . LEU A 1 694 ? -33.879 36.389 11.369 1.00 91.62 694 LEU A C 1
ATOM 5336 O O . LEU A 1 694 ? -33.427 37.510 11.128 1.00 91.62 694 LEU A O 1
ATOM 5340 N N . TYR A 1 695 ? -34.966 35.911 10.761 1.00 92.25 695 TYR A N 1
ATOM 5341 C CA . TYR A 1 695 ? -35.757 36.657 9.784 1.00 92.25 695 TYR A CA 1
ATOM 5342 C C . TYR A 1 695 ? -37.256 36.581 10.106 1.00 92.25 695 TYR A C 1
ATOM 5344 O O . TYR A 1 695 ? -37.814 35.487 10.182 1.00 92.25 695 TYR A O 1
ATOM 5352 N N . ALA A 1 696 ? -37.916 37.731 10.251 1.00 91.31 696 ALA A N 1
ATOM 5353 C CA . ALA A 1 696 ? -39.346 37.822 10.555 1.00 91.31 696 ALA A CA 1
ATOM 5354 C C . ALA A 1 696 ? -40.198 37.611 9.290 1.00 91.31 696 ALA A C 1
ATOM 5356 O O . ALA A 1 696 ? -40.235 38.469 8.409 1.00 91.31 696 ALA A O 1
ATOM 5357 N N . MET A 1 697 ? -40.883 36.474 9.170 1.00 89.69 697 MET A N 1
ATOM 5358 C CA . MET A 1 697 ? -41.713 36.135 8.009 1.00 89.69 697 MET A CA 1
ATOM 5359 C C . MET A 1 697 ? -43.193 36.271 8.367 1.00 89.69 697 MET A C 1
ATOM 5361 O O . MET A 1 697 ? -43.859 35.308 8.733 1.00 89.69 697 MET A O 1
ATOM 5365 N N . LYS A 1 698 ? -43.731 37.487 8.279 1.00 84.94 698 LYS A N 1
ATOM 5366 C CA . LYS A 1 698 ? -45.106 37.753 8.702 1.00 84.94 698 LYS A CA 1
ATOM 5367 C C . LYS A 1 698 ? -46.111 37.135 7.726 1.00 84.94 698 LYS A C 1
ATOM 5369 O O . LYS A 1 698 ? -46.138 37.510 6.554 1.00 84.94 698 LYS A O 1
ATOM 5374 N N . ILE A 1 699 ? -46.948 36.212 8.196 1.00 81.00 699 ILE A N 1
ATOM 5375 C CA . ILE A 1 699 ? -47.950 35.504 7.369 1.00 81.00 699 ILE A CA 1
ATOM 5376 C C . ILE A 1 699 ? -49.398 35.782 7.779 1.00 81.00 699 ILE A C 1
ATOM 5378 O O . ILE A 1 699 ? -50.318 35.509 7.008 1.00 81.00 699 ILE A O 1
ATOM 5382 N N . ALA A 1 700 ? -49.615 36.364 8.957 1.00 73.50 700 ALA A N 1
ATOM 5383 C CA . ALA A 1 700 ? -50.934 36.745 9.441 1.00 73.50 700 ALA A CA 1
ATOM 5384 C C . ALA A 1 700 ? -50.860 38.017 10.299 1.00 73.50 700 ALA A C 1
ATOM 5386 O O . ALA A 1 700 ? -49.816 38.353 10.848 1.00 73.50 700 ALA A O 1
ATOM 5387 N N . ASP A 1 701 ? -51.990 38.719 10.414 1.00 69.44 701 ASP A N 1
ATOM 5388 C CA . ASP A 1 701 ? -52.212 39.606 11.559 1.00 69.44 701 ASP A CA 1
ATOM 5389 C C . ASP A 1 701 ? -52.978 38.776 12.585 1.00 69.44 701 ASP A C 1
ATOM 5391 O O . ASP A 1 701 ? -53.974 38.142 12.222 1.00 69.44 701 ASP A O 1
ATOM 5395 N N . GLU A 1 702 ? -52.535 38.754 13.835 1.00 60.91 702 GLU A N 1
ATOM 5396 C CA . GLU A 1 702 ? -53.272 38.034 14.868 1.00 60.91 702 GLU A CA 1
ATOM 5397 C C . GLU A 1 702 ? -54.610 38.717 15.159 1.00 60.91 702 GLU A C 1
ATOM 5399 O O . GLU A 1 702 ? -54.699 39.928 15.378 1.00 60.91 702 GLU A O 1
ATOM 5404 N N . VAL A 1 703 ? -55.675 37.911 15.150 1.00 53.09 703 VAL A N 1
ATOM 5405 C CA . VAL A 1 703 ? -57.009 38.314 15.591 1.00 53.09 703 VAL A CA 1
ATOM 5406 C C . VAL A 1 703 ? -57.068 38.062 17.091 1.00 53.09 703 VAL A C 1
ATOM 5408 O O . VAL A 1 703 ? -56.866 36.935 17.533 1.00 53.09 703 VAL A O 1
ATOM 5411 N N . SER A 1 704 ? -57.348 39.100 17.873 1.00 46.69 704 SER A N 1
ATOM 5412 C CA . SER A 1 704 ? -57.481 39.026 19.327 1.00 46.69 704 SER A CA 1
ATOM 5413 C C . SER A 1 704 ? -58.589 38.051 19.748 1.00 46.69 704 SER A C 1
ATOM 5415 O O . SER A 1 704 ? -59.754 38.426 19.862 1.00 46.69 704 SER A O 1
ATOM 5417 N N . TYR A 1 705 ? -58.230 36.796 20.023 1.00 40.62 705 TYR A N 1
ATOM 5418 C CA . TYR A 1 705 ? -59.112 35.835 20.681 1.00 40.62 705 TYR A CA 1
ATOM 5419 C C . TYR A 1 705 ? -58.439 35.186 21.895 1.00 40.62 705 TYR A C 1
ATOM 5421 O O . TYR A 1 705 ? -57.729 34.202 21.773 1.00 40.62 705 TYR A O 1
ATOM 5429 N N . LEU A 1 706 ? -58.792 35.783 23.041 1.00 35.44 706 LEU A N 1
ATOM 5430 C CA . LEU A 1 706 ? -59.013 35.248 24.394 1.00 35.44 706 LEU A CA 1
ATOM 5431 C C . LEU A 1 706 ? -57.868 34.523 25.145 1.00 35.44 706 LEU A C 1
ATOM 5433 O O . LEU A 1 706 ? -57.150 33.714 24.574 1.00 35.44 706 LEU A O 1
ATOM 5437 N N . PRO A 1 707 ? -57.734 34.797 26.463 1.00 38.88 707 PRO A N 1
ATOM 5438 C CA . PRO A 1 707 ? -56.663 34.269 27.304 1.00 38.88 707 PRO A CA 1
ATOM 5439 C C . PRO A 1 707 ? -56.837 32.762 27.529 1.00 38.88 707 PRO A C 1
ATOM 5441 O O . PRO A 1 707 ? -57.959 32.308 27.777 1.00 38.88 707 PRO A O 1
ATOM 5444 N N . PHE A 1 708 ? -55.730 32.020 27.460 1.00 37.88 708 PHE A N 1
ATOM 5445 C CA . PHE A 1 708 ? -55.624 30.656 27.983 1.00 37.88 708 PHE A CA 1
ATOM 5446 C C . PHE A 1 708 ? -55.474 30.659 29.505 1.00 37.88 708 PHE A C 1
ATOM 5448 O O . PHE A 1 708 ? -54.784 31.567 30.028 1.00 37.88 708 PHE A O 1
#

pLDDT: mean 87.28, std 13.09, range [31.73, 98.81]